Protein AF-A0A497I655-F1 (afdb_monomer_lite)

Sequence (643 aa):
MRAIWIFLLLFCLTPSFGRIERVIIISVDSMNSDYLFNPQLNPNFTYTPNMGQLVRNGASFPNARGVLPSLTQVNHLSMISGYLPNKFGFPGNHIFFKENGTYLRPWRHPELIKSDTLFKAMEKEDPNYTTAVVAGKDFVGCTIWADIQVGPSCVNEGARRLGISEFPEFGIHDAPDSWVADNALKILKEVDPDAMLIHFGFLDQIQHYHGFSSTEALSQLSWADQQIGRLLEYLVESSKLNTTLIVLIADHGQTNRWKDAPLRRVLEERGIKATFYTDGSMAHIYLRDRGQLEEAVEALEESGMFDGIWVGDELKEIGLNTPYSGDIFVSLRPPYRAPVYVGPLVFSYGKPGTHGGLAETFIPLVFFGPHVKEGVFHLNASLLDVVPTISNLTGYPAPLDLDGKVLSIYDESEEVPSVKPYLAEWRKRKTSLPLGLSSLSVLILGLAFRPRKRKVSLSSLGLGLLICSLLLSQVAKLYLDSPTMPQNRFLFWNFTFPFLLFFLFPFLLSFSLLGLKGRGGLVRRLIRLGAKHLGMRGDLSPSQVLFPISVSTMIYIWLLLLLPIPYQLVSPTFSIFWYGGFFLSFLTVSNAARRKGLSLLESVVFSSIVVFPPAFFMNELVSALLFNHSLLFLPLLEMKFNL

Secondary structure (DSSP, 8-state):
-HHHHHHHHHHTT---TT---EEEEEEETT--THHHH-TTTSGGGSS-TTHHHHHHTSEEEEEEE-PSS--HHHHHHHHHH---HHHHT-SSSSEEETTTTEEE-GGG-GGG--S--HHHHHHHH-TT--EEEEESBHHHHTTS--SEEEETTEE-HHHHHTTPPPP--SS-SB--HHHHHHHHHHHHHHT--SEEEEEE-HHHHHHHHH-TTSHHHHHHHHHHHHHHHHHHHHHHHTT-GGGEEEEEE-S---EE--EE--HHHHHHTTT--EEEEEETTEEEEEES-GGGHHHHHHHHHHTT-EEEEEEGGGGGTTT--STT--SEEEEEPTTEEPPEEETTEEE----SEE-SSGGGGEEEEEEESTTBPPEE--S--BGGGHHHHHHHHH-----SS-SS---S-B---TTS--SHHHHHHHHHHHHHS---HHHHHHHHHHHH----S-PPPHHHHHHHHHHHHHHHHHHHHHHHS-SS-HHHHHHIIIIIHHHHHHHHHHHHHHHHHTT-TT-HHHHHHHHHHHHHHTT--S---HHHHHHHHHHHHHHHHHHHHHS---SSSS-HHHHHHHHHHHHHHHHHHHHHHHHTT--HHHHHHHHHHHHHHHHHHHHHHHHHHTTS-S---SGGGG-----

pLDDT: mean 74.4, std 25.06, range [27.7, 98.88]

Foldseek 3Di:
DVVVVVVVVVVVPPDPQAFQQAEEEEAEAQAFLCLQPVCVLQPCNVLQVQVVLLQQFFEKASQAFAFFQLADLQLLQCLQALDFNVQQFAHYCWQADPVVRDIDGCLVPLVSGRFDGLQNLQCVVPVPAFEEEQAQASSNQSNDDGLAGHAQPDGDPSLVVLVDDHNPPPPDRGHALLSLLVSVVSCCVPPNGRYYYGYHYVLQVQCQAANCSGPSSSNSSSVNSVSVVVVVVSCLVVVNQQSYKYKYKYSWHKGFADAEDPLQCLQVVVVWDWDWDFFWFKIFTATPDPVCVVVSVVSVVVVVFFPDKAADCSCVVSSNPHPRGHRMMTGGDPNYIHWDDDPPDTHRPPTGMTGRHDVTGRMMIIIHHRQFARDYDNDHHYSSQNQQQVCVSNVRGHIPPRPHDHDPGGDPDPPGDRCVVVSVVVVVVVVPPDCDVVNVLVVVVVVLPPPDPDDDDPVSVVVNVVVVLVVVVVVVVVQVPDPDDPVSVVCCVLPVVVVSCVVVVVVVVCVVVVDPPDPPPPVVVVLVVVCVVVVHDDDDDPVRSPVCCVVVVVVVNVVVVPPDDPPDDDDPVVVCCVVVVLVVQLVVQLVVVVVVPDDSSRSNVVSCVVRVVCVVVCVVVVVVVVPDDDDPPDPVVPPDDDD

Radius of gyration: 31.7 Å; chains: 1; bounding box: 88×75×88 Å

Structure (mmCIF, N/CA/C/O backbone):
data_AF-A0A497I655-F1
#
_entry.id   AF-A0A497I655-F1
#
loop_
_atom_site.group_PDB
_atom_site.id
_atom_site.type_symbol
_atom_site.label_atom_id
_atom_site.label_alt_id
_atom_site.label_comp_id
_atom_site.label_asym_id
_atom_site.label_entity_id
_atom_site.label_seq_id
_atom_site.pdbx_PDB_ins_code
_atom_site.Cartn_x
_atom_site.Cartn_y
_atom_site.Cartn_z
_atom_site.occupancy
_atom_site.B_iso_or_equiv
_atom_site.auth_seq_id
_atom_site.auth_comp_id
_atom_site.auth_asym_id
_atom_site.auth_atom_id
_atom_site.pdbx_PDB_model_num
ATOM 1 N N . MET A 1 1 ? 8.191 -16.267 -58.225 1.00 46.41 1 MET A N 1
ATOM 2 C CA . MET A 1 1 ? 8.480 -16.965 -56.948 1.00 46.41 1 MET A CA 1
ATOM 3 C C . MET A 1 1 ? 9.413 -16.187 -56.018 1.00 46.41 1 MET A C 1
ATOM 5 O O . MET A 1 1 ? 9.019 -15.987 -54.883 1.00 46.41 1 MET A O 1
ATOM 9 N N . ARG A 1 2 ? 10.582 -15.672 -56.444 1.00 42.88 2 ARG A N 1
ATOM 10 C CA . ARG A 1 2 ? 11.483 -14.896 -55.550 1.00 42.88 2 ARG A CA 1
ATOM 11 C C . ARG A 1 2 ? 10.880 -13.598 -54.971 1.00 42.88 2 ARG A C 1
ATOM 13 O O . ARG A 1 2 ? 11.172 -13.268 -53.833 1.00 42.88 2 ARG A O 1
ATOM 20 N N . ALA A 1 3 ? 9.987 -12.921 -55.698 1.00 42.97 3 ALA A N 1
ATOM 21 C CA . ALA A 1 3 ? 9.289 -11.728 -55.199 1.00 42.97 3 ALA A CA 1
ATOM 22 C C . ALA A 1 3 ? 8.236 -12.031 -54.110 1.00 42.97 3 ALA A C 1
ATOM 24 O O . ALA A 1 3 ? 7.995 -11.195 -53.250 1.00 42.97 3 ALA A O 1
ATOM 25 N N . ILE A 1 4 ? 7.661 -13.241 -54.105 1.00 50.03 4 ILE A N 1
ATOM 26 C CA . ILE A 1 4 ? 6.657 -13.670 -53.112 1.00 50.03 4 ILE A CA 1
ATOM 27 C C . ILE A 1 4 ? 7.337 -13.990 -51.771 1.00 50.03 4 ILE A C 1
ATOM 29 O O . ILE A 1 4 ? 6.806 -13.663 -50.717 1.00 50.03 4 ILE A O 1
ATOM 33 N N . TRP A 1 5 ? 8.558 -14.534 -51.805 1.00 43.66 5 TRP A N 1
ATOM 34 C CA . TRP A 1 5 ? 9.356 -14.777 -50.598 1.00 43.66 5 TRP A CA 1
ATOM 35 C C . TRP A 1 5 ? 9.865 -13.488 -49.939 1.00 43.66 5 TRP A C 1
ATOM 37 O O . TRP A 1 5 ? 9.908 -13.418 -48.718 1.00 43.66 5 TRP A O 1
ATOM 47 N N . ILE A 1 6 ? 10.186 -12.448 -50.719 1.00 49.75 6 ILE A N 1
ATOM 48 C CA . ILE A 1 6 ? 10.564 -11.129 -50.176 1.00 49.75 6 ILE A CA 1
ATOM 49 C C . ILE A 1 6 ? 9.348 -10.428 -49.546 1.00 49.75 6 ILE A C 1
ATOM 51 O O . ILE A 1 6 ? 9.484 -9.801 -48.501 1.00 49.75 6 ILE A O 1
ATOM 55 N N . PHE A 1 7 ? 8.152 -10.593 -50.123 1.00 44.84 7 PHE A N 1
ATOM 56 C CA . PHE A 1 7 ? 6.909 -10.053 -49.558 1.00 44.84 7 PHE A CA 1
ATOM 57 C C . PHE A 1 7 ? 6.491 -10.761 -48.253 1.00 44.84 7 PHE A C 1
ATOM 59 O O . PHE A 1 7 ? 6.013 -10.107 -47.333 1.00 44.84 7 PHE A O 1
ATOM 66 N N . LEU A 1 8 ? 6.733 -12.075 -48.134 1.00 45.84 8 LEU A N 1
ATOM 67 C CA . LEU A 1 8 ? 6.485 -12.843 -46.902 1.00 45.84 8 LEU A CA 1
ATOM 68 C C . LEU A 1 8 ? 7.533 -12.579 -45.805 1.00 45.84 8 LEU A C 1
ATOM 70 O O . LEU A 1 8 ? 7.179 -12.517 -44.634 1.00 45.84 8 LEU A O 1
ATOM 74 N N . LEU A 1 9 ? 8.801 -12.343 -46.162 1.00 43.03 9 LEU A N 1
ATOM 75 C CA . LEU A 1 9 ? 9.845 -11.955 -45.199 1.00 43.03 9 LEU A CA 1
ATOM 76 C C . LEU A 1 9 ? 9.658 -10.531 -44.648 1.00 43.03 9 LEU A C 1
ATOM 78 O O . LEU A 1 9 ? 10.036 -10.274 -43.509 1.00 43.03 9 LEU A O 1
ATOM 82 N N . LEU A 1 10 ? 9.038 -9.624 -45.412 1.00 39.94 10 LEU A N 1
ATOM 83 C CA . LEU A 1 10 ? 8.678 -8.281 -44.938 1.00 39.94 10 LEU A CA 1
ATOM 84 C C . LEU A 1 10 ? 7.453 -8.282 -44.004 1.00 39.94 10 LEU A C 1
ATOM 86 O O . LEU A 1 10 ? 7.352 -7.397 -43.161 1.00 39.94 10 LEU A O 1
ATOM 90 N N . PHE A 1 11 ? 6.576 -9.292 -44.082 1.00 39.66 11 PHE A N 1
ATOM 91 C CA . PHE A 1 11 ? 5.461 -9.470 -43.136 1.00 39.66 11 PHE A CA 1
ATOM 92 C C . PHE A 1 11 ? 5.881 -10.139 -41.815 1.00 39.66 11 PHE A C 1
ATOM 94 O O . PHE A 1 11 ? 5.196 -9.988 -40.811 1.00 39.66 11 PHE A O 1
ATOM 101 N N . CYS A 1 12 ? 7.029 -10.824 -41.777 1.00 35.97 12 CYS A N 1
ATOM 102 C CA . CYS A 1 12 ? 7.631 -11.334 -40.535 1.00 35.97 12 CYS A CA 1
ATOM 103 C C . CYS A 1 12 ? 8.522 -10.305 -39.815 1.00 35.97 12 CYS A C 1
ATOM 105 O O . CYS A 1 12 ? 9.119 -10.622 -38.789 1.00 35.97 12 CYS A O 1
ATOM 107 N N . LEU A 1 13 ? 8.623 -9.083 -40.346 1.00 36.16 13 LEU A N 1
ATOM 108 C CA . LEU A 1 13 ? 9.354 -7.962 -39.755 1.00 36.16 13 LEU A CA 1
ATOM 109 C C . LEU A 1 13 ? 8.423 -6.779 -39.471 1.00 36.16 13 LEU A C 1
ATOM 111 O O . LEU A 1 13 ? 8.852 -5.628 -39.523 1.00 36.16 13 LEU A O 1
ATOM 115 N N . THR A 1 14 ? 7.156 -7.040 -39.139 1.00 33.94 14 THR A N 1
ATOM 116 C CA . THR A 1 14 ? 6.430 -6.092 -38.296 1.00 33.94 14 THR A CA 1
ATOM 117 C C . THR A 1 14 ? 7.121 -6.129 -36.931 1.00 33.94 14 THR A C 1
ATOM 119 O O . THR A 1 14 ? 7.041 -7.167 -36.267 1.00 33.94 14 THR A O 1
ATOM 122 N N . PRO A 1 15 ? 7.839 -5.079 -36.484 1.00 38.78 15 PRO A N 1
ATOM 123 C CA . PRO A 1 15 ? 8.072 -4.906 -35.053 1.00 38.78 15 PRO A CA 1
ATOM 124 C C . PRO A 1 15 ? 6.765 -5.222 -34.326 1.00 38.78 15 PRO A C 1
ATOM 126 O O . PRO A 1 15 ? 5.708 -4.761 -34.762 1.00 38.78 15 PRO A O 1
ATOM 129 N N . SER A 1 16 ? 6.822 -6.039 -33.276 1.00 40.44 16 SER A N 1
ATOM 130 C CA . SER A 1 16 ? 5.693 -6.271 -32.377 1.00 40.44 16 SER A CA 1
ATOM 131 C C . SER A 1 16 ? 5.382 -4.971 -31.628 1.00 40.44 16 SER A C 1
ATOM 133 O O . SER A 1 16 ? 5.639 -4.829 -30.436 1.00 40.44 16 SER A O 1
ATOM 135 N N . PHE A 1 17 ? 4.897 -3.964 -32.348 1.00 42.81 17 PHE A N 1
ATOM 136 C CA . PHE A 1 17 ? 4.236 -2.814 -31.771 1.00 42.81 17 PHE A CA 1
ATOM 137 C C . PHE A 1 17 ? 2.947 -3.355 -31.155 1.00 42.81 17 PHE A C 1
ATOM 139 O O . PHE A 1 17 ? 2.104 -3.875 -31.879 1.00 42.81 17 PHE A O 1
ATOM 146 N N . GLY A 1 18 ? 2.834 -3.331 -29.825 1.00 54.19 18 GLY A N 1
ATOM 147 C CA . GLY A 1 18 ? 1.571 -3.667 -29.164 1.00 54.19 18 GLY A CA 1
ATOM 148 C C . GLY A 1 18 ? 1.667 -4.396 -27.830 1.00 54.19 18 GLY A C 1
ATOM 149 O O . GLY A 1 18 ? 0.836 -4.150 -26.960 1.00 54.19 18 GLY A O 1
ATOM 150 N N . ARG A 1 19 ? 2.636 -5.304 -27.641 1.00 73.62 19 ARG A N 1
ATOM 151 C CA . ARG A 1 19 ? 2.590 -6.233 -26.499 1.00 73.62 19 ARG A CA 1
ATOM 152 C C . ARG A 1 19 ? 3.392 -5.717 -25.307 1.00 73.62 19 ARG A C 1
ATOM 154 O O . ARG A 1 19 ? 4.593 -5.482 -25.406 1.00 73.62 19 ARG A O 1
ATOM 161 N N . ILE A 1 20 ? 2.715 -5.569 -24.173 1.00 89.75 20 ILE A N 1
ATOM 162 C CA . ILE A 1 20 ? 3.361 -5.421 -22.869 1.00 89.75 20 ILE A CA 1
ATOM 163 C C . ILE A 1 20 ? 3.964 -6.782 -22.508 1.00 89.75 20 ILE A C 1
ATOM 165 O O . ILE A 1 20 ? 3.243 -7.770 -22.403 1.00 89.75 20 ILE A O 1
ATOM 169 N N . GLU A 1 21 ? 5.283 -6.827 -22.351 1.00 91.62 21 GLU A N 1
ATOM 170 C CA . GLU A 1 21 ? 6.038 -8.035 -21.983 1.00 91.62 21 GLU A CA 1
ATOM 171 C C . GLU A 1 21 ? 6.294 -8.110 -20.479 1.00 91.62 21 GLU A C 1
ATOM 173 O O . GLU A 1 21 ? 6.687 -9.150 -19.969 1.00 91.62 21 GLU A O 1
ATOM 178 N N . ARG A 1 22 ? 6.139 -6.986 -19.769 1.00 94.50 22 ARG A N 1
ATOM 179 C CA . ARG A 1 22 ? 6.469 -6.893 -18.350 1.00 94.50 22 ARG A CA 1
ATOM 180 C C . ARG A 1 22 ? 5.558 -5.952 -17.602 1.00 94.50 22 ARG A C 1
ATOM 182 O O . ARG A 1 22 ? 5.223 -4.879 -18.101 1.00 94.50 22 ARG A O 1
ATOM 189 N N . VAL A 1 23 ? 5.269 -6.307 -16.358 1.00 98.31 23 VAL A N 1
ATOM 190 C CA . VAL A 1 23 ? 4.572 -5.453 -15.399 1.00 98.31 23 VAL A CA 1
ATOM 191 C C . VAL A 1 23 ? 5.479 -5.171 -14.207 1.00 98.31 23 VAL A C 1
ATOM 193 O O . VAL A 1 23 ? 5.998 -6.090 -13.581 1.00 98.31 23 VAL A O 1
ATOM 196 N N . ILE A 1 24 ? 5.657 -3.899 -13.861 1.00 98.81 24 ILE A N 1
ATOM 197 C CA . ILE A 1 24 ? 6.321 -3.477 -12.625 1.00 98.81 24 ILE A CA 1
ATOM 198 C C . ILE A 1 24 ? 5.340 -2.636 -11.815 1.00 98.81 24 ILE A C 1
ATOM 200 O O . ILE A 1 24 ? 4.992 -1.521 -12.197 1.00 98.81 24 ILE A O 1
ATOM 204 N N . ILE A 1 25 ? 4.911 -3.165 -10.677 1.00 98.88 25 ILE A N 1
ATOM 205 C CA . ILE A 1 25 ? 4.091 -2.461 -9.697 1.00 98.88 25 ILE A CA 1
ATOM 206 C C . ILE A 1 25 ? 5.045 -1.849 -8.674 1.00 98.88 25 ILE A C 1
ATOM 208 O O . ILE A 1 25 ? 5.809 -2.559 -8.025 1.00 98.88 25 ILE A O 1
ATOM 212 N N . ILE A 1 26 ? 5.030 -0.530 -8.545 1.00 98.88 26 ILE A N 1
ATOM 213 C CA . ILE A 1 26 ? 5.821 0.224 -7.579 1.00 98.88 26 ILE A CA 1
ATOM 214 C C . ILE A 1 26 ? 4.858 0.769 -6.529 1.00 98.88 26 ILE A C 1
ATOM 216 O O . ILE A 1 26 ? 4.109 1.705 -6.804 1.00 98.88 26 ILE A O 1
ATOM 220 N N . SER A 1 27 ? 4.892 0.183 -5.335 1.00 98.75 27 SER A N 1
ATOM 221 C CA . SER A 1 27 ? 4.144 0.653 -4.171 1.00 98.75 27 SER A CA 1
ATOM 222 C C . SER A 1 27 ? 5.041 1.521 -3.290 1.00 98.75 27 SER A C 1
ATOM 224 O O . SER A 1 27 ? 6.128 1.088 -2.895 1.00 98.75 27 SER A O 1
ATOM 226 N N . VAL A 1 28 ? 4.607 2.744 -2.988 1.00 98.56 28 VAL A N 1
ATOM 227 C CA . VAL A 1 28 ? 5.242 3.609 -1.982 1.00 98.56 28 VAL A CA 1
ATOM 228 C C . VAL A 1 28 ? 4.317 3.664 -0.774 1.00 98.56 28 VAL A C 1
ATOM 230 O O . VAL A 1 28 ? 3.247 4.267 -0.842 1.00 98.56 28 VAL A O 1
ATOM 233 N N . ASP A 1 29 ? 4.727 3.009 0.309 1.00 97.75 29 ASP A N 1
ATOM 234 C CA . ASP A 1 29 ? 3.902 2.805 1.501 1.00 97.75 29 ASP A CA 1
ATOM 235 C C . ASP A 1 29 ? 3.479 4.141 2.112 1.00 97.75 29 ASP A C 1
ATOM 237 O O . ASP A 1 29 ? 4.309 5.043 2.307 1.00 97.75 29 ASP A O 1
ATOM 241 N N . SER A 1 30 ? 2.184 4.261 2.414 1.00 95.75 30 SER A N 1
ATOM 242 C CA . SER A 1 30 ? 1.612 5.429 3.087 1.00 95.75 30 SER A CA 1
ATOM 243 C C . SER A 1 30 ? 1.695 6.731 2.268 1.00 95.75 30 SER A C 1
ATOM 245 O O . SER A 1 30 ? 1.532 7.832 2.799 1.00 95.75 30 SER A O 1
ATOM 247 N N . MET A 1 31 ? 1.967 6.662 0.960 1.00 96.94 31 MET A N 1
ATOM 248 C CA . MET A 1 31 ? 2.036 7.847 0.103 1.00 96.94 31 MET A CA 1
ATOM 249 C C . MET A 1 31 ? 0.628 8.382 -0.194 1.00 96.94 31 MET A C 1
ATOM 251 O O . MET A 1 31 ? -0.067 7.869 -1.067 1.00 96.94 31 MET A O 1
ATOM 255 N N . ASN A 1 32 ? 0.212 9.465 0.473 1.00 95.50 32 ASN A N 1
ATOM 256 C CA . ASN A 1 32 ? -1.057 10.124 0.145 1.00 95.50 32 ASN A CA 1
ATOM 257 C C . ASN A 1 32 ? -1.063 10.643 -1.297 1.00 95.50 32 ASN A C 1
ATOM 259 O O . ASN A 1 32 ? -0.051 11.133 -1.809 1.00 95.50 32 ASN A O 1
ATOM 263 N N . SER A 1 33 ? -2.255 10.666 -1.900 1.00 95.81 33 SER A N 1
ATOM 264 C CA . SER A 1 33 ? -2.475 11.239 -3.237 1.00 95.81 33 SER A CA 1
ATOM 265 C C . SER A 1 33 ? -1.958 12.683 -3.367 1.00 95.81 33 SER A C 1
ATOM 267 O O . SER A 1 33 ? -1.337 13.061 -4.365 1.00 95.81 33 SER A O 1
ATOM 269 N N . ASP A 1 34 ? -2.111 13.479 -2.306 1.00 95.88 34 ASP A N 1
ATOM 270 C CA . ASP A 1 34 ? -1.657 14.870 -2.239 1.00 95.88 34 ASP A CA 1
ATOM 271 C C . ASP A 1 34 ? -0.166 15.054 -2.559 1.00 95.88 34 ASP A C 1
ATOM 273 O O . ASP A 1 34 ? 0.208 16.083 -3.120 1.00 95.88 34 ASP A O 1
ATOM 277 N N . TYR A 1 35 ? 0.701 14.075 -2.281 1.00 96.56 35 TYR A N 1
ATOM 278 C CA . TYR A 1 35 ? 2.121 14.204 -2.617 1.00 96.56 35 TYR A CA 1
ATOM 279 C C . TYR A 1 35 ? 2.381 14.349 -4.118 1.00 96.56 35 TYR A C 1
ATOM 281 O O . TYR A 1 35 ? 3.369 14.978 -4.497 1.00 96.56 35 TYR A O 1
ATOM 289 N N . LEU A 1 36 ? 1.516 13.805 -4.977 1.00 96.56 36 LEU A N 1
ATOM 290 C CA . LEU A 1 36 ? 1.645 13.928 -6.431 1.00 96.56 36 LEU A CA 1
ATOM 291 C C . LEU A 1 36 ? 0.678 14.955 -7.022 1.00 96.56 36 LEU A C 1
ATOM 293 O O . LEU A 1 36 ? 0.986 15.560 -8.048 1.00 96.56 36 LEU A O 1
ATOM 297 N N . PHE A 1 37 ? -0.474 15.178 -6.389 1.00 95.81 37 PHE A N 1
ATOM 298 C CA . PHE A 1 37 ? -1.559 15.952 -6.996 1.00 95.81 37 PHE A CA 1
ATOM 299 C C . PHE A 1 37 ? -1.904 17.257 -6.267 1.00 95.81 37 PHE A C 1
ATOM 301 O O . PHE A 1 37 ? -2.694 18.042 -6.790 1.00 95.81 37 PHE A O 1
ATOM 308 N N . ASN A 1 38 ? -1.278 17.551 -5.120 1.00 95.31 38 ASN A N 1
ATOM 309 C CA . ASN A 1 38 ? -1.399 18.841 -4.442 1.00 95.31 38 ASN A CA 1
ATOM 310 C C . ASN A 1 38 ? -0.186 19.745 -4.768 1.00 95.31 38 ASN A C 1
ATOM 312 O O . ASN A 1 38 ? 0.892 19.587 -4.183 1.00 95.31 38 ASN A O 1
ATOM 316 N N . PRO A 1 39 ? -0.335 20.745 -5.660 1.00 92.75 39 PRO A N 1
ATOM 317 C CA . PRO A 1 39 ? 0.773 21.602 -6.081 1.00 92.75 39 PRO A CA 1
ATOM 318 C C . PRO A 1 39 ? 1.291 22.529 -4.974 1.00 92.75 39 PRO A C 1
ATOM 320 O O . PRO A 1 39 ? 2.366 23.102 -5.131 1.00 92.75 39 PRO A O 1
ATOM 323 N N . GLN A 1 40 ? 0.558 22.704 -3.869 1.00 94.19 40 GLN A N 1
ATOM 324 C CA . GLN A 1 40 ? 1.056 23.461 -2.718 1.00 94.19 40 GLN A CA 1
ATOM 325 C C . GLN A 1 40 ? 2.046 22.633 -1.895 1.00 94.19 40 GLN A C 1
ATOM 327 O O . GLN A 1 40 ? 3.019 23.181 -1.382 1.00 94.19 40 GLN A O 1
ATOM 332 N N . LEU A 1 41 ? 1.813 21.321 -1.796 1.00 92.88 41 LEU A N 1
ATOM 333 C CA . LEU A 1 41 ? 2.672 20.399 -1.058 1.00 92.88 41 LEU A CA 1
ATOM 334 C C . LEU A 1 41 ? 3.924 20.027 -1.859 1.00 92.88 41 LEU A C 1
ATOM 336 O O . LEU A 1 41 ? 5.027 20.017 -1.318 1.00 92.88 41 LEU A O 1
ATOM 340 N N . ASN A 1 42 ? 3.763 19.749 -3.155 1.00 93.50 42 ASN A N 1
ATOM 341 C CA . ASN A 1 42 ? 4.852 19.332 -4.035 1.00 93.50 42 ASN A CA 1
ATOM 342 C C . ASN A 1 42 ? 4.813 20.092 -5.375 1.00 93.50 42 ASN A C 1
ATOM 344 O O . ASN A 1 42 ? 4.459 19.533 -6.421 1.00 93.50 42 ASN A O 1
ATOM 348 N N . PRO A 1 43 ? 5.162 21.391 -5.373 1.00 93.12 43 PRO A N 1
ATOM 349 C CA . PRO A 1 43 ? 5.058 22.234 -6.557 1.00 93.12 43 PRO A CA 1
ATOM 350 C C . PRO A 1 43 ? 5.906 21.681 -7.701 1.00 93.12 43 PRO A C 1
ATOM 352 O O . PRO A 1 43 ? 7.108 21.461 -7.550 1.00 93.12 43 PRO A O 1
ATOM 355 N N . ASN A 1 44 ? 5.276 21.473 -8.860 1.00 90.81 44 ASN A N 1
ATOM 356 C CA . ASN A 1 44 ? 5.911 20.977 -10.087 1.00 90.81 44 ASN A CA 1
ATOM 357 C C . ASN A 1 44 ? 6.734 19.686 -9.913 1.00 90.81 44 ASN A C 1
ATOM 359 O O . ASN A 1 44 ? 7.664 19.455 -10.692 1.00 90.81 44 ASN A O 1
ATOM 363 N N . PHE A 1 45 ? 6.375 18.849 -8.935 1.00 94.75 45 PHE A N 1
ATOM 364 C CA . PHE A 1 45 ? 7.119 17.647 -8.558 1.00 94.75 45 PHE A CA 1
ATOM 365 C C . PHE A 1 45 ? 8.564 17.936 -8.119 1.00 94.75 45 PHE A C 1
ATOM 367 O O . PHE A 1 45 ? 9.491 17.226 -8.506 1.00 94.75 45 PHE A O 1
ATOM 374 N N . THR A 1 46 ? 8.772 18.991 -7.326 1.00 91.69 46 THR A N 1
ATOM 375 C CA . THR A 1 46 ? 10.095 19.352 -6.787 1.00 91.69 46 THR A CA 1
ATOM 376 C C . THR A 1 46 ? 10.701 18.226 -5.945 1.00 91.69 46 THR A C 1
ATOM 378 O O . THR A 1 46 ? 11.894 17.958 -6.061 1.00 91.69 46 THR A O 1
ATOM 381 N N . TYR A 1 47 ? 9.889 17.546 -5.131 1.00 91.38 47 TYR A N 1
ATOM 382 C CA . TYR A 1 47 ? 10.343 16.418 -4.313 1.00 91.38 47 TYR A CA 1
ATOM 383 C C . TYR A 1 47 ? 10.350 15.100 -5.085 1.00 91.38 47 TYR A C 1
ATOM 385 O O . TYR A 1 47 ? 11.166 14.236 -4.780 1.00 91.38 47 TYR A O 1
ATOM 393 N N . THR A 1 48 ? 9.487 14.960 -6.097 1.00 96.44 48 THR A N 1
ATOM 394 C CA . THR A 1 48 ? 9.270 13.699 -6.827 1.00 96.44 48 THR A CA 1
ATOM 395 C C . THR A 1 48 ? 9.461 13.820 -8.349 1.00 96.44 48 THR A C 1
ATOM 397 O O . THR A 1 48 ? 8.545 13.514 -9.126 1.00 96.44 48 THR A O 1
ATOM 400 N N . PRO A 1 49 ? 10.610 14.319 -8.836 1.00 93.56 49 PRO A N 1
ATOM 401 C CA . PRO A 1 49 ? 10.805 14.602 -10.255 1.00 93.56 49 PRO A CA 1
ATOM 402 C C . PRO A 1 49 ? 10.774 13.368 -11.168 1.00 93.56 49 PRO A C 1
ATOM 404 O O . PRO A 1 49 ? 10.633 13.564 -12.382 1.00 93.56 49 PRO A O 1
ATOM 407 N N . ASN A 1 50 ? 10.935 12.144 -10.646 1.00 94.81 50 ASN A N 1
ATOM 408 C CA . ASN A 1 50 ? 10.826 10.897 -11.409 1.00 94.81 50 ASN A CA 1
ATOM 409 C C . ASN A 1 50 ? 9.383 10.376 -11.436 1.00 94.81 50 ASN A C 1
ATOM 411 O O . ASN A 1 50 ? 8.855 10.121 -12.517 1.00 94.81 50 ASN A O 1
ATOM 415 N N . MET A 1 51 ? 8.697 10.305 -10.293 1.00 97.62 51 MET A N 1
ATOM 416 C CA . MET A 1 51 ? 7.270 9.958 -10.233 1.00 97.62 51 MET A CA 1
ATOM 417 C C . MET A 1 51 ? 6.428 10.970 -11.017 1.00 97.62 51 MET A C 1
ATOM 419 O O . MET A 1 51 ? 5.521 10.595 -11.753 1.00 97.62 51 MET A O 1
ATOM 423 N N . GLY A 1 52 ? 6.777 12.258 -10.941 1.00 95.50 52 GLY A N 1
ATOM 424 C CA . GLY A 1 52 ? 6.115 13.323 -11.692 1.00 95.50 52 GLY A CA 1
ATOM 425 C C . GLY A 1 52 ? 6.182 13.142 -13.208 1.00 95.50 52 GLY A C 1
ATOM 426 O O . GLY A 1 52 ? 5.323 13.644 -13.929 1.00 95.50 52 GLY A O 1
ATOM 427 N N . GLN A 1 53 ? 7.171 12.399 -13.711 1.00 91.50 53 GLN A N 1
ATOM 428 C CA . GLN A 1 53 ? 7.216 12.015 -15.120 1.00 91.50 53 GLN A CA 1
ATOM 429 C C . GLN A 1 53 ? 6.220 10.917 -15.459 1.00 91.50 53 GLN A C 1
ATOM 431 O O . GLN A 1 53 ? 5.574 11.002 -16.500 1.00 91.50 53 GLN A O 1
ATOM 436 N N . LEU A 1 54 ? 6.056 9.930 -14.581 1.00 95.62 54 LEU A N 1
ATOM 437 C CA . LEU A 1 54 ? 5.018 8.915 -14.744 1.00 95.62 54 LEU A CA 1
ATOM 438 C C . LEU A 1 54 ? 3.634 9.574 -14.731 1.00 95.62 54 LEU A C 1
ATOM 440 O O . LEU A 1 54 ? 2.810 9.263 -15.580 1.00 95.62 54 LEU A O 1
ATOM 444 N N . VAL A 1 55 ? 3.421 10.558 -13.849 1.00 95.50 55 VAL A N 1
ATOM 445 C CA . VAL A 1 55 ? 2.166 11.326 -13.789 1.00 95.50 55 VAL A CA 1
ATOM 446 C C . VAL A 1 55 ? 1.902 12.097 -15.087 1.00 95.50 55 VAL A C 1
ATOM 448 O O . VAL A 1 55 ? 0.796 12.060 -15.618 1.00 95.50 55 VAL A O 1
ATOM 451 N N . ARG A 1 56 ? 2.909 12.808 -15.614 1.00 92.06 56 ARG A N 1
ATOM 452 C CA . ARG A 1 56 ? 2.758 13.644 -16.820 1.00 92.06 56 ARG A CA 1
ATOM 453 C C . ARG A 1 56 ? 2.521 12.848 -18.100 1.00 92.06 56 ARG A C 1
ATOM 455 O O . ARG A 1 56 ? 1.867 13.366 -18.994 1.00 92.06 56 ARG A O 1
ATOM 462 N N . ASN A 1 57 ? 3.084 11.646 -18.191 1.00 91.44 57 ASN A N 1
ATOM 463 C CA . ASN A 1 57 ? 3.096 10.837 -19.413 1.00 91.44 57 ASN A CA 1
ATOM 464 C C . ASN A 1 57 ? 2.289 9.532 -19.249 1.00 91.44 57 ASN A C 1
ATOM 466 O O . ASN A 1 57 ? 2.528 8.568 -19.969 1.00 91.44 57 ASN A O 1
ATOM 470 N N . GLY A 1 58 ? 1.399 9.457 -18.258 1.00 93.44 58 GLY A N 1
ATOM 471 C CA . GLY A 1 58 ? 0.633 8.254 -17.930 1.00 93.44 58 GLY A CA 1
ATOM 472 C C . GLY A 1 58 ? -0.816 8.563 -17.568 1.00 93.44 58 GLY A C 1
ATOM 473 O O . GLY A 1 58 ? -1.211 9.729 -17.473 1.00 93.44 58 GLY A O 1
ATOM 474 N N . ALA A 1 59 ? -1.607 7.514 -17.351 1.00 95.50 59 ALA A N 1
ATOM 475 C CA . ALA A 1 59 ? -2.977 7.612 -16.869 1.00 95.50 59 ALA A CA 1
ATOM 476 C C . ALA A 1 59 ? -2.974 7.727 -15.344 1.00 95.50 59 ALA A C 1
ATOM 478 O O . ALA A 1 59 ? -2.678 6.764 -14.636 1.00 95.50 59 ALA A O 1
ATOM 479 N N . SER A 1 60 ? -3.303 8.913 -14.844 1.00 96.81 60 SER A N 1
ATOM 480 C CA . SER A 1 60 ? -3.200 9.269 -13.430 1.00 96.81 60 SER A CA 1
ATOM 481 C C . SER A 1 60 ? -4.570 9.454 -12.787 1.00 96.81 60 SER A C 1
ATOM 483 O O . SER A 1 60 ? -5.404 10.187 -13.310 1.00 96.81 60 SER A O 1
ATOM 485 N N . PHE A 1 61 ? -4.778 8.863 -11.614 1.00 97.31 61 PHE A N 1
ATOM 486 C CA . PHE A 1 61 ? -6.027 8.904 -10.856 1.00 97.31 61 PHE A CA 1
ATOM 487 C C . PHE A 1 61 ? -5.787 9.539 -9.476 1.00 97.31 61 PHE A C 1
ATOM 489 O O . PHE A 1 61 ? -5.375 8.846 -8.545 1.00 97.31 61 PHE A O 1
ATOM 496 N N . PRO A 1 62 ? -6.049 10.849 -9.305 1.00 94.38 62 PRO A N 1
ATOM 497 C CA . PRO A 1 62 ? -5.821 11.549 -8.038 1.00 94.38 62 PRO A CA 1
ATOM 498 C C . PRO A 1 62 ? -6.837 11.182 -6.947 1.00 94.38 62 PRO A C 1
ATOM 500 O O . PRO A 1 62 ? -6.597 11.425 -5.770 1.00 94.38 62 PRO A O 1
ATOM 503 N N . ASN A 1 63 ? -7.977 10.601 -7.322 1.00 92.25 63 ASN A N 1
ATOM 504 C CA . ASN A 1 63 ? -9.047 10.225 -6.396 1.00 92.25 63 ASN A CA 1
ATOM 505 C C . ASN A 1 63 ? -9.111 8.707 -6.172 1.00 92.25 63 ASN A C 1
ATOM 507 O O . ASN A 1 63 ? -10.167 8.196 -5.790 1.00 92.25 63 ASN A O 1
ATOM 511 N N . ALA A 1 64 ? -8.026 7.980 -6.462 1.00 97.31 64 ALA A N 1
ATOM 512 C CA . ALA A 1 64 ? -7.995 6.544 -6.247 1.00 97.31 64 ALA A CA 1
ATOM 513 C C . ALA A 1 64 ? -8.078 6.209 -4.751 1.00 97.31 64 ALA A C 1
ATOM 515 O O . ALA A 1 64 ? -7.619 6.976 -3.897 1.00 97.31 64 ALA A O 1
ATOM 516 N N . ARG A 1 65 ? -8.705 5.071 -4.435 1.00 97.31 65 ARG A N 1
ATOM 517 C CA . ARG A 1 65 ? -8.946 4.652 -3.052 1.00 97.31 65 ARG A CA 1
ATOM 518 C C . ARG A 1 65 ? -8.434 3.254 -2.723 1.00 97.31 65 ARG A C 1
ATOM 520 O O . ARG A 1 65 ? -8.643 2.307 -3.485 1.00 97.31 65 ARG A O 1
ATOM 527 N N . GLY A 1 66 ? -7.839 3.138 -1.543 1.00 97.38 66 GLY A N 1
ATOM 528 C CA . GLY A 1 66 ? -7.635 1.882 -0.841 1.00 97.38 66 GLY A CA 1
ATOM 529 C C . GLY A 1 66 ? -8.925 1.305 -0.262 1.00 97.38 66 GLY A C 1
ATOM 530 O O . GLY A 1 66 ? -10.011 1.869 -0.421 1.00 97.38 66 GLY A O 1
ATOM 531 N N . VAL A 1 67 ? -8.794 0.168 0.411 1.00 97.44 67 VAL A N 1
ATOM 532 C CA . VAL A 1 67 ? -9.889 -0.528 1.097 1.00 97.44 67 VAL A CA 1
ATOM 533 C C . VAL A 1 67 ? -9.808 -0.311 2.606 1.00 97.44 67 VAL A C 1
ATOM 535 O O . VAL A 1 67 ? -8.775 0.102 3.137 1.00 97.44 67 VAL A O 1
ATOM 538 N N . LEU A 1 68 ? -10.902 -0.603 3.309 1.00 97.50 68 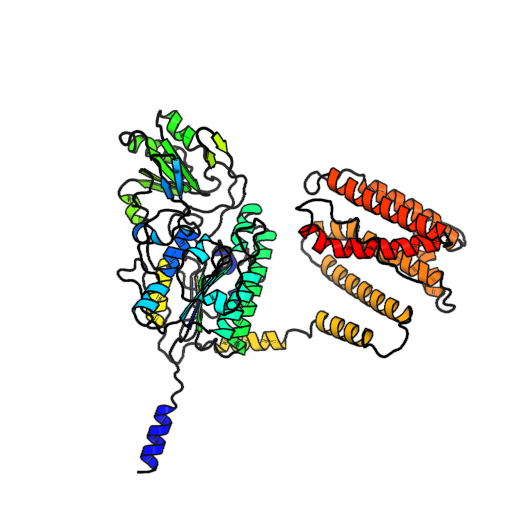LEU A N 1
ATOM 539 C CA . LEU A 1 68 ? -10.913 -0.606 4.768 1.00 97.50 68 LEU A CA 1
ATOM 540 C C . LEU A 1 68 ? -10.563 -1.997 5.336 1.00 97.50 68 LEU A C 1
ATOM 542 O O . LEU A 1 68 ? -10.976 -3.000 4.760 1.00 97.50 68 LEU A O 1
ATOM 546 N N . PRO A 1 69 ? -9.854 -2.055 6.479 1.00 97.56 69 PRO A N 1
ATOM 547 C CA . PRO A 1 69 ? -9.121 -0.930 7.051 1.00 97.56 69 PRO A CA 1
ATOM 548 C C . PRO A 1 69 ? -7.938 -0.553 6.148 1.00 97.56 69 PRO A C 1
ATOM 550 O O . PRO A 1 69 ? -7.353 -1.413 5.485 1.00 97.56 69 PRO A O 1
ATOM 553 N N . SER A 1 70 ? -7.561 0.725 6.138 1.00 97.31 70 SER A N 1
ATOM 554 C CA . SER A 1 70 ? -6.473 1.248 5.299 1.00 97.31 70 SER A CA 1
ATOM 555 C C . SER A 1 70 ? -5.092 0.907 5.898 1.00 97.31 70 SER A C 1
ATOM 557 O O . SER A 1 70 ? -4.315 1.783 6.278 1.00 97.31 70 SER A O 1
ATOM 559 N N . LEU A 1 71 ? -4.831 -0.388 6.090 1.00 96.56 71 LEU A N 1
ATOM 560 C CA . LEU A 1 71 ? -3.625 -0.956 6.691 1.00 96.56 71 LEU A CA 1
ATOM 561 C C . LEU A 1 71 ? -2.762 -1.667 5.644 1.00 96.56 71 LEU A C 1
ATOM 563 O O . LEU A 1 71 ? -3.292 -2.272 4.706 1.00 96.56 71 LEU A O 1
ATOM 567 N N . THR A 1 72 ? -1.447 -1.650 5.866 1.00 96.25 72 THR A N 1
ATOM 568 C CA . THR A 1 72 ? -0.426 -2.107 4.916 1.00 96.25 72 THR A CA 1
ATOM 569 C C . THR A 1 72 ? -0.673 -3.496 4.335 1.00 96.25 72 THR A C 1
ATOM 571 O O . THR A 1 72 ? -0.740 -3.650 3.117 1.00 96.25 72 THR A O 1
ATOM 574 N N . GLN A 1 73 ? -0.833 -4.524 5.175 1.00 94.62 73 GLN A N 1
ATOM 575 C CA . GLN A 1 73 ? -0.956 -5.903 4.696 1.00 94.62 73 GLN A CA 1
ATOM 576 C C . GLN A 1 73 ? -2.255 -6.121 3.914 1.00 94.62 73 GLN A C 1
ATOM 578 O O . GLN A 1 73 ? -2.248 -6.743 2.853 1.00 94.62 73 GLN A O 1
ATOM 583 N N . VAL A 1 74 ? -3.363 -5.587 4.434 1.00 95.50 74 VAL A N 1
ATOM 584 C CA . VAL A 1 74 ? -4.701 -5.716 3.841 1.00 95.50 74 VAL A CA 1
ATOM 585 C C . VAL A 1 74 ? -4.743 -5.056 2.465 1.00 95.50 74 VAL A C 1
ATOM 587 O O . VAL A 1 74 ? -5.224 -5.657 1.505 1.00 95.50 74 VAL A O 1
ATOM 590 N N . ASN A 1 75 ? -4.206 -3.843 2.343 1.00 98.00 75 ASN A N 1
ATOM 591 C CA . ASN A 1 75 ? -4.271 -3.082 1.097 1.00 98.00 75 ASN A CA 1
ATOM 592 C C . ASN A 1 75 ? -3.299 -3.624 0.047 1.00 98.00 75 ASN A C 1
ATOM 594 O O . ASN A 1 75 ? -3.679 -3.720 -1.116 1.00 98.00 75 ASN A O 1
ATOM 598 N N . HIS A 1 76 ? -2.104 -4.081 0.434 1.00 97.81 76 HIS A N 1
ATOM 599 C CA . HIS A 1 76 ? -1.194 -4.750 -0.501 1.00 97.81 76 HIS A CA 1
ATOM 600 C C . HIS A 1 76 ? -1.758 -6.078 -1.027 1.00 97.81 76 HIS A C 1
ATOM 602 O O . HIS A 1 76 ? -1.648 -6.351 -2.222 1.00 97.81 76 HIS A O 1
ATOM 608 N N . LEU A 1 77 ? -2.410 -6.882 -0.177 1.00 96.12 77 LEU A N 1
ATOM 609 C CA . LEU A 1 77 ? -3.099 -8.095 -0.630 1.00 96.12 77 LEU A CA 1
ATOM 610 C C . LEU A 1 77 ? -4.269 -7.774 -1.555 1.00 96.12 77 LEU A C 1
ATOM 612 O O . LEU A 1 77 ? -4.393 -8.386 -2.613 1.00 96.12 77 LEU A O 1
ATOM 616 N N . SER A 1 78 ? -5.087 -6.786 -1.198 1.00 97.44 78 SER A N 1
ATOM 617 C CA . SER A 1 78 ? -6.204 -6.330 -2.031 1.00 97.44 78 SER A CA 1
ATOM 618 C C . SER A 1 78 ? -5.717 -5.821 -3.392 1.00 97.44 78 SER A C 1
ATOM 620 O O . SER A 1 78 ? -6.313 -6.119 -4.421 1.00 97.44 78 SER A O 1
ATOM 622 N N . MET A 1 79 ? -4.581 -5.118 -3.413 1.00 97.69 79 MET A N 1
ATOM 623 C CA . MET A 1 79 ? -3.981 -4.537 -4.615 1.00 97.69 79 MET A CA 1
ATOM 624 C C . MET A 1 79 ? -3.493 -5.608 -5.581 1.00 97.69 79 MET A C 1
ATOM 626 O O . MET A 1 79 ? -3.692 -5.474 -6.783 1.00 97.69 79 MET A O 1
ATOM 630 N N . ILE A 1 80 ? -2.844 -6.660 -5.070 1.00 97.00 80 ILE A N 1
ATOM 631 C CA . ILE A 1 80 ? -2.267 -7.719 -5.906 1.00 97.00 80 ILE A CA 1
ATOM 632 C C . ILE A 1 80 ? -3.248 -8.860 -6.193 1.00 97.00 80 ILE A C 1
ATOM 634 O O . ILE A 1 80 ? -2.941 -9.724 -7.007 1.00 97.00 80 ILE A O 1
ATOM 638 N N . SER A 1 81 ? -4.413 -8.896 -5.546 1.00 96.12 81 SER A N 1
ATOM 639 C CA . SER A 1 81 ? -5.461 -9.897 -5.806 1.00 96.12 81 SER A CA 1
ATOM 640 C C . SER A 1 81 ? -6.695 -9.330 -6.507 1.00 96.12 81 SER A C 1
ATOM 642 O O . SER A 1 81 ? -7.402 -10.077 -7.171 1.00 96.12 81 SER A O 1
ATOM 644 N N . GLY A 1 82 ? -6.953 -8.023 -6.394 1.00 96.75 82 GLY A N 1
ATOM 645 C CA . GLY A 1 82 ? -8.206 -7.408 -6.833 1.00 96.75 82 GLY A CA 1
ATOM 646 C C . GLY A 1 82 ? -9.401 -7.760 -5.940 1.00 96.75 82 GLY A C 1
ATOM 647 O O . GLY A 1 82 ? -10.545 -7.645 -6.386 1.00 96.75 82 GLY A O 1
ATOM 648 N N . TYR A 1 83 ? -9.146 -8.200 -4.702 1.00 96.19 83 TYR A N 1
ATOM 649 C CA . TYR A 1 83 ? -10.169 -8.647 -3.761 1.00 96.19 83 TYR A CA 1
ATOM 650 C C . TYR A 1 83 ? -10.313 -7.776 -2.520 1.00 96.19 83 TYR A C 1
ATOM 652 O O . TYR A 1 83 ? -9.349 -7.214 -2.009 1.00 96.19 83 TYR A O 1
ATOM 660 N N . LEU A 1 84 ? -11.529 -7.762 -1.983 1.00 96.38 84 LEU A N 1
ATOM 661 C CA . LEU A 1 84 ? -11.819 -7.271 -0.643 1.00 96.38 84 LEU A CA 1
ATOM 662 C C . LEU A 1 84 ? -11.311 -8.226 0.467 1.00 96.38 84 LEU A C 1
ATOM 664 O O . LEU A 1 84 ? -11.114 -9.423 0.220 1.00 96.38 84 LEU A O 1
ATOM 668 N N . PRO A 1 85 ? -11.143 -7.741 1.718 1.00 95.00 85 PRO A N 1
ATOM 669 C CA . PRO A 1 85 ? -10.480 -8.512 2.779 1.00 95.00 85 PRO A CA 1
ATOM 670 C C . PRO A 1 85 ? -11.130 -9.834 3.175 1.00 95.00 85 PRO A C 1
ATOM 672 O O . PRO A 1 85 ? -10.453 -10.797 3.547 1.00 95.00 85 PRO A O 1
ATOM 675 N N . ASN A 1 86 ? -12.446 -9.926 3.046 1.00 93.88 86 ASN A N 1
ATOM 676 C CA . ASN A 1 86 ? -13.211 -11.135 3.313 1.00 93.88 86 ASN A CA 1
ATOM 677 C C . ASN A 1 86 ? -12.818 -12.316 2.415 1.00 93.88 86 ASN A C 1
ATOM 679 O O . ASN A 1 86 ? -12.933 -13.458 2.863 1.00 93.88 86 ASN A O 1
ATOM 683 N N . LYS A 1 87 ? -12.323 -12.068 1.196 1.00 94.12 87 LYS A N 1
ATOM 684 C CA . LYS A 1 87 ? -11.915 -13.128 0.266 1.00 94.12 87 LYS A CA 1
ATOM 685 C C . LYS A 1 87 ? -10.543 -13.712 0.596 1.00 94.12 87 LYS A C 1
ATOM 687 O O . LYS A 1 87 ? -10.400 -14.931 0.540 1.00 94.12 87 LYS A O 1
ATOM 692 N N . PHE A 1 88 ? -9.561 -12.900 1.003 1.00 88.94 88 PHE A N 1
ATOM 693 C CA . PHE A 1 88 ? -8.272 -13.436 1.475 1.00 88.94 88 PHE A CA 1
ATOM 694 C C . PHE A 1 88 ? -8.294 -13.876 2.944 1.00 88.94 88 PHE A C 1
ATOM 696 O O . PHE A 1 88 ? -7.488 -14.722 3.324 1.00 88.94 88 PHE A O 1
ATOM 703 N N . GLY A 1 89 ? -9.256 -13.403 3.744 1.00 87.88 89 GLY A N 1
ATOM 704 C CA . GLY A 1 89 ? -9.717 -14.103 4.945 1.00 87.88 89 GLY A CA 1
ATOM 705 C C . GLY A 1 89 ? -9.439 -13.441 6.295 1.00 87.88 89 GLY A C 1
ATOM 706 O O . GLY A 1 89 ? -9.749 -14.064 7.314 1.00 87.88 89 GLY A O 1
ATOM 707 N N . PHE A 1 90 ? -8.901 -12.219 6.348 1.00 91.25 90 PHE A N 1
ATOM 708 C CA . PHE A 1 90 ? -8.649 -11.520 7.614 1.00 91.25 90 PHE A CA 1
ATOM 709 C C . PHE A 1 90 ? -8.794 -9.992 7.520 1.00 91.25 90 PHE A C 1
ATOM 711 O O . PHE A 1 90 ? -8.538 -9.421 6.462 1.00 91.25 90 PHE A O 1
ATOM 718 N N . PRO A 1 91 ? -9.184 -9.314 8.620 1.00 92.44 91 PRO A N 1
ATOM 719 C CA . PRO A 1 91 ? -9.626 -7.923 8.573 1.00 92.44 91 PRO A CA 1
ATOM 720 C C . PRO A 1 91 ? -8.539 -6.895 8.931 1.00 92.44 91 PRO A C 1
ATOM 722 O O . PRO A 1 91 ? -8.875 -5.744 9.159 1.00 92.44 91 PRO A O 1
ATOM 725 N N . GLY A 1 92 ? -7.256 -7.260 9.040 1.00 92.75 92 GLY A N 1
ATOM 726 C CA . GLY A 1 92 ? -6.224 -6.320 9.499 1.00 92.75 92 GLY A CA 1
ATOM 727 C C . GLY A 1 92 ? -4.791 -6.844 9.415 1.00 92.75 92 GLY A C 1
ATOM 728 O O . GLY A 1 92 ? -4.557 -7.998 9.066 1.00 92.75 92 GLY A O 1
ATOM 729 N N . ASN A 1 93 ? -3.827 -6.000 9.805 1.00 91.56 93 ASN A N 1
ATOM 730 C CA . ASN A 1 93 ? -2.416 -6.391 9.982 1.00 91.56 93 ASN A CA 1
ATOM 731 C C . ASN A 1 93 ? -2.228 -7.427 11.107 1.00 91.56 93 ASN A C 1
ATOM 733 O O . ASN A 1 93 ? -1.192 -8.091 11.196 1.00 91.56 93 ASN A O 1
ATOM 737 N N . HIS A 1 94 ? -3.226 -7.547 11.984 1.00 91.44 94 HIS A N 1
ATOM 738 C CA . HIS A 1 94 ? -3.301 -8.544 13.035 1.00 91.44 94 HIS A CA 1
ATOM 739 C C . HIS A 1 94 ? -4.681 -9.200 13.025 1.00 91.44 94 HIS A C 1
ATOM 741 O O . HIS A 1 94 ? -5.702 -8.539 12.840 1.00 91.44 94 HIS A O 1
ATOM 747 N N . ILE A 1 95 ? -4.707 -10.503 13.286 1.00 91.31 95 ILE A N 1
ATOM 748 C CA . ILE A 1 95 ? -5.926 -11.236 13.615 1.00 91.3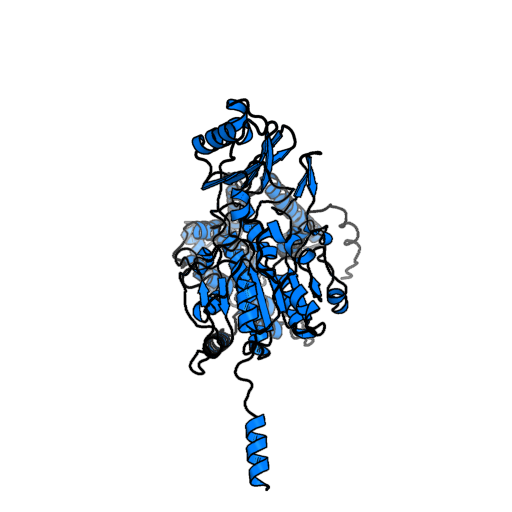1 95 ILE A CA 1
ATOM 749 C C . ILE A 1 95 ? -6.040 -11.264 15.132 1.00 91.31 95 ILE A C 1
ATOM 751 O O . ILE A 1 95 ? -5.145 -11.776 15.807 1.00 91.31 95 ILE A O 1
ATOM 755 N N . PHE A 1 96 ? -7.129 -10.717 15.662 1.00 91.12 96 PHE A N 1
ATOM 756 C CA . PHE A 1 96 ? -7.416 -10.746 17.089 1.00 91.12 96 PHE A CA 1
ATOM 757 C C . PHE A 1 96 ? -8.353 -11.905 17.435 1.00 91.12 96 PHE A C 1
ATOM 759 O O . PHE A 1 96 ? -9.451 -12.014 16.893 1.00 91.12 96 PHE A O 1
ATOM 766 N N . PHE A 1 97 ? -7.933 -12.750 18.375 1.00 89.38 97 PHE A N 1
ATOM 767 C CA . PHE A 1 97 ? -8.736 -13.847 18.907 1.00 89.38 97 PHE A CA 1
ATOM 768 C C . PHE A 1 97 ? -9.358 -13.422 20.233 1.00 89.38 97 PHE A C 1
ATOM 770 O O . PHE A 1 97 ? -8.703 -13.409 21.279 1.00 89.38 97 PHE A O 1
ATOM 777 N N . LYS A 1 98 ? -10.643 -13.058 20.204 1.00 82.06 98 LYS A N 1
ATOM 778 C CA . LYS A 1 98 ? -11.348 -12.526 21.379 1.00 82.06 98 LYS A CA 1
ATOM 779 C C . LYS A 1 98 ? -11.451 -13.527 22.534 1.00 82.06 98 LYS A C 1
ATOM 781 O O . LYS A 1 98 ? -11.563 -13.108 23.684 1.00 82.06 98 LYS A O 1
ATOM 786 N N . GLU A 1 99 ? -11.418 -14.828 22.242 1.00 83.00 99 GLU A N 1
ATOM 787 C CA . GLU A 1 99 ? -11.589 -15.918 23.209 1.00 83.00 99 GLU A CA 1
ATOM 788 C C . GLU A 1 99 ? -10.456 -15.945 24.239 1.00 83.00 99 GLU A C 1
ATOM 790 O O . GLU A 1 99 ? -10.693 -16.198 25.418 1.00 83.00 99 GLU A O 1
ATOM 795 N N . ASN A 1 100 ? -9.230 -15.662 23.798 1.00 83.62 100 ASN A N 1
ATOM 796 C CA . ASN A 1 100 ? -8.027 -15.698 24.630 1.00 83.62 100 ASN A CA 1
ATOM 797 C C . ASN A 1 100 ? -7.264 -14.359 24.661 1.00 83.62 100 ASN A C 1
ATOM 799 O O . ASN A 1 100 ? -6.263 -14.250 25.364 1.00 83.62 100 ASN A O 1
ATOM 803 N N . GLY A 1 101 ? -7.728 -13.342 23.927 1.00 81.94 101 GLY A N 1
ATOM 804 C CA . GLY A 1 101 ? -7.115 -12.014 23.863 1.00 81.94 101 GLY A CA 1
ATOM 805 C C . GLY A 1 101 ? -5.770 -11.979 23.135 1.00 81.94 101 GLY A C 1
ATOM 806 O O . GLY A 1 101 ? -4.983 -11.062 23.369 1.00 81.94 101 GLY A O 1
ATOM 807 N N . THR A 1 102 ? -5.478 -12.980 22.300 1.00 86.25 102 THR A N 1
ATOM 808 C CA . THR A 1 102 ? -4.199 -13.089 21.584 1.00 86.25 102 THR A CA 1
ATOM 809 C C . THR A 1 102 ? -4.273 -12.507 20.177 1.00 86.25 102 THR A C 1
ATOM 811 O O . THR A 1 102 ? -5.350 -12.333 19.606 1.00 86.25 102 THR A O 1
ATOM 814 N N . TYR A 1 103 ? -3.097 -12.212 19.622 1.00 88.50 103 TYR A N 1
ATOM 815 C CA . TYR A 1 103 ? -2.941 -11.700 18.268 1.00 88.50 103 TYR A CA 1
ATOM 816 C C . TYR A 1 103 ? -2.087 -12.646 17.442 1.00 88.50 103 TYR A C 1
ATOM 818 O O . TYR A 1 103 ? -1.068 -13.152 17.917 1.00 88.50 103 TYR A O 1
ATOM 826 N N . LEU A 1 104 ? -2.464 -12.809 16.182 1.00 91.19 104 LEU A N 1
ATOM 827 C CA . LEU A 1 104 ? -1.653 -13.462 15.168 1.00 91.19 104 LEU A CA 1
ATOM 828 C C . LEU A 1 104 ? -1.297 -12.450 14.083 1.00 91.19 104 LEU A C 1
ATOM 830 O O . LEU A 1 104 ? -2.122 -11.627 13.695 1.00 91.19 104 LEU A O 1
ATOM 834 N N . ARG A 1 105 ? -0.056 -12.510 13.600 1.00 90.12 105 ARG A N 1
ATOM 835 C CA . ARG A 1 105 ? 0.425 -11.704 12.474 1.00 90.12 105 ARG A CA 1
ATOM 836 C C . ARG A 1 105 ? 0.305 -12.535 11.195 1.00 90.12 105 ARG A C 1
ATOM 838 O O . ARG A 1 105 ? 1.095 -13.471 11.057 1.00 90.12 105 ARG A O 1
ATOM 845 N N . PRO A 1 106 ? -0.622 -12.229 10.269 1.00 88.50 106 PRO A N 1
ATOM 846 C CA . PRO A 1 106 ? -0.869 -13.079 9.104 1.00 88.50 106 PRO A CA 1
ATOM 847 C C . PRO A 1 106 ? 0.360 -13.289 8.218 1.00 88.50 106 PRO A C 1
ATOM 849 O O . PRO A 1 106 ? 0.503 -14.341 7.617 1.00 88.50 106 PRO A O 1
ATOM 852 N N . TRP A 1 107 ? 1.304 -12.342 8.178 1.00 87.75 107 TRP A N 1
ATOM 853 C CA . TRP A 1 107 ? 2.519 -12.479 7.359 1.00 87.75 107 TRP A CA 1
ATOM 854 C C . TRP A 1 107 ? 3.449 -13.614 7.815 1.00 87.75 107 TRP A C 1
ATOM 856 O O . TRP A 1 107 ? 4.280 -14.074 7.039 1.00 87.75 107 TRP A O 1
ATOM 866 N N . ARG A 1 108 ? 3.319 -14.083 9.066 1.00 88.44 108 ARG A N 1
ATOM 867 C CA . ARG A 1 108 ? 4.024 -15.277 9.572 1.00 88.44 108 ARG A CA 1
ATOM 868 C C . ARG A 1 108 ? 3.306 -16.582 9.236 1.00 88.44 108 ARG A C 1
ATOM 870 O O . ARG A 1 108 ? 3.829 -17.649 9.533 1.00 88.44 108 ARG A O 1
ATOM 877 N N . HIS A 1 109 ? 2.113 -16.467 8.668 1.00 87.56 109 HIS A N 1
ATOM 878 C CA . HIS A 1 109 ? 1.173 -17.543 8.419 1.00 87.56 109 HIS A CA 1
ATOM 879 C C . HIS A 1 109 ? 0.563 -17.392 7.016 1.00 87.56 109 HIS A C 1
ATOM 881 O O . HIS A 1 109 ? -0.653 -17.205 6.892 1.00 87.56 109 HIS A O 1
ATOM 887 N N . PRO A 1 110 ? 1.384 -17.402 5.946 1.00 78.50 110 PRO A N 1
ATOM 888 C CA . PRO A 1 110 ? 0.898 -17.219 4.579 1.00 78.50 110 PRO A CA 1
ATOM 889 C C . PRO A 1 110 ? -0.157 -18.265 4.178 1.00 78.50 110 PRO A C 1
ATOM 891 O O . PRO A 1 110 ? -0.988 -17.990 3.318 1.00 78.50 110 PRO A O 1
ATOM 894 N N . GLU A 1 111 ? -0.203 -19.422 4.847 1.00 83.62 111 GLU A N 1
ATOM 895 C CA . GLU A 1 111 ? -1.254 -20.436 4.703 1.00 83.62 111 GLU A CA 1
ATOM 896 C C . GLU A 1 111 ? -2.670 -19.941 5.046 1.00 83.62 111 GLU A C 1
ATOM 898 O O . GLU A 1 111 ? -3.652 -20.587 4.684 1.00 83.62 111 GLU A O 1
ATOM 903 N N . LEU A 1 112 ? -2.796 -18.812 5.752 1.00 84.50 112 LEU A N 1
ATOM 904 C CA . LEU A 1 112 ? -4.086 -18.204 6.082 1.00 84.50 112 LEU A CA 1
ATOM 905 C C . LEU A 1 112 ? -4.685 -17.397 4.928 1.00 84.50 112 LEU A C 1
ATOM 907 O O . LEU A 1 112 ? -5.866 -17.057 4.996 1.00 84.50 112 LEU A O 1
ATOM 911 N N . ILE A 1 113 ? -3.899 -17.078 3.897 1.00 86.81 113 ILE A N 1
ATOM 912 C CA . ILE A 1 113 ? -4.351 -16.317 2.732 1.00 86.81 113 ILE A CA 1
ATOM 913 C C . ILE A 1 113 ? -5.157 -17.259 1.835 1.00 86.81 113 ILE A C 1
ATOM 915 O O . ILE A 1 113 ? -4.621 -18.197 1.250 1.00 86.81 113 ILE A O 1
ATOM 919 N N . LYS A 1 114 ? -6.468 -17.026 1.744 1.00 85.50 114 LYS A N 1
ATOM 920 C CA . LYS A 1 114 ? -7.413 -17.950 1.087 1.00 85.50 114 LYS A CA 1
ATOM 921 C C . LYS A 1 114 ? -7.623 -17.706 -0.403 1.00 85.50 114 LYS A C 1
ATOM 923 O O . LYS A 1 114 ? -8.406 -18.422 -1.024 1.00 85.50 114 LYS A O 1
ATOM 928 N N . SER A 1 115 ? -6.976 -16.696 -0.965 1.00 84.56 115 SER A N 1
ATOM 929 C CA . SER A 1 115 ? -7.245 -16.234 -2.320 1.00 84.56 115 SER A CA 1
ATOM 930 C C . SER A 1 115 ? -5.976 -16.159 -3.155 1.00 84.56 115 SER A C 1
ATOM 932 O O . SER A 1 115 ? -4.899 -15.861 -2.638 1.00 84.56 115 SER A O 1
ATOM 934 N N . ASP A 1 116 ? -6.121 -16.362 -4.460 1.00 91.69 116 ASP A N 1
ATOM 935 C CA . ASP A 1 116 ? -5.017 -16.178 -5.392 1.00 91.69 116 ASP A CA 1
ATOM 936 C C . ASP A 1 116 ? -4.687 -14.691 -5.571 1.00 91.69 116 ASP A C 1
ATOM 938 O O . ASP A 1 116 ? -5.560 -13.822 -5.546 1.00 91.69 116 ASP A O 1
ATOM 942 N N . THR A 1 117 ? -3.405 -14.409 -5.770 1.00 95.50 117 THR A N 1
ATOM 943 C CA . THR A 1 117 ? -2.904 -13.121 -6.257 1.00 95.50 117 THR A CA 1
ATOM 944 C C . THR A 1 117 ? -2.716 -13.187 -7.774 1.00 95.50 117 THR A C 1
ATOM 946 O O . THR A 1 117 ? -2.733 -14.274 -8.352 1.00 95.50 117 THR A O 1
ATOM 949 N N . LEU A 1 118 ? -2.457 -12.049 -8.422 1.00 97.38 118 LEU A N 1
ATOM 950 C CA . LEU A 1 118 ? -2.012 -11.984 -9.816 1.00 97.38 118 LEU A CA 1
ATOM 951 C C . LEU A 1 118 ? -0.854 -12.958 -10.071 1.00 97.38 118 LEU A C 1
ATOM 953 O O . LEU A 1 118 ? -0.891 -13.722 -11.025 1.00 97.38 118 LEU A O 1
ATOM 957 N N . PHE A 1 119 ? 0.138 -12.994 -9.179 1.00 97.44 119 PHE A N 1
ATOM 958 C CA . PHE A 1 119 ? 1.301 -13.869 -9.343 1.00 97.44 119 PHE A CA 1
ATOM 959 C C . PHE A 1 119 ? 0.922 -15.344 -9.257 1.00 97.44 119 PHE A C 1
ATOM 961 O O . PHE A 1 119 ? 1.384 -16.147 -10.062 1.00 97.44 119 PHE A O 1
ATOM 968 N N . LYS A 1 120 ? 0.024 -15.701 -8.331 1.00 95.44 120 LYS A N 1
ATOM 969 C CA . LYS A 1 120 ? -0.459 -17.078 -8.218 1.00 95.44 120 LYS A CA 1
ATOM 970 C C . LYS A 1 120 ? -1.316 -17.490 -9.417 1.00 95.44 120 LYS A C 1
ATOM 972 O O . LYS A 1 120 ? -1.239 -18.636 -9.848 1.00 95.44 120 LYS A O 1
ATOM 977 N N . ALA A 1 121 ? -2.112 -16.572 -9.964 1.00 96.69 121 ALA A N 1
ATOM 978 C CA . ALA A 1 121 ? -2.863 -16.805 -11.194 1.00 96.69 121 ALA A CA 1
ATOM 979 C C . ALA A 1 121 ? -1.920 -17.018 -12.392 1.00 96.69 121 ALA A C 1
ATOM 981 O O . ALA A 1 121 ? -2.137 -17.945 -13.167 1.00 96.69 121 ALA A O 1
ATOM 982 N N . MET A 1 122 ? -0.846 -16.225 -12.498 1.00 97.31 122 MET A N 1
ATOM 983 C CA . MET A 1 122 ? 0.197 -16.385 -13.521 1.00 97.31 122 MET A CA 1
ATOM 984 C C . MET A 1 122 ? 0.872 -17.755 -13.435 1.00 97.31 122 MET A C 1
ATOM 986 O O . MET A 1 122 ? 0.866 -18.481 -14.423 1.00 97.31 122 MET A O 1
ATOM 990 N N . GLU A 1 123 ? 1.353 -18.154 -12.255 1.00 96.00 123 GLU A N 1
ATOM 991 C CA . GLU A 1 123 ? 1.981 -19.470 -12.050 1.00 96.00 123 GLU A CA 1
ATOM 992 C C . GLU A 1 123 ? 1.045 -20.634 -12.427 1.00 96.00 123 GLU A C 1
ATOM 994 O O . GLU A 1 123 ? 1.485 -21.624 -13.012 1.00 96.00 123 GLU A O 1
ATOM 999 N N . LYS A 1 124 ? -0.251 -20.532 -12.097 1.00 95.56 124 LYS A N 1
ATOM 1000 C CA . LYS A 1 124 ? -1.241 -21.577 -12.405 1.00 95.56 124 LYS A CA 1
ATOM 1001 C C . LYS A 1 124 ? -1.521 -21.723 -13.901 1.00 95.56 124 LYS A C 1
ATOM 1003 O O . LYS A 1 124 ? -1.785 -22.842 -14.337 1.00 95.56 124 LYS A O 1
ATOM 1008 N N . GLU A 1 125 ? -1.514 -20.622 -14.648 1.00 96.00 125 GLU A N 1
ATOM 1009 C CA . GLU A 1 125 ? -1.768 -20.616 -16.094 1.00 96.00 125 GLU A CA 1
ATOM 1010 C C . GLU A 1 125 ? -0.545 -21.103 -16.878 1.00 96.00 125 GLU A C 1
ATOM 1012 O O . GLU A 1 125 ? -0.661 -21.988 -17.725 1.00 96.00 125 GLU A O 1
ATOM 1017 N N . ASP A 1 126 ? 0.633 -20.545 -16.580 1.00 95.06 126 ASP A N 1
ATOM 1018 C CA . ASP A 1 126 ? 1.891 -20.931 -17.213 1.00 95.06 126 ASP A CA 1
ATOM 1019 C C . ASP A 1 126 ? 3.043 -20.872 -16.192 1.00 95.06 126 ASP A C 1
ATOM 1021 O O . ASP A 1 126 ? 3.463 -19.781 -15.796 1.00 95.06 126 ASP A O 1
ATOM 1025 N N . PRO A 1 127 ? 3.618 -22.024 -15.794 1.00 93.75 127 PRO A N 1
ATOM 1026 C CA . PRO A 1 127 ? 4.729 -22.069 -14.845 1.00 93.75 127 PRO A CA 1
ATOM 1027 C C . PRO A 1 127 ? 6.036 -21.475 -15.399 1.00 93.75 127 PRO A C 1
ATOM 1029 O O . PRO A 1 127 ? 7.027 -21.424 -14.674 1.00 93.75 127 PRO A O 1
ATOM 1032 N N . ASN A 1 128 ? 6.081 -21.071 -16.675 1.00 95.31 128 ASN A N 1
ATOM 1033 C CA . ASN A 1 128 ? 7.216 -20.334 -17.232 1.00 95.31 128 ASN A CA 1
ATOM 1034 C C . ASN A 1 128 ? 7.160 -18.834 -16.928 1.00 95.31 128 ASN A C 1
ATOM 1036 O O . ASN A 1 128 ? 8.189 -18.168 -17.068 1.00 95.31 128 ASN A O 1
ATOM 1040 N N . TYR A 1 129 ? 6.003 -18.301 -16.515 1.00 97.25 129 TYR A N 1
ATOM 1041 C CA . TYR A 1 129 ? 5.957 -16.941 -15.999 1.00 97.25 129 TYR A CA 1
ATOM 1042 C C . TYR A 1 129 ? 6.850 -16.832 -14.772 1.00 97.25 129 TYR A C 1
ATOM 1044 O O . TYR A 1 129 ? 6.767 -17.639 -13.852 1.00 97.25 129 TYR A O 1
ATOM 1052 N N . THR A 1 130 ? 7.690 -15.804 -14.753 1.00 98.12 130 THR A N 1
ATOM 1053 C CA . THR A 1 130 ? 8.564 -15.516 -13.622 1.00 98.12 130 THR A CA 1
ATOM 1054 C C . THR A 1 130 ? 8.077 -14.275 -12.894 1.00 98.12 130 THR A C 1
ATOM 1056 O O . THR A 1 130 ? 7.976 -13.189 -13.469 1.00 98.12 130 THR A O 1
ATOM 1059 N N . THR A 1 131 ? 7.810 -14.419 -11.601 1.00 98.62 131 THR A N 1
ATOM 1060 C CA . THR A 1 131 ? 7.289 -13.355 -10.742 1.00 98.62 131 THR A CA 1
ATOM 1061 C C . THR A 1 131 ? 8.273 -12.980 -9.639 1.00 98.62 131 THR A C 1
ATOM 1063 O O . THR A 1 131 ? 9.036 -13.809 -9.136 1.00 98.62 131 THR A O 1
ATOM 1066 N N . ALA A 1 132 ? 8.271 -11.711 -9.233 1.00 98.69 132 ALA A N 1
ATOM 1067 C CA . ALA A 1 132 ? 9.124 -11.249 -8.145 1.00 98.69 132 ALA A CA 1
ATOM 1068 C C . ALA A 1 132 ? 8.427 -10.268 -7.196 1.00 98.69 132 ALA A C 1
ATOM 1070 O O . ALA A 1 132 ? 7.695 -9.373 -7.613 1.00 98.69 132 ALA A O 1
ATOM 1071 N N . VAL A 1 133 ? 8.731 -10.382 -5.906 1.00 98.50 133 VAL A N 1
ATOM 1072 C CA . VAL A 1 133 ? 8.400 -9.395 -4.876 1.00 98.50 133 VAL A CA 1
ATOM 1073 C C . VAL A 1 133 ? 9.687 -8.938 -4.199 1.00 98.50 133 VAL A C 1
ATOM 1075 O O . VAL A 1 133 ? 10.494 -9.758 -3.761 1.00 98.50 133 VAL A O 1
ATOM 1078 N N . VAL A 1 134 ? 9.870 -7.623 -4.084 1.00 98.38 134 VAL A N 1
ATOM 1079 C CA . VAL A 1 134 ? 10.907 -7.020 -3.240 1.00 98.38 134 VAL A CA 1
ATOM 1080 C C . VAL A 1 134 ? 10.266 -5.943 -2.395 1.00 98.38 134 VAL A C 1
ATOM 1082 O O . VAL A 1 134 ? 9.786 -4.940 -2.919 1.00 98.38 134 VAL A O 1
ATOM 1085 N N . ALA A 1 135 ? 10.263 -6.136 -1.085 1.00 97.19 135 ALA A N 1
ATOM 1086 C CA . ALA A 1 135 ? 9.556 -5.260 -0.175 1.00 97.19 135 ALA A CA 1
ATOM 1087 C C . ALA A 1 135 ? 10.419 -4.817 0.996 1.00 97.19 135 ALA A C 1
ATOM 1089 O O . ALA A 1 135 ? 11.134 -5.609 1.601 1.00 97.19 135 ALA A O 1
ATOM 1090 N N . GLY A 1 136 ? 10.254 -3.552 1.376 1.00 95.19 136 GLY A N 1
ATOM 1091 C CA . GLY A 1 136 ? 10.830 -3.009 2.599 1.00 95.19 136 GLY A CA 1
ATOM 1092 C C . GLY A 1 136 ? 10.184 -3.516 3.891 1.00 95.19 136 GLY A C 1
ATOM 1093 O O . GLY A 1 136 ? 10.723 -3.234 4.943 1.00 95.19 136 GLY A O 1
ATOM 1094 N N . LYS A 1 137 ? 9.063 -4.251 3.854 1.00 93.12 137 LYS A N 1
ATOM 1095 C CA . LYS A 1 137 ? 8.331 -4.702 5.052 1.00 93.12 137 LYS A CA 1
ATOM 1096 C C . LYS A 1 137 ? 7.924 -6.162 4.954 1.00 93.12 137 LYS A C 1
ATOM 1098 O O . LYS A 1 137 ? 7.482 -6.613 3.895 1.00 93.12 137 LYS A O 1
ATOM 1103 N N . ASP A 1 138 ? 7.945 -6.855 6.089 1.00 91.62 138 ASP A N 1
ATOM 1104 C CA . ASP A 1 138 ? 7.482 -8.245 6.193 1.00 91.62 138 ASP A CA 1
ATOM 1105 C C . ASP A 1 138 ? 5.990 -8.398 5.867 1.00 91.62 138 ASP A C 1
ATOM 1107 O O . ASP A 1 138 ? 5.589 -9.378 5.242 1.00 91.62 138 ASP A O 1
ATOM 1111 N N . PHE A 1 139 ? 5.169 -7.394 6.205 1.00 91.44 139 PHE A N 1
ATOM 1112 C CA . PHE A 1 139 ? 3.738 -7.363 5.875 1.00 91.44 139 PHE A CA 1
ATOM 1113 C C . PHE A 1 139 ? 3.453 -7.553 4.380 1.00 91.44 139 PHE A C 1
ATOM 1115 O O . PHE A 1 139 ? 2.380 -8.037 4.028 1.00 91.44 139 PHE A O 1
ATOM 1122 N N . VAL A 1 140 ? 4.413 -7.225 3.515 1.00 94.69 140 VAL A N 1
ATOM 1123 C CA . VAL A 1 140 ? 4.304 -7.351 2.059 1.00 94.69 140 VAL A CA 1
ATOM 1124 C C . VAL A 1 140 ? 5.195 -8.490 1.567 1.00 94.69 140 VAL A C 1
ATOM 1126 O O . VAL A 1 140 ? 4.703 -9.450 0.978 1.00 94.69 140 VAL A O 1
ATOM 1129 N N . GLY A 1 141 ? 6.494 -8.420 1.875 1.00 93.62 141 GLY A N 1
ATOM 1130 C CA . GLY A 1 141 ? 7.515 -9.323 1.348 1.00 93.62 141 GLY A CA 1
ATOM 1131 C C . GLY A 1 141 ? 7.399 -10.765 1.823 1.00 93.62 141 GLY A C 1
ATOM 1132 O O . GLY A 1 141 ? 7.825 -11.652 1.101 1.00 93.62 141 GLY A O 1
ATOM 1133 N N . CYS A 1 142 ? 6.808 -11.027 2.992 1.00 91.38 142 CYS A N 1
ATOM 1134 C CA . CYS A 1 142 ? 6.559 -12.392 3.480 1.00 91.38 142 CYS A CA 1
ATOM 1135 C C . CYS A 1 142 ? 5.193 -12.930 3.029 1.00 91.38 142 CYS A C 1
ATOM 1137 O O . CYS A 1 142 ? 4.998 -14.139 2.932 1.00 91.38 142 CYS A O 1
ATOM 1139 N N . THR A 1 143 ? 4.246 -12.026 2.781 1.00 90.94 143 THR A N 1
ATOM 1140 C CA . THR A 1 143 ? 2.830 -12.343 2.558 1.00 90.94 143 THR A CA 1
ATOM 1141 C C . THR A 1 143 ? 2.534 -12.671 1.099 1.00 90.94 143 THR A C 1
ATOM 1143 O O . THR A 1 143 ? 1.761 -13.582 0.813 1.00 90.94 143 THR A O 1
ATOM 1146 N N . ILE A 1 144 ? 3.114 -11.914 0.166 1.00 93.69 144 ILE A N 1
ATOM 1147 C CA . ILE A 1 144 ? 2.833 -12.063 -1.262 1.00 93.69 144 ILE A CA 1
ATOM 1148 C C . ILE A 1 144 ? 3.792 -13.098 -1.839 1.00 93.69 144 ILE A C 1
ATOM 1150 O O . ILE A 1 144 ? 4.992 -12.853 -1.954 1.00 93.69 144 ILE A O 1
ATOM 1154 N N . TRP A 1 145 ? 3.236 -14.250 -2.205 1.00 93.88 145 TRP A N 1
ATOM 1155 C CA . TRP A 1 145 ? 3.976 -15.309 -2.879 1.00 93.88 145 TRP A CA 1
ATOM 1156 C C . TRP A 1 145 ? 4.469 -14.853 -4.262 1.00 93.88 145 TRP A C 1
ATOM 1158 O O . TRP A 1 145 ? 3.705 -14.247 -5.016 1.00 93.88 145 TRP A O 1
ATOM 1168 N N . ALA A 1 146 ? 5.728 -15.173 -4.573 1.00 96.81 146 ALA A N 1
ATOM 1169 C CA . ALA A 1 146 ? 6.374 -14.994 -5.874 1.00 96.81 146 ALA A CA 1
ATOM 1170 C C . ALA A 1 146 ? 7.520 -16.011 -6.049 1.00 96.81 146 ALA A C 1
ATOM 1172 O O . ALA A 1 146 ? 8.055 -16.518 -5.055 1.00 96.81 146 ALA A O 1
ATOM 1173 N N . ASP A 1 147 ? 7.968 -16.246 -7.286 1.00 97.62 147 ASP A N 1
ATOM 1174 C CA . ASP A 1 147 ? 9.127 -17.113 -7.571 1.00 97.62 147 ASP A CA 1
ATOM 1175 C C . ASP A 1 147 ? 10.403 -16.581 -6.915 1.00 97.62 147 ASP A C 1
ATOM 1177 O O . ASP A 1 147 ? 11.209 -17.332 -6.357 1.00 97.62 147 ASP A O 1
ATOM 1181 N N . ILE A 1 148 ? 10.559 -15.257 -6.914 1.00 98.31 148 ILE A N 1
ATOM 1182 C CA . ILE A 1 148 ? 11.628 -14.552 -6.212 1.00 98.31 148 ILE A CA 1
ATOM 1183 C C . ILE A 1 148 ? 11.001 -13.629 -5.181 1.00 98.31 148 ILE A C 1
ATOM 1185 O O . ILE A 1 148 ? 10.441 -12.589 -5.516 1.00 98.31 148 ILE A O 1
ATOM 1189 N N . GLN A 1 149 ? 11.120 -13.999 -3.913 1.00 96.62 149 GLN A N 1
ATOM 1190 C CA . GLN A 1 149 ? 10.461 -13.306 -2.816 1.00 96.62 149 GLN A CA 1
ATOM 1191 C C . GLN A 1 149 ? 11.505 -12.767 -1.841 1.00 96.62 149 GLN A C 1
ATOM 1193 O O . GLN A 1 149 ? 12.318 -13.523 -1.298 1.00 96.62 149 GLN A O 1
ATOM 1198 N N . VAL A 1 150 ? 11.485 -11.445 -1.661 1.00 95.75 150 VAL A N 1
ATOM 1199 C CA . VAL A 1 150 ? 12.421 -10.693 -0.829 1.00 95.75 150 VAL A CA 1
ATOM 1200 C C . VAL A 1 150 ? 11.649 -9.743 0.088 1.00 95.75 150 VAL A C 1
ATOM 1202 O O . VAL A 1 150 ? 11.011 -8.788 -0.351 1.00 95.75 150 VAL A O 1
ATOM 1205 N N . GLY A 1 151 ? 11.763 -9.986 1.383 1.00 93.12 151 GLY A N 1
ATOM 1206 C CA . GLY A 1 151 ? 11.370 -9.125 2.487 1.00 93.12 151 GLY A CA 1
ATOM 1207 C C . GLY A 1 151 ? 12.428 -9.191 3.595 1.00 93.12 151 GLY A C 1
ATOM 1208 O O . GLY A 1 151 ? 13.298 -10.068 3.551 1.00 93.12 151 GLY A O 1
ATOM 1209 N N . PRO A 1 152 ? 12.380 -8.287 4.586 1.00 89.75 152 PRO A N 1
ATOM 1210 C CA . PRO A 1 152 ? 13.391 -8.202 5.641 1.00 89.75 152 PRO A CA 1
ATOM 1211 C C . PRO A 1 152 ? 13.670 -9.546 6.328 1.00 89.75 152 PRO A C 1
ATOM 1213 O O . PRO A 1 152 ? 14.828 -9.957 6.416 1.00 89.75 152 PRO A O 1
ATOM 1216 N N . SER A 1 153 ? 12.613 -10.264 6.720 1.00 87.38 153 SER A N 1
ATOM 1217 C CA . SER A 1 153 ? 12.675 -11.589 7.348 1.00 87.38 153 SER A CA 1
ATOM 1218 C C . SER A 1 153 ? 12.213 -12.732 6.431 1.00 87.38 153 SER A C 1
ATOM 1220 O O . SER A 1 153 ? 11.984 -13.846 6.904 1.00 87.38 153 SER A O 1
ATOM 1222 N N . CYS A 1 154 ? 12.067 -12.498 5.123 1.00 88.69 154 CYS A N 1
ATOM 1223 C CA . CYS A 1 154 ? 11.686 -13.537 4.165 1.00 88.69 154 CYS A CA 1
ATOM 1224 C C . CYS A 1 154 ? 12.498 -13.427 2.882 1.00 88.69 154 CYS A C 1
ATOM 1226 O O . CYS A 1 154 ? 12.257 -12.573 2.039 1.00 88.69 154 CYS A O 1
ATOM 1228 N N . VAL A 1 155 ? 13.450 -14.338 2.714 1.00 94.00 155 VAL A N 1
ATOM 1229 C CA . VAL A 1 155 ? 14.177 -14.511 1.456 1.00 94.00 155 VAL A CA 1
ATOM 1230 C C . VAL A 1 155 ? 14.011 -15.962 1.027 1.00 94.00 155 VAL A C 1
ATOM 1232 O O . VAL A 1 155 ? 14.526 -16.876 1.689 1.00 94.00 155 VAL A O 1
ATOM 1235 N N . ASN A 1 156 ? 13.250 -16.184 -0.046 1.00 95.31 156 ASN A N 1
ATOM 1236 C CA . ASN A 1 156 ? 12.964 -17.529 -0.544 1.00 95.31 156 ASN A CA 1
ATOM 1237 C C . ASN A 1 156 ? 14.160 -18.127 -1.313 1.00 95.31 156 ASN A C 1
ATOM 1239 O O . ASN A 1 156 ? 15.193 -17.483 -1.514 1.00 95.31 156 ASN A O 1
ATOM 1243 N N . GLU A 1 157 ? 14.045 -19.387 -1.739 1.00 96.31 157 GLU A N 1
ATOM 1244 C CA . GLU A 1 157 ? 15.134 -20.073 -2.444 1.00 96.31 157 GLU A CA 1
ATOM 1245 C C . GLU A 1 157 ? 15.500 -19.394 -3.776 1.00 96.31 157 GLU A C 1
ATOM 1247 O O . GLU A 1 157 ? 16.686 -19.271 -4.087 1.00 96.31 157 GLU A O 1
ATOM 1252 N N . GLY A 1 158 ? 14.508 -18.895 -4.526 1.00 96.25 158 GLY A N 1
ATOM 1253 C CA . GLY A 1 158 ? 14.723 -18.163 -5.777 1.00 96.25 158 GLY A CA 1
ATOM 1254 C C . GLY A 1 158 ? 15.628 -16.945 -5.586 1.00 96.25 158 GLY A C 1
ATOM 1255 O O . GLY A 1 158 ? 16.632 -16.800 -6.282 1.00 96.25 158 GLY A O 1
ATOM 1256 N N . ALA A 1 159 ? 15.355 -16.129 -4.565 1.00 97.25 159 ALA A N 1
ATOM 1257 C CA . ALA A 1 159 ? 16.197 -14.990 -4.209 1.00 97.25 159 ALA A CA 1
ATOM 1258 C C . ALA A 1 159 ? 17.598 -15.410 -3.721 1.00 97.25 159 ALA A C 1
ATOM 1260 O O . ALA A 1 159 ? 18.603 -14.809 -4.115 1.00 97.25 159 ALA A O 1
ATOM 1261 N N . ARG A 1 160 ? 17.707 -16.479 -2.917 1.00 97.06 160 ARG A N 1
ATOM 1262 C CA . ARG A 1 160 ? 19.010 -16.973 -2.426 1.00 97.06 160 ARG A CA 1
ATOM 1263 C C . ARG A 1 160 ? 19.921 -17.460 -3.547 1.00 97.06 160 ARG A C 1
ATOM 1265 O O . ARG A 1 160 ? 21.132 -17.271 -3.452 1.00 97.06 160 ARG A O 1
ATOM 1272 N N . ARG A 1 161 ? 19.371 -18.034 -4.623 1.00 96.75 161 ARG A N 1
ATOM 1273 C CA . ARG A 1 161 ? 20.152 -18.445 -5.807 1.00 96.75 161 ARG A CA 1
ATOM 1274 C C . ARG A 1 161 ? 20.811 -17.262 -6.520 1.00 96.75 161 ARG A C 1
ATOM 1276 O O . ARG A 1 161 ? 21.879 -17.433 -7.096 1.00 96.75 161 ARG A O 1
ATOM 1283 N N . LEU A 1 162 ? 20.240 -16.063 -6.402 1.00 96.44 162 LEU A N 1
ATOM 1284 C CA . LEU A 1 162 ? 20.852 -14.816 -6.873 1.00 96.44 162 LEU A CA 1
ATOM 1285 C C . LEU A 1 162 ? 21.908 -14.276 -5.895 1.00 96.44 162 LEU A C 1
ATOM 1287 O O . LEU A 1 162 ? 22.498 -13.225 -6.123 1.00 96.44 162 LEU A O 1
ATOM 1291 N N . GLY A 1 163 ? 22.153 -14.941 -4.764 1.00 95.25 163 GLY A N 1
ATOM 1292 C CA . GLY A 1 163 ? 23.023 -14.436 -3.704 1.00 95.25 163 GLY A CA 1
ATOM 1293 C C . GLY A 1 163 ? 22.423 -13.247 -2.951 1.00 95.25 163 GLY A C 1
ATOM 1294 O O . GLY A 1 163 ? 23.173 -12.414 -2.443 1.00 95.25 163 GLY A O 1
ATOM 1295 N N . ILE A 1 164 ? 21.091 -13.124 -2.920 1.00 94.62 164 ILE A N 1
ATOM 1296 C CA . ILE A 1 164 ? 20.397 -12.189 -2.029 1.00 94.62 164 ILE A CA 1
ATOM 1297 C C . ILE A 1 164 ? 20.360 -12.819 -0.637 1.00 94.62 164 ILE A C 1
ATOM 1299 O O . ILE A 1 164 ? 19.926 -13.960 -0.466 1.00 94.62 164 ILE A O 1
ATOM 1303 N N . SER A 1 165 ? 20.850 -12.078 0.352 1.00 86.75 165 SER A N 1
ATOM 1304 C CA . SER A 1 165 ? 20.791 -12.460 1.758 1.00 86.75 165 SER A CA 1
ATOM 1305 C C . SER A 1 165 ? 19.643 -11.748 2.463 1.00 86.75 165 SER A C 1
ATOM 1307 O O . SER A 1 165 ? 19.183 -10.696 2.019 1.00 86.75 165 SER A O 1
ATOM 1309 N N . GLU A 1 166 ? 19.229 -12.305 3.597 1.00 82.19 166 GLU A N 1
ATOM 1310 C CA . GLU A 1 166 ? 18.323 -11.627 4.524 1.00 82.19 166 GLU A CA 1
ATOM 1311 C C . GLU A 1 166 ? 18.871 -10.258 4.930 1.00 82.19 166 GLU A C 1
ATOM 1313 O O . GLU A 1 166 ? 20.087 -10.016 4.931 1.00 82.19 166 GLU A O 1
ATOM 1318 N N . PHE A 1 167 ? 17.949 -9.352 5.246 1.00 83.38 167 PHE A N 1
ATOM 1319 C CA . PHE A 1 167 ? 18.308 -8.037 5.739 1.00 83.38 167 PHE A CA 1
ATOM 1320 C C . PHE A 1 167 ? 18.943 -8.192 7.133 1.00 83.38 167 PHE A C 1
ATOM 1322 O O . PHE A 1 167 ? 18.371 -8.881 7.978 1.00 83.38 167 PHE A O 1
ATOM 1329 N N . PRO A 1 168 ? 20.129 -7.607 7.399 1.00 69.56 168 PRO A N 1
ATOM 1330 C CA . PRO A 1 168 ? 20.787 -7.754 8.691 1.00 69.56 168 PRO A CA 1
ATOM 1331 C C . PRO A 1 168 ? 19.905 -7.147 9.786 1.00 69.56 168 PRO A C 1
ATOM 1333 O O . PRO A 1 168 ? 19.678 -5.939 9.827 1.00 69.56 168 PRO A O 1
ATOM 1336 N N . GLU A 1 169 ? 19.385 -8.009 10.654 1.00 55.53 169 GLU A N 1
ATOM 1337 C CA . GLU A 1 169 ? 18.382 -7.680 11.662 1.00 55.53 169 GLU A CA 1
ATOM 1338 C C . GLU A 1 169 ? 18.971 -6.739 12.735 1.00 55.53 169 GLU A C 1
ATOM 1340 O O . GLU A 1 169 ? 19.555 -7.169 13.727 1.00 55.53 169 GLU A O 1
ATOM 1345 N N . PHE A 1 170 ? 18.830 -5.424 12.541 1.00 48.53 170 PHE A N 1
ATOM 1346 C CA . PHE A 1 170 ? 19.165 -4.394 13.537 1.00 48.53 170 PHE A CA 1
ATOM 1347 C C . PHE A 1 170 ? 17.903 -3.789 14.170 1.00 48.53 170 PHE A C 1
ATOM 1349 O O . PHE A 1 170 ? 17.784 -2.577 14.319 1.00 48.53 170 PHE A O 1
ATOM 1356 N N . GLY A 1 171 ? 16.929 -4.631 14.530 1.00 46.84 171 GLY A N 1
ATOM 1357 C CA . GLY A 1 171 ? 15.735 -4.211 15.280 1.00 46.84 171 GLY A CA 1
ATOM 1358 C C . GLY A 1 171 ? 14.767 -3.283 14.530 1.00 46.84 171 GLY A C 1
ATOM 1359 O O . GLY A 1 171 ? 13.824 -2.781 15.140 1.00 46.84 171 GLY A O 1
ATOM 1360 N N . ILE A 1 172 ? 14.974 -3.069 13.228 1.00 53.12 172 ILE A N 1
ATOM 1361 C CA . ILE A 1 172 ? 14.077 -2.323 12.341 1.00 53.12 172 ILE A CA 1
ATOM 1362 C C . ILE A 1 172 ? 13.496 -3.331 11.343 1.00 53.12 172 ILE A C 1
ATOM 1364 O O . ILE A 1 172 ? 14.231 -3.892 10.535 1.00 53.12 172 ILE A O 1
ATOM 1368 N N . HIS A 1 173 ? 12.185 -3.576 11.427 1.00 66.00 173 HIS A N 1
ATOM 1369 C CA . HIS A 1 173 ? 11.451 -4.468 10.512 1.00 66.00 173 HIS A CA 1
ATOM 1370 C C . HIS A 1 173 ? 11.175 -3.834 9.137 1.00 66.00 173 HIS A C 1
ATOM 1372 O O . HIS A 1 173 ? 10.614 -4.492 8.265 1.00 66.00 173 HIS A O 1
ATOM 1378 N N . ASP A 1 174 ? 11.581 -2.575 8.956 1.00 84.38 174 ASP A N 1
ATOM 1379 C CA . ASP A 1 174 ? 11.432 -1.811 7.725 1.00 84.38 174 ASP A CA 1
ATOM 1380 C C . ASP A 1 174 ? 12.820 -1.613 7.089 1.00 84.38 174 ASP A C 1
ATOM 1382 O O . ASP A 1 174 ? 13.662 -0.878 7.611 1.00 84.38 174 ASP A O 1
ATOM 1386 N N . ALA A 1 175 ? 13.093 -2.283 5.972 1.00 88.56 175 ALA A N 1
ATOM 1387 C CA . ALA A 1 175 ? 14.344 -2.114 5.246 1.00 88.56 175 ALA A CA 1
ATOM 1388 C C . ALA A 1 175 ? 14.376 -0.758 4.505 1.00 88.56 175 ALA A C 1
ATOM 1390 O O . ALA A 1 175 ? 13.350 -0.321 3.975 1.00 88.56 175 ALA A O 1
ATOM 1391 N N . PRO A 1 176 ? 15.548 -0.099 4.405 1.00 90.38 176 PRO A N 1
ATOM 1392 C CA . PRO A 1 176 ? 15.694 1.142 3.653 1.00 90.38 176 PRO A CA 1
ATOM 1393 C C . PRO A 1 176 ? 15.330 0.982 2.174 1.00 90.38 176 PRO A C 1
ATOM 1395 O O . PRO A 1 176 ? 15.672 -0.019 1.542 1.00 90.38 176 PRO A O 1
ATOM 1398 N N . ASP A 1 177 ? 14.757 2.029 1.579 1.00 93.69 177 ASP A N 1
ATOM 1399 C CA . ASP A 1 177 ? 14.354 2.020 0.166 1.00 93.69 177 ASP A CA 1
ATOM 1400 C C . ASP A 1 177 ? 15.522 1.730 -0.797 1.00 93.69 177 ASP A C 1
ATOM 1402 O O . ASP A 1 177 ? 15.325 1.146 -1.861 1.00 93.69 177 ASP A O 1
ATOM 1406 N N . SER A 1 178 ? 16.761 2.084 -0.435 1.00 94.12 178 SER A N 1
ATOM 1407 C CA . SER A 1 178 ? 17.943 1.743 -1.239 1.00 94.12 178 SER A CA 1
ATOM 1408 C C . SER A 1 178 ? 18.206 0.241 -1.285 1.00 94.12 178 SER A C 1
ATOM 1410 O O . SER A 1 178 ? 18.544 -0.272 -2.346 1.00 94.12 178 SER A O 1
ATOM 1412 N N . TRP A 1 179 ? 17.999 -0.475 -0.175 1.00 94.12 179 TRP A N 1
ATOM 1413 C CA . TRP A 1 179 ? 18.124 -1.932 -0.133 1.00 94.12 179 TRP A CA 1
ATOM 1414 C C . TRP A 1 179 ? 17.055 -2.598 -1.006 1.00 94.12 179 TRP A C 1
ATOM 1416 O O . TRP A 1 179 ? 17.359 -3.526 -1.756 1.00 94.12 179 TRP A O 1
ATOM 1426 N N . VAL A 1 180 ? 15.823 -2.081 -0.978 1.00 97.38 180 VAL A N 1
ATOM 1427 C CA . VAL A 1 180 ? 14.742 -2.525 -1.874 1.00 97.38 180 VAL A CA 1
ATOM 1428 C C . VAL A 1 180 ? 15.142 -2.308 -3.337 1.00 97.38 180 VAL A C 1
ATOM 1430 O O . VAL A 1 180 ? 15.084 -3.237 -4.139 1.00 97.38 180 VAL A O 1
ATOM 1433 N N . ALA A 1 181 ? 15.614 -1.109 -3.687 1.00 98.12 181 ALA A N 1
ATOM 1434 C CA . ALA A 1 181 ? 16.015 -0.780 -5.053 1.00 98.12 181 ALA A CA 1
ATOM 1435 C C . ALA A 1 181 ? 17.212 -1.602 -5.547 1.00 98.12 181 ALA A C 1
ATOM 1437 O O . ALA A 1 181 ? 17.225 -2.023 -6.702 1.00 98.12 181 ALA A O 1
ATOM 1438 N N . ASP A 1 182 ? 18.204 -1.853 -4.692 1.00 97.75 182 ASP A N 1
ATOM 1439 C CA . ASP A 1 182 ? 19.389 -2.645 -5.030 1.00 97.75 182 ASP A CA 1
ATOM 1440 C C . ASP A 1 182 ? 19.008 -4.087 -5.381 1.00 97.75 182 ASP A C 1
ATOM 1442 O O . ASP A 1 182 ? 19.430 -4.604 -6.420 1.00 97.75 182 ASP A O 1
ATOM 1446 N N . ASN A 1 183 ? 18.157 -4.714 -4.563 1.00 98.25 183 ASN A N 1
ATOM 1447 C CA . ASN A 1 183 ? 17.656 -6.062 -4.827 1.00 98.25 183 ASN A CA 1
ATOM 1448 C C . ASN A 1 183 ? 16.730 -6.096 -6.046 1.00 98.25 183 ASN A C 1
ATOM 1450 O O . ASN A 1 183 ? 16.848 -6.996 -6.877 1.00 98.25 183 ASN A O 1
ATOM 1454 N N . ALA A 1 184 ? 15.867 -5.090 -6.210 1.00 98.75 184 ALA A N 1
ATOM 1455 C CA . ALA A 1 184 ? 14.992 -5.010 -7.370 1.00 98.75 184 ALA A CA 1
ATOM 1456 C C . ALA A 1 184 ? 15.781 -4.877 -8.682 1.00 98.75 184 ALA A C 1
ATOM 1458 O O . ALA A 1 184 ? 15.553 -5.628 -9.629 1.00 98.75 184 ALA A O 1
ATOM 1459 N N . LEU A 1 185 ? 16.779 -3.989 -8.722 1.00 98.75 185 LEU A N 1
ATOM 1460 C CA . LEU A 1 185 ? 17.685 -3.838 -9.862 1.00 98.75 185 LEU A CA 1
ATOM 1461 C C . LEU A 1 185 ? 18.471 -5.114 -10.148 1.00 98.75 185 LEU A C 1
ATOM 1463 O O . LEU A 1 185 ? 18.733 -5.413 -11.311 1.00 98.75 185 LEU A O 1
ATOM 1467 N N . LYS A 1 186 ? 18.882 -5.847 -9.110 1.00 98.56 186 LYS A N 1
ATOM 1468 C CA . LYS A 1 186 ? 19.580 -7.122 -9.273 1.00 98.56 186 LYS A CA 1
ATOM 1469 C C . LYS A 1 186 ? 18.689 -8.155 -9.960 1.00 98.56 186 LYS A C 1
ATOM 1471 O O . LYS A 1 186 ? 19.094 -8.722 -10.970 1.00 98.56 186 LYS A O 1
ATOM 1476 N N . ILE A 1 187 ? 17.461 -8.324 -9.479 1.00 98.69 187 ILE A N 1
ATOM 1477 C CA . ILE A 1 187 ? 16.480 -9.251 -10.059 1.00 98.69 187 ILE A CA 1
ATOM 1478 C C . ILE A 1 187 ? 16.139 -8.859 -11.502 1.00 98.69 187 ILE A C 1
ATOM 1480 O O . ILE A 1 187 ? 16.168 -9.707 -12.388 1.00 98.69 187 ILE A O 1
ATOM 1484 N N . LEU A 1 188 ? 15.914 -7.571 -11.781 1.00 98.31 188 LEU A N 1
ATOM 1485 C CA . LEU A 1 188 ? 15.661 -7.082 -13.143 1.00 98.31 188 LEU A CA 1
ATOM 1486 C C . LEU A 1 188 ? 16.831 -7.342 -14.112 1.00 98.31 188 LEU A C 1
ATOM 1488 O O . LEU A 1 188 ? 16.614 -7.523 -15.310 1.00 98.31 188 LEU A O 1
ATOM 1492 N N . LYS A 1 189 ? 18.074 -7.339 -13.614 1.00 97.94 189 LYS A N 1
ATOM 1493 C CA . LYS A 1 189 ? 19.283 -7.573 -14.420 1.00 97.94 189 LYS A CA 1
ATOM 1494 C C . LYS A 1 189 ? 19.568 -9.046 -14.668 1.00 97.94 189 LYS A C 1
ATOM 1496 O O . LYS A 1 189 ? 20.031 -9.379 -15.753 1.00 97.94 189 LYS A O 1
ATOM 1501 N N . GLU A 1 190 ? 19.368 -9.882 -13.657 1.00 97.94 190 GLU A N 1
ATOM 1502 C CA . GLU A 1 190 ? 19.783 -11.287 -13.688 1.00 97.94 190 GLU A CA 1
ATOM 1503 C C . GLU A 1 190 ? 18.653 -12.236 -14.093 1.00 97.94 190 GLU A C 1
ATOM 1505 O O . GLU A 1 190 ? 18.934 -13.292 -14.652 1.00 97.94 190 GLU A O 1
ATOM 1510 N N . VAL A 1 191 ? 17.397 -11.861 -13.833 1.00 97.50 191 VAL A N 1
ATOM 1511 C CA . VAL A 1 191 ? 16.220 -12.714 -14.067 1.00 97.50 191 VAL A CA 1
ATOM 1512 C C . VAL A 1 191 ? 15.240 -12.089 -15.044 1.00 97.50 191 VAL A C 1
ATOM 1514 O O . VAL A 1 191 ? 14.737 -12.788 -15.912 1.00 97.50 191 VAL A O 1
ATOM 1517 N N . ASP A 1 192 ? 15.009 -10.781 -14.926 1.00 97.00 192 ASP A N 1
ATOM 1518 C CA . ASP A 1 192 ? 14.092 -10.036 -15.791 1.00 97.00 192 ASP A CA 1
ATOM 1519 C C . ASP A 1 192 ? 12.631 -10.548 -15.773 1.00 97.00 192 ASP A C 1
ATOM 1521 O O . ASP A 1 192 ? 12.095 -10.885 -16.827 1.00 97.00 192 ASP A O 1
ATOM 1525 N N . PRO A 1 193 ? 11.977 -10.597 -14.594 1.00 98.06 193 PRO A N 1
ATOM 1526 C CA . PRO A 1 193 ? 10.663 -11.225 -14.419 1.00 98.06 193 PRO A CA 1
ATOM 1527 C C . PRO A 1 193 ? 9.554 -10.582 -15.269 1.00 98.06 193 PRO A C 1
ATOM 1529 O O . PRO A 1 193 ? 9.585 -9.375 -15.531 1.00 98.06 193 PRO A O 1
ATOM 1532 N N . ASP A 1 194 ? 8.537 -11.378 -15.613 1.00 98.44 194 ASP A N 1
ATOM 1533 C CA . ASP A 1 194 ? 7.321 -10.968 -16.330 1.00 98.44 194 ASP A CA 1
ATOM 1534 C C . ASP A 1 194 ? 6.440 -10.033 -15.492 1.00 98.44 194 ASP A C 1
ATOM 1536 O O . ASP A 1 194 ? 5.795 -9.123 -16.024 1.00 98.44 194 ASP A O 1
ATOM 1540 N N . ALA A 1 195 ? 6.412 -10.239 -14.172 1.00 98.69 195 ALA A N 1
ATOM 1541 C CA . ALA A 1 195 ? 5.714 -9.370 -13.233 1.00 98.69 195 ALA A CA 1
ATOM 1542 C C . ALA A 1 195 ? 6.514 -9.174 -11.941 1.00 98.69 195 ALA A C 1
ATOM 1544 O O . ALA A 1 195 ? 7.019 -10.125 -11.344 1.00 98.69 195 ALA A O 1
ATOM 1545 N N . MET A 1 196 ? 6.618 -7.928 -11.484 1.00 98.81 196 MET A N 1
ATOM 1546 C CA . MET A 1 196 ? 7.363 -7.581 -10.280 1.00 98.81 196 MET A CA 1
ATOM 1547 C C . MET A 1 196 ? 6.625 -6.556 -9.427 1.00 98.81 196 MET A C 1
ATOM 1549 O O . MET A 1 196 ? 6.201 -5.525 -9.941 1.00 98.81 196 MET A O 1
ATOM 1553 N N . LEU A 1 197 ? 6.528 -6.796 -8.119 1.00 98.88 197 LEU A N 1
ATOM 1554 C CA . LEU A 1 197 ? 6.092 -5.806 -7.134 1.00 98.88 197 LEU A CA 1
ATOM 1555 C C . LEU A 1 197 ? 7.304 -5.314 -6.337 1.00 98.88 197 LEU A C 1
ATOM 1557 O O . LEU A 1 197 ? 8.022 -6.098 -5.715 1.00 98.88 197 LEU A O 1
ATOM 1561 N N . ILE A 1 198 ? 7.513 -4.003 -6.350 1.00 98.88 198 ILE A N 1
ATOM 1562 C CA . ILE A 1 198 ? 8.566 -3.298 -5.624 1.00 98.88 198 ILE A CA 1
ATOM 1563 C C . ILE A 1 198 ? 7.885 -2.410 -4.588 1.00 98.88 198 ILE A C 1
ATOM 1565 O O . ILE A 1 198 ? 7.109 -1.529 -4.947 1.00 98.88 198 ILE A O 1
ATOM 1569 N N . HIS A 1 199 ? 8.169 -2.638 -3.311 1.00 98.75 199 HIS A N 1
ATOM 1570 C CA . HIS A 1 199 ? 7.543 -1.928 -2.202 1.00 98.75 199 HIS A CA 1
ATOM 1571 C C . HIS A 1 199 ? 8.575 -1.128 -1.395 1.00 98.75 199 HIS A C 1
ATOM 1573 O O . HIS A 1 199 ? 9.413 -1.701 -0.689 1.00 98.75 199 HIS A O 1
ATOM 1579 N N . PHE A 1 200 ? 8.479 0.198 -1.489 1.00 98.31 200 PHE A N 1
ATOM 1580 C CA . PHE A 1 200 ? 9.260 1.169 -0.723 1.00 98.31 200 PHE A CA 1
ATOM 1581 C C . PHE A 1 200 ? 8.520 1.518 0.571 1.00 98.31 200 PHE A C 1
ATOM 1583 O O . PHE A 1 200 ? 7.573 2.302 0.564 1.00 98.31 200 PHE A O 1
ATOM 1590 N N . GLY A 1 201 ? 8.931 0.887 1.673 1.00 94.81 201 GLY A N 1
ATOM 1591 C CA . GLY A 1 201 ? 8.199 0.904 2.944 1.00 94.81 201 GLY A CA 1
ATOM 1592 C C . GLY A 1 201 ? 8.558 2.044 3.896 1.00 94.81 201 GLY A C 1
ATOM 1593 O O . GLY A 1 201 ? 7.868 2.257 4.890 1.00 94.81 201 GLY A O 1
ATOM 1594 N N . PHE A 1 202 ? 9.665 2.750 3.652 1.00 92.44 202 PHE A N 1
ATOM 1595 C CA . PHE A 1 202 ? 10.282 3.567 4.699 1.00 92.44 202 PHE A CA 1
ATOM 1596 C C . PHE A 1 202 ? 9.571 4.916 4.922 1.00 92.44 202 PHE A C 1
ATOM 1598 O O . PHE A 1 202 ? 9.653 5.486 6.011 1.00 92.44 202 PHE A O 1
ATOM 1605 N N . LEU A 1 203 ? 8.830 5.418 3.923 1.00 95.06 203 LEU A N 1
ATOM 1606 C CA . LEU A 1 203 ? 8.036 6.649 4.036 1.00 95.06 203 LEU A CA 1
ATOM 1607 C C . LEU A 1 203 ? 6.986 6.562 5.151 1.00 95.06 203 LEU A C 1
ATOM 1609 O O . LEU A 1 203 ? 6.842 7.507 5.928 1.00 95.06 203 LEU A O 1
ATOM 1613 N N . ASP A 1 204 ? 6.294 5.433 5.265 1.00 95.50 204 ASP A N 1
ATOM 1614 C CA . ASP A 1 204 ? 5.291 5.205 6.303 1.00 95.50 204 ASP A CA 1
ATOM 1615 C C . ASP A 1 204 ? 5.855 5.357 7.717 1.00 95.50 204 ASP A C 1
ATOM 1617 O O . ASP A 1 204 ? 5.308 6.089 8.544 1.00 95.50 204 ASP A O 1
ATOM 1621 N N . GLN A 1 205 ? 7.014 4.747 7.972 1.00 91.31 205 GLN A N 1
ATOM 1622 C CA . GLN A 1 205 ? 7.677 4.842 9.264 1.00 91.31 205 GLN A CA 1
ATOM 1623 C C . GLN A 1 205 ? 7.989 6.301 9.620 1.00 91.31 205 GLN A C 1
ATOM 1625 O O . GLN A 1 205 ? 7.701 6.750 10.734 1.00 91.31 205 GLN A O 1
ATOM 1630 N N . ILE A 1 206 ? 8.540 7.064 8.673 1.00 92.19 206 ILE A N 1
ATOM 1631 C CA . ILE A 1 206 ? 8.865 8.478 8.885 1.00 92.19 206 ILE A CA 1
ATOM 1632 C C . ILE A 1 206 ? 7.603 9.298 9.156 1.00 92.19 206 ILE A C 1
ATOM 1634 O O . ILE A 1 206 ? 7.573 10.091 10.099 1.00 92.19 206 ILE A O 1
ATOM 1638 N N . GLN A 1 207 ? 6.538 9.074 8.391 1.00 94.62 207 GLN A N 1
ATOM 1639 C CA . GLN A 1 207 ? 5.271 9.764 8.600 1.00 94.62 207 GLN A CA 1
ATOM 1640 C C . GLN A 1 207 ? 4.634 9.424 9.946 1.00 94.62 207 GLN A C 1
ATOM 1642 O O . GLN A 1 207 ? 4.100 10.313 10.606 1.00 94.62 207 GLN A O 1
ATOM 1647 N N . HIS A 1 208 ? 4.743 8.183 10.411 1.00 93.31 208 HIS A N 1
ATOM 1648 C CA . HIS A 1 208 ? 4.331 7.820 11.757 1.00 93.31 208 HIS A CA 1
ATOM 1649 C C . HIS A 1 208 ? 5.035 8.686 12.812 1.00 93.31 208 HIS A C 1
ATOM 1651 O O . HIS A 1 208 ? 4.366 9.263 13.666 1.00 93.31 208 HIS A O 1
ATOM 1657 N N . TYR A 1 209 ? 6.362 8.832 12.756 1.00 90.94 209 TYR A N 1
ATOM 1658 C CA . TYR A 1 209 ? 7.118 9.577 13.773 1.00 90.94 209 TYR A CA 1
ATOM 1659 C C . TYR A 1 209 ? 7.015 11.103 13.656 1.00 90.94 209 TYR A C 1
ATOM 1661 O O . TYR A 1 209 ? 7.012 11.781 14.684 1.00 90.94 209 TYR A O 1
ATOM 1669 N N . HIS A 1 210 ? 6.909 11.642 12.440 1.00 89.50 210 HIS A N 1
ATOM 1670 C CA . HIS A 1 210 ? 7.034 13.084 12.190 1.00 89.50 210 HIS A CA 1
ATOM 1671 C C . HIS A 1 210 ? 5.764 13.739 11.624 1.00 89.50 210 HIS A C 1
ATOM 1673 O O . HIS A 1 210 ? 5.600 14.956 11.719 1.00 89.50 210 HIS A O 1
ATOM 1679 N N . GLY A 1 211 ? 4.833 12.943 11.102 1.00 91.25 211 GLY A N 1
ATOM 1680 C CA . GLY A 1 211 ? 3.599 13.391 10.468 1.00 91.25 211 GLY A CA 1
ATOM 1681 C C . GLY A 1 211 ? 3.709 13.565 8.949 1.00 91.25 211 GLY A C 1
ATOM 1682 O O . GLY A 1 211 ? 4.789 13.741 8.394 1.00 91.25 211 GLY A O 1
ATOM 1683 N N . PHE A 1 212 ? 2.555 13.556 8.281 1.00 88.94 212 PHE A N 1
ATOM 1684 C CA . PHE A 1 212 ? 2.402 13.574 6.821 1.00 88.94 212 PHE A CA 1
ATOM 1685 C C . PHE A 1 212 ? 3.116 14.751 6.131 1.00 88.94 212 PHE A C 1
ATOM 1687 O O . PHE A 1 212 ? 3.872 14.581 5.180 1.00 88.94 212 PHE A O 1
ATOM 1694 N N . SER A 1 213 ? 2.925 15.975 6.616 1.00 86.56 213 SER A N 1
ATOM 1695 C CA . SER A 1 213 ? 3.475 17.174 5.969 1.00 86.56 213 SER A CA 1
ATOM 1696 C C . SER A 1 213 ? 4.830 17.613 6.540 1.00 86.56 213 SER A C 1
ATOM 1698 O O . SER A 1 213 ? 5.167 18.796 6.464 1.00 86.56 213 SER A O 1
ATOM 1700 N N . SER A 1 214 ? 5.569 16.717 7.200 1.00 89.19 214 SER A N 1
ATOM 1701 C CA . SER A 1 214 ? 6.837 17.067 7.842 1.00 89.19 214 SER A CA 1
ATOM 1702 C C . SER A 1 214 ? 7.986 17.174 6.830 1.00 89.19 214 SER A C 1
ATOM 1704 O O . SER A 1 214 ? 7.946 16.602 5.737 1.00 89.19 214 SER A O 1
ATOM 1706 N N . THR A 1 215 ? 9.048 17.893 7.203 1.00 90.69 215 THR A N 1
ATOM 1707 C CA . THR A 1 215 ? 10.271 17.981 6.388 1.00 90.69 215 THR A CA 1
ATOM 1708 C C . THR A 1 215 ? 10.915 16.605 6.208 1.00 90.69 215 THR A C 1
ATOM 1710 O O . THR A 1 215 ? 11.436 16.304 5.136 1.00 90.69 215 THR A O 1
ATOM 1713 N N . GLU A 1 216 ? 10.871 15.760 7.237 1.00 91.44 216 GLU A N 1
ATOM 1714 C CA . GLU A 1 216 ? 11.371 14.386 7.216 1.00 91.44 216 GLU A CA 1
ATOM 1715 C C . GLU A 1 216 ? 10.572 13.528 6.233 1.00 91.44 216 GLU A C 1
ATOM 1717 O O . GLU A 1 216 ? 11.176 12.853 5.402 1.00 91.44 216 GLU A O 1
ATOM 1722 N N . ALA A 1 217 ? 9.238 13.612 6.257 1.00 91.06 217 ALA A N 1
ATOM 1723 C CA . ALA A 1 217 ? 8.380 12.881 5.328 1.00 91.06 217 ALA A CA 1
ATOM 1724 C C . ALA A 1 217 ? 8.633 13.299 3.870 1.00 91.06 217 ALA A C 1
ATOM 1726 O O . ALA A 1 217 ? 8.839 12.446 3.010 1.00 91.06 217 ALA A O 1
ATOM 1727 N N . LEU A 1 218 ? 8.735 14.605 3.591 1.00 92.06 218 LEU A N 1
ATOM 1728 C CA . LEU A 1 218 ? 9.079 15.108 2.252 1.00 92.06 218 LEU A CA 1
ATOM 1729 C C . LEU A 1 218 ? 10.497 14.708 1.811 1.00 92.06 218 LEU A C 1
ATOM 1731 O O . LEU A 1 218 ? 10.731 14.440 0.630 1.00 92.06 218 LEU A O 1
ATOM 1735 N N . SER A 1 219 ? 11.448 14.638 2.747 1.00 90.38 219 SER A N 1
ATOM 1736 C CA . SER A 1 219 ? 12.812 14.176 2.464 1.00 90.38 219 SER A CA 1
ATOM 1737 C C . SER A 1 219 ? 12.833 12.686 2.126 1.00 90.38 219 SER A C 1
ATOM 1739 O O . SER A 1 219 ? 13.484 12.292 1.159 1.00 90.38 219 SER A O 1
ATOM 1741 N N . GLN A 1 220 ? 12.079 11.870 2.867 1.00 93.12 220 GLN A N 1
ATOM 1742 C CA . GLN A 1 220 ? 11.948 10.441 2.593 1.00 93.12 220 GLN A CA 1
ATOM 1743 C C . GLN A 1 220 ? 11.209 10.179 1.277 1.00 93.12 220 GLN A C 1
ATOM 1745 O O . GLN A 1 220 ? 11.637 9.331 0.500 1.00 93.12 220 GLN A O 1
ATOM 1750 N N . LEU A 1 221 ? 10.162 10.948 0.972 1.00 95.62 221 LEU A N 1
ATOM 1751 C CA . LEU A 1 221 ? 9.478 10.903 -0.321 1.00 95.62 221 LEU A CA 1
ATOM 1752 C C . LEU A 1 221 ? 10.456 11.190 -1.471 1.00 95.62 221 LEU A C 1
ATOM 1754 O O . LEU A 1 221 ? 10.472 10.476 -2.473 1.00 95.62 221 LEU A O 1
ATOM 1758 N N . SER A 1 222 ? 11.312 12.206 -1.314 1.00 93.75 222 SER A N 1
ATOM 1759 C CA . SER A 1 222 ? 12.343 12.522 -2.305 1.00 93.75 222 SER A CA 1
ATOM 1760 C C . SER A 1 222 ? 13.404 11.427 -2.426 1.00 93.75 222 SER A C 1
ATOM 1762 O O . SER A 1 222 ? 13.909 11.167 -3.520 1.00 93.75 222 SER A O 1
ATOM 1764 N N . TRP A 1 223 ? 13.724 10.742 -1.328 1.00 92.81 223 TRP A N 1
ATOM 1765 C CA . TRP A 1 223 ? 14.613 9.585 -1.352 1.00 92.81 223 TRP A CA 1
ATOM 1766 C C . TRP A 1 223 ? 14.004 8.396 -2.107 1.00 92.81 223 TRP A C 1
ATOM 1768 O O . TRP A 1 223 ? 14.681 7.815 -2.960 1.00 92.81 223 TRP A O 1
ATOM 1778 N N . ALA A 1 224 ? 12.730 8.076 -1.862 1.00 96.31 224 ALA A N 1
ATOM 1779 C CA . ALA A 1 224 ? 11.999 7.047 -2.598 1.00 96.31 224 ALA A CA 1
ATOM 1780 C C . ALA A 1 224 ? 11.929 7.376 -4.101 1.00 96.31 224 ALA A C 1
ATOM 1782 O O . ALA A 1 224 ? 12.205 6.517 -4.939 1.00 96.31 224 ALA A O 1
ATOM 1783 N N . ASP A 1 225 ? 11.670 8.639 -4.463 1.00 98.19 225 ASP A N 1
ATOM 1784 C CA . ASP A 1 225 ? 11.690 9.092 -5.861 1.00 98.19 225 ASP A CA 1
ATOM 1785 C C . ASP A 1 225 ? 13.052 8.882 -6.535 1.00 98.19 225 ASP A C 1
ATOM 1787 O O . ASP A 1 225 ? 13.104 8.450 -7.686 1.00 98.19 225 ASP A O 1
ATOM 1791 N N . GLN A 1 226 ? 14.162 9.120 -5.827 1.00 94.38 226 GLN A N 1
ATOM 1792 C CA . GLN A 1 226 ? 15.502 8.831 -6.351 1.00 94.38 226 GLN A CA 1
ATOM 1793 C C . GLN A 1 226 ? 15.706 7.334 -6.600 1.00 94.38 226 GLN A C 1
ATOM 1795 O O . GLN A 1 226 ? 16.291 6.960 -7.618 1.00 94.38 226 GLN A O 1
ATOM 1800 N N . GLN A 1 227 ? 15.202 6.471 -5.713 1.00 97.81 227 GLN A N 1
ATOM 1801 C CA . GLN A 1 227 ? 15.272 5.021 -5.905 1.00 97.81 227 GLN A CA 1
ATOM 1802 C C . GLN A 1 227 ? 14.444 4.560 -7.111 1.00 97.81 227 GLN A C 1
ATOM 1804 O O . GLN A 1 227 ? 14.932 3.770 -7.922 1.00 97.81 227 GLN A O 1
ATOM 1809 N N . ILE A 1 228 ? 13.245 5.119 -7.297 1.00 98.44 228 ILE A N 1
ATOM 1810 C CA . ILE A 1 228 ? 12.439 4.916 -8.510 1.00 98.44 228 ILE A CA 1
ATOM 1811 C C . ILE A 1 228 ? 13.193 5.416 -9.744 1.00 98.44 228 ILE A C 1
ATOM 1813 O O . ILE A 1 228 ? 13.239 4.721 -10.756 1.00 98.44 228 ILE A O 1
ATOM 1817 N N . GLY A 1 229 ? 13.856 6.571 -9.657 1.00 95.62 229 GLY A N 1
ATOM 1818 C CA . GLY A 1 229 ? 14.698 7.106 -10.725 1.00 95.62 229 GLY A CA 1
ATOM 1819 C C . GLY A 1 229 ? 15.764 6.116 -11.202 1.00 95.62 229 GLY A C 1
ATOM 1820 O O . GLY A 1 229 ? 15.934 5.952 -12.407 1.00 95.62 229 GLY A O 1
ATOM 1821 N N . ARG A 1 230 ? 16.417 5.388 -10.285 1.00 96.56 230 ARG A N 1
ATOM 1822 C CA . ARG A 1 230 ? 17.400 4.339 -10.625 1.00 96.56 230 ARG A CA 1
ATOM 1823 C C . ARG A 1 230 ? 16.769 3.174 -11.396 1.00 96.56 230 ARG A C 1
ATOM 1825 O O . ARG A 1 230 ? 17.380 2.660 -12.332 1.00 96.56 230 ARG A O 1
ATOM 1832 N N . LEU A 1 231 ? 15.560 2.755 -11.010 1.00 98.06 231 LEU A N 1
ATOM 1833 C CA . LEU A 1 231 ? 14.806 1.700 -11.700 1.00 98.06 231 LEU A CA 1
ATOM 1834 C C . LEU A 1 231 ? 14.414 2.143 -13.113 1.00 98.06 231 LEU A C 1
ATOM 1836 O O . LEU A 1 231 ? 14.661 1.422 -14.079 1.00 98.06 231 LEU A O 1
ATOM 1840 N N . LEU A 1 232 ? 13.863 3.352 -13.242 1.00 96.19 232 LEU A N 1
ATOM 1841 C CA . LEU A 1 232 ? 13.483 3.919 -14.534 1.00 96.19 232 LEU A CA 1
ATOM 1842 C C . LEU A 1 232 ? 14.699 4.106 -15.446 1.00 96.19 232 LEU A C 1
ATOM 1844 O O . LEU A 1 232 ? 14.641 3.744 -16.618 1.00 96.19 232 LEU A O 1
ATOM 1848 N N . GLU A 1 233 ? 15.813 4.616 -14.916 1.00 93.88 233 GLU A N 1
ATOM 1849 C CA . GLU A 1 233 ? 17.063 4.760 -15.664 1.00 93.88 233 GLU A CA 1
ATOM 1850 C C . GLU A 1 233 ? 17.541 3.412 -16.208 1.00 93.88 233 GLU A C 1
ATOM 1852 O O . GLU A 1 233 ? 17.835 3.314 -17.399 1.00 93.88 233 GLU A O 1
ATOM 1857 N N . TYR A 1 234 ? 17.524 2.354 -15.392 1.00 96.44 234 TYR A N 1
ATOM 1858 C CA . TYR A 1 234 ? 17.851 1.011 -15.865 1.00 96.44 234 TYR A CA 1
ATOM 1859 C C . TYR A 1 234 ? 16.935 0.557 -17.011 1.00 96.44 234 TYR A C 1
ATOM 1861 O O . TYR A 1 234 ? 17.433 0.066 -18.025 1.00 96.44 234 TYR A O 1
ATOM 1869 N N . LEU A 1 235 ? 15.614 0.735 -16.896 1.00 95.50 235 LEU A N 1
ATOM 1870 C CA . LEU A 1 235 ? 14.661 0.347 -17.947 1.00 95.50 235 LEU A CA 1
ATOM 1871 C C . LEU A 1 235 ? 14.877 1.135 -19.245 1.00 95.50 235 LEU A C 1
ATOM 1873 O O . LEU A 1 235 ? 14.726 0.586 -20.337 1.00 95.50 235 LEU A O 1
ATOM 1877 N N . VAL A 1 236 ? 15.253 2.411 -19.142 1.00 92.62 236 VAL A N 1
ATOM 1878 C CA . VAL A 1 236 ? 15.605 3.239 -20.300 1.00 92.62 236 VAL A CA 1
ATOM 1879 C C . VAL A 1 236 ? 16.894 2.750 -20.952 1.00 92.62 236 VAL A C 1
ATOM 1881 O O . VAL A 1 236 ? 16.926 2.536 -22.163 1.00 92.62 236 VAL A O 1
ATOM 1884 N N . GLU A 1 237 ? 17.959 2.576 -20.171 1.00 90.88 237 GLU A N 1
ATOM 1885 C CA . GLU A 1 237 ? 19.281 2.201 -20.681 1.00 90.88 237 GLU A CA 1
ATOM 1886 C C . GLU A 1 237 ? 19.304 0.789 -21.267 1.00 90.88 237 GLU A C 1
ATOM 1888 O O . GLU A 1 237 ? 19.975 0.546 -22.269 1.00 90.88 237 GLU A O 1
ATOM 1893 N N . SER A 1 238 ? 18.526 -0.125 -20.688 1.00 93.69 238 SER A N 1
ATOM 1894 C CA . SER A 1 238 ? 18.345 -1.487 -21.195 1.00 93.69 238 SER A CA 1
ATOM 1895 C C . SER A 1 238 ? 17.332 -1.588 -22.338 1.00 93.69 238 SER A C 1
ATOM 1897 O O . SER A 1 238 ? 17.114 -2.680 -22.850 1.00 93.69 238 SER A O 1
ATOM 1899 N N . SER A 1 239 ? 16.734 -0.468 -22.772 1.00 91.06 239 SER A N 1
ATOM 1900 C CA . SER A 1 239 ? 15.681 -0.434 -23.798 1.00 91.06 239 SER A CA 1
ATOM 1901 C C . SER A 1 239 ? 14.478 -1.331 -23.477 1.00 91.06 239 SER A C 1
ATOM 1903 O O . SER A 1 239 ? 13.841 -1.824 -24.395 1.00 91.06 239 SER A O 1
ATOM 1905 N N . LYS A 1 240 ? 14.175 -1.533 -22.188 1.00 92.88 240 LYS A N 1
ATOM 1906 C CA . LYS A 1 240 ? 13.038 -2.330 -21.692 1.00 92.88 240 LYS A CA 1
ATOM 1907 C C . LYS A 1 240 ? 11.802 -1.489 -21.380 1.00 92.88 240 LYS A C 1
ATOM 1909 O O . LYS A 1 240 ? 10.701 -2.019 -21.248 1.00 92.88 240 LYS A O 1
ATOM 1914 N N . LEU A 1 241 ? 11.953 -0.168 -21.248 1.00 92.31 241 LEU A N 1
ATOM 1915 C CA . LEU A 1 241 ? 10.838 0.726 -20.913 1.00 92.31 241 LEU A CA 1
ATOM 1916 C C . LEU A 1 241 ? 9.706 0.686 -21.957 1.00 92.31 241 LEU A C 1
ATOM 1918 O O . LEU A 1 241 ? 8.545 0.870 -21.616 1.00 92.31 241 LEU A O 1
ATOM 1922 N N . ASN A 1 242 ? 10.033 0.448 -23.228 1.00 89.69 242 ASN A N 1
ATOM 1923 C CA . ASN A 1 242 ? 9.069 0.376 -24.331 1.00 89.69 242 ASN A CA 1
ATOM 1924 C C . ASN A 1 242 ? 8.149 -0.855 -24.291 1.00 89.69 242 ASN A C 1
ATOM 1926 O O . ASN A 1 242 ? 7.121 -0.819 -24.958 1.00 89.69 242 ASN A O 1
ATOM 1930 N N . THR A 1 243 ? 8.494 -1.902 -23.537 1.00 92.19 243 THR A N 1
ATOM 1931 C CA . THR A 1 243 ? 7.675 -3.116 -23.371 1.00 92.19 243 THR A CA 1
ATOM 1932 C C . THR A 1 243 ? 7.229 -3.340 -21.924 1.00 92.19 243 THR A C 1
ATOM 1934 O O . THR A 1 243 ? 6.646 -4.375 -21.607 1.00 92.19 243 THR A O 1
ATOM 1937 N N . THR A 1 244 ? 7.459 -2.364 -21.038 1.00 95.62 244 THR A N 1
ATOM 1938 C CA . THR A 1 244 ? 7.120 -2.458 -19.612 1.00 95.62 244 THR A CA 1
ATOM 1939 C C . THR A 1 244 ? 5.931 -1.562 -19.267 1.00 95.62 244 THR A C 1
ATOM 1941 O O . THR A 1 244 ? 5.972 -0.353 -19.493 1.00 95.62 244 THR A O 1
ATOM 1944 N N . LEU A 1 245 ? 4.898 -2.149 -18.664 1.00 97.06 245 LEU A N 1
ATOM 1945 C CA . LEU A 1 245 ? 3.846 -1.436 -17.948 1.00 97.06 245 LEU A CA 1
ATOM 1946 C C . LEU A 1 245 ? 4.305 -1.181 -16.510 1.00 97.06 245 LEU A C 1
ATOM 1948 O O . LEU A 1 245 ? 4.631 -2.111 -15.776 1.00 97.06 245 LEU A O 1
ATOM 1952 N N . ILE A 1 246 ? 4.312 0.079 -16.103 1.00 98.56 246 ILE A N 1
ATOM 1953 C CA . ILE A 1 246 ? 4.608 0.529 -14.747 1.00 98.56 246 ILE A CA 1
ATOM 1954 C C . ILE A 1 246 ? 3.305 0.976 -14.090 1.00 98.56 246 ILE A C 1
ATOM 1956 O O . ILE A 1 246 ? 2.579 1.806 -14.637 1.00 98.56 246 ILE A O 1
ATOM 1960 N N . VAL A 1 247 ? 3.039 0.459 -12.895 1.00 98.75 247 VAL A N 1
ATOM 1961 C CA . VAL A 1 247 ? 1.941 0.904 -12.032 1.00 98.75 247 VAL A CA 1
ATOM 1962 C C . VAL A 1 247 ? 2.553 1.533 -10.788 1.00 98.75 247 VAL A C 1
ATOM 1964 O O . VAL A 1 247 ? 3.080 0.818 -9.946 1.00 98.75 247 VAL A O 1
ATOM 1967 N N . LEU A 1 248 ? 2.522 2.860 -10.675 1.00 98.88 248 LEU A N 1
ATOM 1968 C CA . LEU A 1 248 ? 2.906 3.568 -9.452 1.00 98.88 248 LEU A CA 1
ATOM 1969 C C . LEU A 1 248 ? 1.662 3.755 -8.581 1.00 98.88 248 LEU A C 1
ATOM 1971 O O . LEU A 1 248 ? 0.670 4.332 -9.029 1.00 98.88 248 LEU A O 1
ATOM 1975 N N . ILE A 1 249 ? 1.721 3.279 -7.344 1.00 98.75 249 ILE A N 1
ATOM 1976 C CA . ILE A 1 249 ? 0.579 3.238 -6.433 1.00 98.75 249 ILE A CA 1
ATOM 1977 C C . ILE A 1 249 ? 1.032 3.384 -4.970 1.00 98.75 249 ILE A C 1
ATOM 1979 O O . ILE A 1 249 ? 2.222 3.301 -4.669 1.00 98.75 249 ILE A O 1
ATOM 1983 N N . ALA A 1 250 ? 0.085 3.624 -4.067 1.00 98.31 250 ALA A N 1
ATOM 1984 C CA . ALA A 1 250 ? 0.247 3.431 -2.629 1.00 98.31 250 ALA A CA 1
ATOM 1985 C C . ALA A 1 250 ? -0.832 2.481 -2.095 1.00 98.31 250 ALA A C 1
ATOM 1987 O O . ALA A 1 250 ? -1.903 2.337 -2.679 1.00 98.31 250 ALA A O 1
ATOM 1988 N N . ASP A 1 251 ? -0.571 1.841 -0.972 1.00 98.00 251 ASP A N 1
ATOM 1989 C CA . ASP A 1 251 ? -1.528 0.993 -0.268 1.00 98.00 251 ASP A CA 1
ATOM 1990 C C . ASP A 1 251 ? -2.543 1.801 0.550 1.00 98.00 251 ASP A C 1
ATOM 1992 O O . ASP A 1 251 ? -3.741 1.530 0.503 1.00 98.00 251 ASP A O 1
ATOM 1996 N N . HIS A 1 252 ? -2.071 2.822 1.259 1.00 97.88 252 HIS A N 1
ATOM 1997 C CA . HIS A 1 252 ? -2.874 3.789 1.999 1.00 97.88 252 HIS A CA 1
ATOM 1998 C C . HIS A 1 252 ? -2.171 5.154 2.043 1.00 97.88 252 HIS A C 1
ATOM 2000 O O . HIS A 1 252 ? -1.062 5.323 1.544 1.00 97.88 252 HIS A O 1
ATOM 2006 N N . GLY A 1 253 ? -2.837 6.150 2.622 1.00 96.06 253 GLY A N 1
ATOM 2007 C CA . GLY A 1 253 ? -2.228 7.404 3.055 1.00 96.06 253 GLY A CA 1
ATOM 2008 C C . GLY A 1 253 ? -1.971 7.426 4.565 1.00 96.06 253 GLY A C 1
ATOM 2009 O O . GLY A 1 253 ? -2.072 6.412 5.253 1.00 96.06 253 GLY A O 1
ATOM 2010 N N . GLN A 1 254 ? -1.700 8.618 5.085 1.00 95.00 254 GLN A N 1
ATOM 2011 C CA . GLN A 1 254 ? -1.480 8.920 6.494 1.00 95.00 254 GLN A CA 1
ATOM 2012 C C . GLN A 1 254 ? -2.161 10.249 6.852 1.00 95.00 254 GLN A C 1
ATOM 2014 O O . GLN A 1 254 ? -2.131 11.202 6.067 1.00 95.00 254 GLN A O 1
ATOM 2019 N N . THR A 1 255 ? -2.696 10.368 8.069 1.00 94.81 255 THR A N 1
ATOM 2020 C CA . THR A 1 255 ? -3.177 11.653 8.604 1.00 94.81 255 THR A CA 1
ATOM 2021 C C . THR A 1 255 ? -2.531 11.969 9.947 1.00 94.81 255 THR A C 1
ATOM 2023 O O . THR A 1 255 ? -2.266 11.083 10.760 1.00 94.81 255 THR A O 1
ATOM 2026 N N . ASN A 1 256 ? -2.315 13.259 10.217 1.00 94.44 256 ASN A N 1
ATOM 2027 C CA . ASN A 1 256 ? -1.847 13.724 11.520 1.00 94.44 256 ASN A CA 1
ATOM 2028 C C . ASN A 1 256 ? -2.984 13.727 12.547 1.00 94.44 256 ASN A C 1
ATOM 2030 O O . ASN A 1 256 ? -4.032 14.338 12.326 1.00 94.44 256 ASN A O 1
ATOM 2034 N N . ARG A 1 257 ? -2.763 13.088 13.698 1.00 93.19 257 ARG A N 1
ATOM 2035 C CA . ARG A 1 257 ? -3.751 12.919 14.768 1.00 93.19 257 ARG A CA 1
ATOM 2036 C C . ARG A 1 257 ? -3.115 13.120 16.140 1.00 93.19 257 ARG A C 1
ATOM 2038 O O . ARG A 1 257 ? -1.991 12.696 16.394 1.00 93.19 257 ARG A O 1
ATOM 2045 N N . TRP A 1 258 ? -3.843 13.770 17.046 1.00 91.69 258 TRP A N 1
ATOM 2046 C CA . TRP A 1 258 ? -3.303 14.212 18.342 1.00 91.69 258 TRP A CA 1
ATOM 2047 C C . TRP A 1 258 ? -4.251 14.014 19.528 1.00 91.69 258 TRP A C 1
ATOM 2049 O O . TRP A 1 258 ? -3.931 14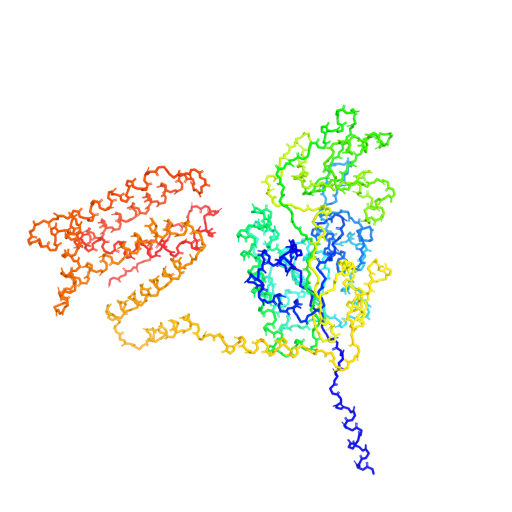.441 20.636 1.00 91.69 258 TRP A O 1
ATOM 2059 N N . LYS A 1 259 ? -5.405 13.366 19.330 1.00 94.44 259 LYS A N 1
ATOM 2060 C CA . LYS A 1 259 ? -6.366 13.087 20.402 1.00 94.44 259 LYS A CA 1
ATOM 2061 C C . LYS A 1 259 ? -6.681 11.597 20.453 1.00 94.44 259 LYS A C 1
ATOM 2063 O O . LYS A 1 259 ? -7.171 11.049 19.476 1.00 94.44 259 LYS A O 1
ATOM 2068 N N . ASP A 1 260 ? -6.421 10.937 21.576 1.00 94.00 260 ASP A N 1
ATOM 2069 C CA . ASP A 1 260 ? -6.838 9.542 21.754 1.00 94.00 260 ASP A CA 1
ATOM 2070 C C . ASP A 1 260 ? -8.356 9.476 21.992 1.00 94.00 260 ASP A C 1
ATOM 2072 O O . ASP A 1 260 ? -8.902 10.232 22.802 1.00 94.00 260 ASP A O 1
ATOM 2076 N N . ALA A 1 261 ? -9.047 8.595 21.268 1.00 95.25 261 ALA A N 1
ATOM 2077 C CA . ALA A 1 261 ? -10.482 8.378 21.412 1.00 95.25 261 ALA A CA 1
ATOM 2078 C C . ALA A 1 261 ? -10.767 7.536 22.670 1.00 95.25 261 ALA A C 1
ATOM 2080 O O . ALA A 1 261 ? -10.288 6.405 22.766 1.00 95.25 261 ALA A O 1
ATOM 2081 N N . PRO A 1 262 ? -11.557 8.018 23.646 1.00 95.19 262 PRO A N 1
ATOM 2082 C CA . PRO A 1 262 ? -11.839 7.274 24.870 1.00 95.19 262 PRO A CA 1
ATOM 2083 C C . PRO A 1 262 ? -12.933 6.206 24.655 1.00 95.19 262 PRO A C 1
ATOM 2085 O O . PRO A 1 262 ? -13.919 6.181 25.384 1.00 95.19 262 PRO A O 1
ATOM 2088 N N . LEU A 1 263 ? -12.764 5.312 23.668 1.00 95.62 263 LEU A N 1
ATOM 2089 C CA . LEU A 1 263 ? -13.783 4.347 23.203 1.00 95.62 263 LEU A CA 1
ATOM 2090 C C . LEU A 1 263 ? -14.397 3.528 24.348 1.00 95.62 263 LEU A C 1
ATOM 2092 O O . LEU A 1 263 ? -15.614 3.446 24.485 1.00 95.62 263 LEU A O 1
ATOM 2096 N N . ARG A 1 264 ? -13.541 2.977 25.218 1.00 95.25 264 ARG A N 1
ATOM 2097 C CA . ARG A 1 264 ? -13.958 2.245 26.424 1.00 95.25 264 ARG A CA 1
ATOM 2098 C C . ARG A 1 264 ? -14.888 3.072 27.310 1.00 95.25 264 ARG A C 1
ATOM 2100 O O . ARG A 1 264 ? -15.919 2.568 27.728 1.00 95.25 264 ARG A O 1
ATOM 2107 N N . ARG A 1 265 ? -14.522 4.326 27.582 1.00 95.06 265 ARG A N 1
ATOM 2108 C CA . ARG A 1 265 ? -15.291 5.210 28.461 1.00 95.06 265 ARG A CA 1
ATOM 2109 C C . ARG A 1 265 ? -16.660 5.532 27.863 1.00 95.06 265 ARG A C 1
ATOM 2111 O O . ARG A 1 265 ? -17.634 5.496 28.597 1.00 95.06 265 ARG A O 1
ATOM 2118 N N . VAL A 1 266 ? -16.720 5.796 26.554 1.00 97.06 266 VAL A N 1
ATOM 2119 C CA . VAL A 1 266 ? -17.978 6.075 25.834 1.00 97.06 266 VAL A CA 1
ATOM 2120 C C . VAL A 1 266 ? -18.985 4.938 26.021 1.00 97.06 266 VAL A C 1
ATOM 2122 O O . VAL A 1 266 ? -20.143 5.192 26.329 1.00 97.06 266 VAL A O 1
ATOM 2125 N N . LEU A 1 267 ? -18.537 3.684 25.901 1.00 97.75 267 LEU A N 1
ATOM 2126 C CA . LEU A 1 267 ? -19.409 2.522 26.095 1.00 97.75 267 LEU A CA 1
ATOM 2127 C C . LEU A 1 267 ? -19.704 2.244 27.582 1.00 97.75 267 LEU A C 1
ATOM 2129 O O . LEU A 1 267 ? -20.843 1.958 27.946 1.00 97.75 267 LEU A O 1
ATOM 2133 N N . GLU A 1 268 ? -18.710 2.366 28.467 1.00 96.75 268 GLU A N 1
ATOM 2134 C CA . GLU A 1 268 ? -18.882 2.091 29.902 1.00 96.75 268 GLU A CA 1
ATOM 2135 C C . GLU A 1 268 ? -19.808 3.101 30.603 1.00 96.75 268 GLU A C 1
ATOM 2137 O O . GLU A 1 268 ? -20.515 2.714 31.533 1.00 96.75 268 GLU A O 1
ATOM 2142 N N . GLU A 1 269 ? -19.876 4.359 30.147 1.00 97.06 269 GLU A N 1
ATOM 2143 C CA . GLU A 1 269 ? -20.829 5.366 30.654 1.00 97.06 269 GLU A CA 1
ATOM 2144 C C . GLU A 1 269 ? -22.300 4.977 30.397 1.00 97.06 269 GLU A C 1
ATOM 2146 O O . GLU A 1 269 ? -23.181 5.394 31.147 1.00 97.06 269 GLU A O 1
ATOM 2151 N N . ARG A 1 270 ? -22.558 4.112 29.405 1.00 97.06 270 ARG A N 1
ATOM 2152 C CA . ARG A 1 270 ? -23.866 3.497 29.106 1.00 97.06 270 ARG A CA 1
ATOM 2153 C C . ARG A 1 270 ? -24.010 2.087 29.707 1.00 97.06 270 ARG A C 1
ATOM 2155 O O . ARG A 1 270 ? -24.962 1.372 29.434 1.00 97.06 270 ARG A O 1
ATOM 2162 N N . GLY A 1 271 ? -23.054 1.643 30.527 1.00 97.56 271 GLY A N 1
ATOM 2163 C CA . GLY A 1 271 ? -23.055 0.295 31.108 1.00 97.56 271 GLY A CA 1
ATOM 2164 C C . GLY A 1 271 ? -22.705 -0.828 30.121 1.00 97.56 271 GLY A C 1
ATOM 2165 O O . GLY A 1 271 ? -22.874 -2.002 30.453 1.00 97.56 271 GLY A O 1
ATOM 2166 N N . ILE A 1 272 ? -22.185 -0.498 28.935 1.00 98.19 272 ILE A N 1
ATOM 2167 C CA . ILE A 1 272 ? -21.863 -1.455 27.871 1.00 98.19 272 ILE A CA 1
ATOM 2168 C C . ILE A 1 272 ? -20.424 -1.942 28.036 1.00 98.19 272 ILE A C 1
ATOM 2170 O O . ILE A 1 272 ? -19.473 -1.162 28.112 1.00 98.19 272 ILE A O 1
ATOM 2174 N N . LYS A 1 273 ? -20.241 -3.265 28.063 1.00 96.00 273 LYS A N 1
ATOM 2175 C CA . LYS A 1 273 ? -18.913 -3.889 28.162 1.00 96.00 273 LYS A CA 1
ATOM 2176 C C . LYS A 1 273 ? -18.456 -4.406 26.807 1.00 96.00 273 LYS A C 1
ATOM 2178 O O . LYS A 1 273 ? -19.128 -5.233 26.195 1.00 96.00 273 LYS A O 1
ATOM 2183 N N . ALA A 1 274 ? -17.254 -4.006 26.402 1.00 94.44 274 ALA A N 1
ATOM 2184 C CA . ALA A 1 274 ? -16.645 -4.443 25.154 1.00 94.44 274 ALA A CA 1
ATOM 2185 C C . ALA A 1 274 ? -15.143 -4.735 25.291 1.00 94.44 274 ALA A C 1
ATOM 2187 O O . ALA A 1 274 ? -14.450 -4.232 26.186 1.00 94.44 274 ALA A O 1
ATOM 2188 N N . THR A 1 275 ? -14.650 -5.557 24.370 1.00 93.31 275 THR A N 1
ATOM 2189 C CA . THR A 1 275 ? -13.228 -5.732 24.073 1.00 93.31 275 THR A CA 1
ATOM 2190 C C . THR A 1 275 ? -12.909 -4.994 22.774 1.00 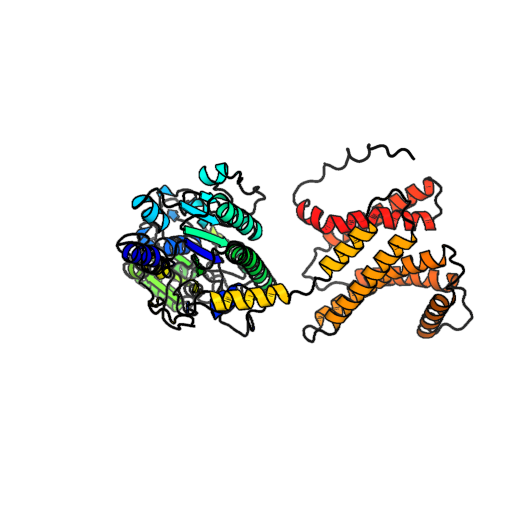93.31 275 THR A C 1
ATOM 2192 O O . THR A 1 275 ? -13.732 -4.959 21.866 1.00 93.31 275 THR A O 1
ATOM 2195 N N . PHE A 1 276 ? -11.716 -4.411 22.682 1.00 92.62 276 PHE A N 1
ATOM 2196 C CA . PHE A 1 276 ? -11.305 -3.578 21.555 1.00 92.62 276 PHE A CA 1
ATOM 2197 C C . PHE A 1 276 ? -10.040 -4.151 20.922 1.00 92.62 276 PHE A C 1
ATOM 2199 O O . PHE A 1 276 ? -9.086 -4.458 21.638 1.00 92.62 276 PHE A O 1
ATOM 2206 N N . TYR A 1 277 ? -10.027 -4.240 19.595 1.00 92.88 277 TYR A N 1
ATOM 2207 C CA . TYR A 1 277 ? -8.801 -4.281 18.807 1.00 92.88 277 TYR A CA 1
ATOM 2208 C C . TYR A 1 277 ? -8.691 -2.964 18.046 1.00 92.88 277 TYR A C 1
ATOM 2210 O O . TYR A 1 277 ? -9.638 -2.534 17.397 1.00 92.88 277 TYR A O 1
ATOM 2218 N N . THR A 1 278 ? -7.542 -2.318 18.156 1.00 93.88 278 THR A N 1
ATOM 2219 C CA . THR A 1 278 ? -7.275 -0.981 17.630 1.00 93.88 278 THR A CA 1
ATOM 2220 C C . THR A 1 278 ? -5.966 -0.992 16.866 1.00 93.88 278 THR A C 1
ATOM 2222 O O . THR A 1 278 ? -4.989 -1.578 17.335 1.00 93.88 278 THR A O 1
ATOM 2225 N N . ASP A 1 279 ? -5.926 -0.294 15.743 1.00 92.00 279 ASP A N 1
ATOM 2226 C CA . ASP A 1 279 ? -4.728 -0.116 14.921 1.00 92.00 279 ASP A CA 1
ATOM 2227 C C . ASP A 1 279 ? -4.853 1.245 14.236 1.00 92.00 279 ASP A C 1
ATOM 2229 O O . ASP A 1 279 ? -5.770 1.488 13.450 1.00 92.00 279 ASP A O 1
ATOM 2233 N N . GLY A 1 280 ? -3.998 2.171 14.656 1.00 93.19 280 GLY A N 1
ATOM 2234 C CA . GLY A 1 280 ? -3.985 3.547 14.185 1.00 93.19 280 GLY A CA 1
ATOM 2235 C C . GLY A 1 280 ? -5.305 4.316 14.339 1.00 93.19 280 GLY A C 1
ATOM 2236 O O . GLY A 1 280 ? -5.630 4.783 15.433 1.00 93.19 280 GLY A O 1
ATOM 2237 N N . SER A 1 281 ? -6.047 4.515 13.248 1.00 95.50 281 SER A N 1
ATOM 2238 C CA . SER A 1 281 ? -7.294 5.300 13.203 1.00 95.50 281 SER A CA 1
ATOM 2239 C C . SER A 1 281 ? -8.580 4.467 13.117 1.00 95.50 281 SER A C 1
ATOM 2241 O O . SER A 1 281 ? -9.654 5.037 12.928 1.00 95.50 281 SER A O 1
ATOM 2243 N N . MET A 1 282 ? -8.510 3.148 13.309 1.00 96.31 282 MET A N 1
ATOM 2244 C CA . MET A 1 282 ? -9.689 2.272 13.315 1.00 96.31 282 MET A CA 1
ATOM 2245 C C . MET A 1 282 ? -9.803 1.437 14.596 1.00 96.31 282 MET A C 1
ATOM 2247 O O . MET A 1 282 ? -8.830 1.272 15.345 1.00 96.31 282 MET A O 1
ATOM 2251 N N . ALA A 1 283 ? -10.998 0.895 14.846 1.00 96.56 283 ALA A N 1
ATOM 2252 C CA . ALA A 1 283 ? -11.191 -0.131 15.863 1.00 96.56 283 ALA A CA 1
ATOM 2253 C C . ALA A 1 283 ? -12.218 -1.195 15.451 1.00 96.56 283 ALA A C 1
ATOM 2255 O O . ALA A 1 283 ? -13.280 -0.887 14.914 1.00 96.56 283 ALA A O 1
ATOM 2256 N N . HIS A 1 284 ? -11.931 -2.446 15.804 1.00 96.31 284 HIS A N 1
ATOM 2257 C CA . HIS A 1 284 ? -12.925 -3.504 15.936 1.00 96.31 284 HIS A CA 1
ATOM 2258 C C . HIS A 1 284 ? -13.385 -3.587 17.395 1.00 96.31 284 HIS A C 1
ATOM 2260 O O . HIS A 1 284 ? -12.567 -3.707 18.313 1.00 96.31 284 HIS A O 1
ATOM 2266 N N . ILE A 1 285 ? -14.697 -3.556 17.607 1.00 95.94 285 ILE A N 1
ATOM 2267 C CA . ILE A 1 285 ? -15.332 -3.592 18.925 1.00 95.94 285 ILE A CA 1
ATOM 2268 C C . ILE A 1 285 ? -16.115 -4.899 19.048 1.00 95.94 285 ILE A C 1
ATOM 2270 O O . ILE A 1 285 ? -16.974 -5.205 18.225 1.00 95.94 285 ILE A O 1
ATOM 2274 N N . TYR A 1 286 ? -15.806 -5.672 20.084 1.00 95.00 286 TYR A N 1
ATOM 2275 C CA . TYR A 1 286 ? -16.424 -6.961 20.387 1.00 95.00 286 TYR A CA 1
ATOM 2276 C C . TYR A 1 286 ? -17.271 -6.803 21.644 1.00 95.00 286 TYR A C 1
ATOM 2278 O O . TYR A 1 286 ? -16.732 -6.656 22.748 1.00 95.00 286 TYR A O 1
ATOM 2286 N N . LEU A 1 287 ? -18.589 -6.808 21.484 1.00 95.62 287 LEU A N 1
ATOM 2287 C CA . LEU A 1 287 ? -19.529 -6.633 22.582 1.00 95.62 287 LEU A CA 1
ATOM 2288 C C . LEU A 1 287 ? -19.566 -7.894 23.447 1.00 95.62 287 LEU A C 1
ATOM 2290 O O . LEU A 1 287 ? -19.513 -9.023 22.956 1.00 95.62 287 LEU A O 1
ATOM 2294 N N . ARG A 1 288 ? -19.658 -7.710 24.768 1.00 94.69 288 ARG A N 1
ATOM 2295 C CA . ARG A 1 288 ? -19.896 -8.829 25.693 1.00 94.69 288 ARG A CA 1
ATOM 2296 C C . ARG A 1 288 ? -21.336 -9.324 25.620 1.00 94.69 288 ARG A C 1
ATOM 2298 O O . ARG A 1 288 ? -21.545 -10.527 25.733 1.00 94.69 288 ARG A O 1
ATOM 2305 N N . ASP A 1 289 ? -22.280 -8.413 25.409 1.00 95.94 289 ASP A N 1
ATOM 2306 C CA . ASP A 1 289 ? -23.684 -8.706 25.145 1.00 95.94 289 ASP A CA 1
ATOM 2307 C C . ASP A 1 289 ? -24.089 -8.086 23.802 1.00 95.94 289 ASP A C 1
ATOM 2309 O O . ASP A 1 289 ? -24.088 -6.866 23.638 1.00 95.94 289 ASP A O 1
ATOM 2313 N N . ARG A 1 290 ? -24.430 -8.937 22.828 1.00 94.25 290 ARG A N 1
ATOM 2314 C CA . ARG A 1 290 ? -24.874 -8.497 21.498 1.00 94.25 290 ARG A CA 1
ATOM 2315 C C . ARG A 1 290 ? -26.253 -7.837 21.522 1.00 94.25 290 ARG A C 1
ATOM 2317 O O . ARG A 1 290 ? -26.568 -7.113 20.586 1.00 94.25 290 ARG A O 1
ATOM 2324 N N . GLY A 1 291 ? -27.047 -8.041 22.577 1.00 96.81 291 GLY A N 1
ATOM 2325 C CA . GLY A 1 291 ? -28.316 -7.338 22.773 1.00 96.81 291 GLY A CA 1
ATOM 2326 C C . GLY A 1 291 ? -28.155 -5.826 22.957 1.00 96.81 291 GLY A C 1
ATOM 2327 O O . GLY A 1 291 ? -29.118 -5.095 22.765 1.00 96.81 291 GLY A O 1
ATOM 2328 N N . GLN A 1 292 ? -26.942 -5.349 23.266 1.00 97.31 292 GLN A N 1
ATOM 2329 C CA . GLN A 1 292 ? -26.625 -3.925 23.429 1.00 97.31 292 GLN A CA 1
ATOM 2330 C C . GLN A 1 292 ? -26.068 -3.271 22.152 1.00 97.31 292 GLN A C 1
ATOM 2332 O O . GLN A 1 292 ? -25.484 -2.194 22.228 1.00 97.31 292 GLN A O 1
ATOM 2337 N N . LEU A 1 293 ? -26.188 -3.914 20.982 1.00 97.62 293 LEU A N 1
ATOM 2338 C CA . LEU A 1 293 ? -25.614 -3.399 19.734 1.00 97.62 293 LEU A CA 1
ATOM 2339 C C . LEU A 1 293 ? -26.146 -2.008 19.371 1.00 97.62 293 LEU A C 1
ATOM 2341 O O . LEU A 1 293 ? -25.348 -1.111 19.117 1.00 97.62 293 LEU A O 1
ATOM 2345 N N . GLU A 1 294 ? -27.466 -1.824 19.382 1.00 97.62 294 GLU A N 1
ATOM 2346 C CA . GLU A 1 294 ? -28.101 -0.545 19.030 1.00 97.62 294 GLU A CA 1
ATOM 2347 C C . GLU A 1 294 ? -27.667 0.579 19.983 1.00 97.62 294 GLU A C 1
ATOM 2349 O O . GLU A 1 294 ? -27.234 1.638 19.536 1.00 97.62 294 GLU A O 1
ATOM 2354 N N . GLU A 1 295 ? -27.675 0.315 21.294 1.00 98.12 295 GLU A N 1
ATOM 2355 C CA . GLU A 1 295 ? -27.240 1.277 22.317 1.00 98.12 295 GLU A CA 1
ATOM 2356 C C . GLU A 1 295 ? -25.740 1.612 22.196 1.00 98.12 295 GLU A C 1
ATOM 2358 O O . GLU A 1 295 ? -25.323 2.751 22.411 1.00 98.12 295 GLU A O 1
ATOM 2363 N N . ALA A 1 296 ? -24.910 0.631 21.821 1.00 98.25 296 ALA A N 1
ATOM 2364 C CA . ALA A 1 296 ? -23.486 0.846 21.592 1.00 98.25 296 ALA A CA 1
ATOM 2365 C C . ALA A 1 296 ? -23.238 1.742 20.375 1.00 98.25 296 ALA A C 1
ATOM 2367 O O . ALA A 1 296 ? -22.384 2.625 20.441 1.00 98.25 296 ALA A O 1
ATOM 2368 N N . VAL A 1 297 ? -23.972 1.529 19.279 1.00 98.25 297 VAL A N 1
ATOM 2369 C CA . VAL A 1 297 ? -23.882 2.368 18.076 1.00 98.25 297 VAL A CA 1
ATOM 2370 C C . VAL A 1 297 ? -24.323 3.795 18.387 1.00 98.25 297 VAL A C 1
ATOM 2372 O O . VAL A 1 297 ? -23.557 4.715 18.109 1.00 98.25 297 VAL A O 1
ATOM 2375 N N . GLU A 1 298 ? -25.465 3.979 19.055 1.00 98.38 298 GLU A N 1
ATOM 2376 C CA . GLU A 1 298 ? -25.964 5.303 19.459 1.00 98.38 298 GLU A CA 1
ATOM 2377 C C . GLU A 1 298 ? -24.914 6.063 20.292 1.00 98.38 298 GLU A C 1
ATOM 2379 O O . GLU A 1 298 ? -24.577 7.211 19.995 1.00 98.38 298 GLU A O 1
ATOM 2384 N N . ALA A 1 299 ? -24.306 5.403 21.285 1.00 98.31 299 ALA A N 1
ATOM 2385 C CA . ALA A 1 299 ? -23.264 6.006 22.117 1.00 98.31 299 ALA A CA 1
ATOM 2386 C C . ALA A 1 299 ? -22.021 6.434 21.312 1.00 98.31 299 ALA A C 1
ATOM 2388 O O . ALA A 1 299 ? -21.405 7.469 21.591 1.00 98.31 299 ALA A O 1
ATOM 2389 N N . LEU A 1 300 ? -21.625 5.637 20.314 1.00 98.06 300 LEU A N 1
ATOM 2390 C CA . LEU A 1 300 ? -20.493 5.948 19.444 1.00 98.06 300 LEU A CA 1
ATOM 2391 C C . LEU A 1 300 ? -20.827 7.131 18.523 1.00 98.06 300 LEU A C 1
ATOM 2393 O O . LEU A 1 300 ? -20.025 8.065 18.432 1.00 98.06 300 LEU A O 1
ATOM 2397 N N . GLU A 1 301 ? -22.002 7.139 17.898 1.00 97.88 301 GLU A N 1
ATOM 2398 C CA . GLU A 1 301 ? -22.480 8.222 17.030 1.00 97.88 301 GLU A CA 1
ATOM 2399 C C . GLU A 1 301 ? -22.554 9.560 17.775 1.00 97.88 301 GLU A C 1
ATOM 2401 O O . GLU A 1 301 ? -21.962 10.551 17.332 1.00 97.88 301 GLU A O 1
ATOM 2406 N N . GLU A 1 302 ? -23.184 9.581 18.954 1.00 98.00 302 GLU A N 1
ATOM 2407 C CA . GLU A 1 302 ? -23.313 10.778 19.796 1.00 98.00 302 GLU A CA 1
ATOM 2408 C C . GLU A 1 302 ? -21.962 11.379 20.205 1.00 98.00 302 GLU A C 1
ATOM 2410 O O . GLU A 1 302 ? -21.838 12.594 20.383 1.00 98.00 302 GLU A O 1
ATOM 2415 N N . SER A 1 303 ? -20.918 10.551 20.324 1.00 97.19 303 SER A N 1
ATOM 2416 C CA . SER A 1 303 ? -19.574 11.021 20.660 1.00 97.19 303 SER A CA 1
ATOM 2417 C C . SER A 1 303 ? -18.966 11.929 19.579 1.00 97.19 303 SER A C 1
ATOM 2419 O O . SER A 1 303 ? -18.044 12.707 19.852 1.00 97.19 303 SER A O 1
ATOM 2421 N N . GLY A 1 304 ? -19.454 11.823 18.336 1.00 97.00 304 GLY A N 1
ATOM 2422 C CA . GLY A 1 304 ? -19.000 12.610 17.193 1.00 97.00 304 GLY A CA 1
ATOM 2423 C C . GLY A 1 304 ? -17.528 12.387 16.823 1.00 97.00 304 GLY A C 1
ATOM 2424 O O . GLY A 1 304 ? -16.875 13.312 16.327 1.00 97.00 304 GLY A O 1
ATOM 2425 N N . MET A 1 305 ? -16.963 11.206 17.091 1.00 97.62 305 MET A N 1
ATOM 2426 C CA . MET A 1 305 ? -15.545 10.888 16.834 1.00 97.62 305 MET A CA 1
ATOM 2427 C C . MET A 1 305 ? -15.296 10.104 15.541 1.00 97.62 305 MET A C 1
ATOM 2429 O O . MET A 1 305 ? -14.143 9.962 15.132 1.00 97.62 305 MET A O 1
ATOM 2433 N N . PHE A 1 306 ? -16.349 9.617 14.895 1.00 97.94 306 PHE A N 1
ATOM 2434 C CA . PHE A 1 306 ? -16.262 8.667 13.790 1.00 97.94 306 PHE A CA 1
ATOM 2435 C C . PHE A 1 306 ? -16.657 9.323 12.466 1.00 97.94 306 PHE A C 1
ATOM 2437 O O . PHE A 1 306 ? -17.517 10.204 12.438 1.00 97.94 306 PHE A O 1
ATOM 2444 N N . ASP A 1 307 ? -15.996 8.928 11.381 1.00 97.31 307 ASP A N 1
ATOM 2445 C CA . ASP A 1 307 ? -16.406 9.208 9.995 1.00 97.31 307 ASP A CA 1
ATOM 2446 C C . ASP A 1 307 ? -16.982 7.965 9.298 1.00 97.31 307 ASP A C 1
ATOM 2448 O O . ASP A 1 307 ? -17.462 8.067 8.171 1.00 97.31 307 ASP A O 1
ATOM 2452 N N . GLY A 1 308 ? -16.994 6.818 9.984 1.00 97.69 308 GLY A N 1
ATOM 2453 C CA . GLY A 1 308 ? -17.735 5.632 9.578 1.00 97.69 308 GLY A CA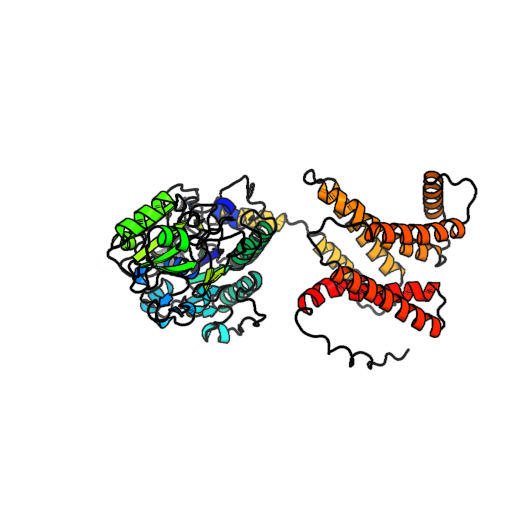 1
ATOM 2454 C C . GLY A 1 308 ? -17.905 4.639 10.728 1.00 97.69 308 GLY A C 1
ATOM 2455 O O . GLY A 1 308 ? -16.994 4.449 11.538 1.00 97.69 308 GLY A O 1
ATOM 2456 N N . ILE A 1 309 ? -19.081 4.023 10.795 1.00 98.19 309 ILE A N 1
ATOM 2457 C CA . ILE A 1 309 ? -19.449 2.955 11.726 1.00 98.19 309 ILE A CA 1
ATOM 2458 C C . ILE A 1 309 ? -20.167 1.903 10.881 1.00 98.19 309 ILE A C 1
ATOM 2460 O O . ILE A 1 309 ? -21.063 2.258 10.124 1.00 98.19 309 ILE A O 1
ATOM 2464 N N . TRP A 1 310 ? -19.743 0.646 10.982 1.00 98.31 310 TRP A N 1
ATOM 2465 C CA . TRP A 1 310 ? -20.342 -0.478 10.263 1.00 98.31 310 TRP A CA 1
ATOM 2466 C C . TRP A 1 310 ? -20.671 -1.589 11.244 1.00 98.31 310 TRP A C 1
ATOM 2468 O O . TRP A 1 310 ? -19.821 -1.976 12.058 1.00 98.31 310 TRP A O 1
ATOM 2478 N N . VAL A 1 311 ? -21.884 -2.125 11.140 1.00 96.81 311 VAL A N 1
ATOM 2479 C CA . VAL A 1 311 ? -22.383 -3.187 12.018 1.00 96.81 311 VAL A CA 1
ATOM 2480 C C . VAL A 1 311 ? -23.023 -4.329 11.246 1.00 96.81 311 VAL A C 1
ATOM 2482 O O . VAL A 1 311 ? -23.600 -4.147 10.177 1.00 96.81 311 VAL A O 1
ATOM 2485 N N . GLY A 1 312 ? -22.938 -5.537 11.805 1.00 85.50 312 GLY A N 1
ATOM 2486 C CA . GLY A 1 312 ? -23.618 -6.708 11.247 1.00 85.50 312 GLY A CA 1
ATOM 2487 C C . GLY A 1 312 ? -23.300 -6.937 9.765 1.00 85.50 312 GLY A C 1
ATOM 2488 O O . GLY A 1 312 ? -22.137 -7.098 9.390 1.00 85.50 312 GLY A O 1
ATOM 2489 N N . ASP A 1 313 ? -24.338 -6.952 8.927 1.00 87.44 313 ASP A N 1
ATOM 2490 C CA . ASP A 1 313 ? -24.217 -7.218 7.489 1.00 87.44 313 ASP A CA 1
ATOM 2491 C C . ASP A 1 313 ? -23.549 -6.074 6.703 1.00 87.44 313 ASP A C 1
ATOM 2493 O O . ASP A 1 313 ? -22.981 -6.334 5.641 1.00 87.44 313 ASP A O 1
ATOM 2497 N N . GLU A 1 314 ? -23.515 -4.843 7.229 1.00 95.81 314 GLU A N 1
ATOM 2498 C CA . GLU A 1 314 ? -22.838 -3.696 6.594 1.00 95.81 314 GLU A CA 1
ATOM 2499 C C . GLU A 1 314 ? -21.328 -3.927 6.461 1.00 95.81 314 GLU A C 1
ATOM 2501 O O . GLU A 1 314 ? -20.682 -3.435 5.536 1.00 95.81 314 GLU A O 1
ATOM 2506 N N . LEU A 1 315 ? -20.751 -4.756 7.340 1.00 95.81 315 LEU A N 1
ATOM 2507 C CA . LEU A 1 315 ? -19.352 -5.171 7.241 1.00 95.81 315 LEU A CA 1
ATOM 2508 C C . LEU A 1 315 ? -19.052 -5.854 5.902 1.00 95.81 315 LEU A C 1
ATOM 2510 O O . LEU A 1 315 ? -17.913 -5.818 5.443 1.00 95.81 315 LEU A O 1
ATOM 2514 N N . LYS A 1 316 ? -20.048 -6.468 5.252 1.00 94.44 316 LYS A N 1
ATOM 2515 C CA . LYS A 1 316 ? -19.879 -7.090 3.935 1.00 94.44 316 LYS A CA 1
ATOM 2516 C C . LYS A 1 316 ? -19.568 -6.064 2.847 1.00 94.44 316 LYS A C 1
ATOM 2518 O O . LYS A 1 316 ? -18.798 -6.380 1.945 1.00 94.44 316 LYS A O 1
ATOM 2523 N N . GLU A 1 317 ? -20.119 -4.856 2.940 1.00 93.62 317 GLU A N 1
ATOM 2524 C CA . GLU A 1 317 ? -19.944 -3.796 1.936 1.00 93.62 317 GLU A CA 1
ATOM 2525 C C . GLU A 1 317 ? -18.498 -3.305 1.860 1.00 93.62 317 GLU A C 1
ATOM 2527 O O . GLU A 1 317 ? -17.997 -2.982 0.786 1.00 93.62 317 GLU A O 1
ATOM 2532 N N . ILE A 1 318 ? -17.810 -3.309 3.002 1.00 95.12 318 ILE A N 1
ATOM 2533 C CA . ILE A 1 318 ? -16.392 -2.953 3.114 1.00 95.12 318 ILE A CA 1
ATOM 2534 C C . ILE A 1 318 ? -15.476 -4.182 3.166 1.00 95.12 318 ILE A C 1
ATOM 2536 O O . ILE A 1 318 ? -14.281 -4.059 3.416 1.00 95.12 318 ILE A O 1
ATOM 2540 N N . GLY A 1 319 ? -16.026 -5.380 2.945 1.00 95.75 319 GLY A N 1
ATOM 2541 C CA . GLY A 1 319 ? -15.261 -6.621 2.925 1.00 95.75 319 GLY A CA 1
ATOM 2542 C C . GLY A 1 319 ? -14.707 -7.061 4.279 1.00 95.75 319 GLY A C 1
ATOM 2543 O O . GLY A 1 319 ? -13.766 -7.843 4.323 1.00 95.75 319 GLY A O 1
ATOM 2544 N N . LEU A 1 320 ? -15.277 -6.595 5.387 1.00 96.38 320 LEU A N 1
ATOM 2545 C CA . LEU A 1 320 ? -14.885 -6.959 6.748 1.00 96.38 320 LEU A CA 1
ATOM 2546 C C . LEU A 1 320 ? -15.832 -7.964 7.399 1.00 96.38 320 LEU A C 1
ATOM 2548 O O . LEU A 1 320 ? -15.777 -8.151 8.608 1.00 96.38 320 LEU A O 1
ATOM 2552 N N . ASN A 1 321 ? -16.673 -8.672 6.652 1.00 94.00 321 ASN A N 1
ATOM 2553 C CA . ASN A 1 321 ? -17.455 -9.792 7.181 1.00 94.00 321 ASN A CA 1
ATOM 2554 C C . ASN A 1 321 ? -16.586 -11.064 7.306 1.00 94.00 321 ASN A C 1
ATOM 2556 O O . ASN A 1 321 ? -16.765 -12.044 6.585 1.00 94.00 321 ASN A O 1
ATOM 2560 N N . THR A 1 322 ? -15.610 -11.043 8.217 1.00 91.81 322 THR A N 1
ATOM 2561 C CA . THR A 1 322 ? -14.703 -12.172 8.490 1.00 91.81 322 THR A CA 1
ATOM 2562 C C . THR A 1 322 ? -15.015 -12.816 9.845 1.00 91.81 322 THR A C 1
ATOM 2564 O O . THR A 1 322 ? -15.574 -12.148 10.718 1.00 91.81 322 THR A O 1
ATOM 2567 N N . PRO A 1 323 ? -14.598 -14.075 10.095 1.00 90.31 323 PRO A N 1
ATOM 2568 C CA . PRO A 1 323 ? -14.718 -14.693 11.421 1.00 90.31 323 PRO A CA 1
ATOM 2569 C C . PRO A 1 323 ? -13.981 -13.942 12.541 1.00 90.31 323 PRO A C 1
ATOM 2571 O O . PRO A 1 323 ? -14.243 -14.191 13.715 1.00 90.31 323 PRO A O 1
ATOM 2574 N N . TYR A 1 324 ? -13.055 -13.049 12.183 1.00 92.25 324 TYR A N 1
ATOM 2575 C CA . TYR A 1 324 ? -12.199 -12.304 13.105 1.00 92.25 324 TYR A CA 1
ATOM 2576 C C . TYR A 1 324 ? -12.638 -10.857 13.292 1.00 92.25 324 TYR A C 1
ATOM 2578 O O . TYR A 1 324 ? -11.914 -10.082 13.905 1.00 92.25 324 TYR A O 1
ATOM 2586 N N . SER A 1 325 ? -13.773 -10.462 12.726 1.00 94.06 325 SER A N 1
ATOM 2587 C CA . SER A 1 325 ? -14.242 -9.087 12.815 1.00 94.06 325 SER A CA 1
ATOM 2588 C C . SER A 1 325 ? -15.004 -8.842 14.114 1.00 94.06 325 SER A C 1
ATOM 2590 O O . SER A 1 325 ? -15.704 -9.719 14.626 1.00 94.06 325 SER A O 1
ATOM 2592 N N . GLY A 1 326 ? -14.863 -7.624 14.641 1.00 94.44 326 GLY A N 1
ATOM 2593 C CA . GLY A 1 326 ? -15.716 -7.106 15.711 1.00 94.44 326 GLY A CA 1
ATOM 2594 C C . GLY A 1 326 ? -17.195 -7.090 15.325 1.00 94.44 326 GLY A C 1
ATOM 2595 O O . GLY A 1 326 ? -17.535 -7.110 14.145 1.00 94.44 326 GLY A O 1
ATOM 2596 N N . ASP A 1 327 ? -18.065 -7.017 16.331 1.00 95.75 327 ASP A N 1
ATOM 2597 C CA . ASP A 1 327 ? -19.501 -6.794 16.121 1.00 95.75 327 ASP A CA 1
ATOM 2598 C C . ASP A 1 327 ? -19.760 -5.396 15.523 1.00 95.75 327 ASP A C 1
ATOM 2600 O O . ASP A 1 327 ? -20.728 -5.202 14.791 1.00 95.75 327 ASP A O 1
ATOM 2604 N N . ILE A 1 328 ? -18.857 -4.448 15.808 1.00 97.81 328 ILE A N 1
ATOM 2605 C CA . ILE A 1 328 ? -18.809 -3.102 15.230 1.00 97.81 328 ILE A CA 1
ATOM 2606 C C . ILE A 1 328 ? -17.393 -2.861 14.693 1.00 97.81 328 ILE A C 1
ATOM 2608 O O . ILE A 1 328 ? -16.404 -3.140 15.383 1.00 97.81 328 ILE A O 1
ATOM 2612 N N . PHE A 1 329 ? -17.283 -2.312 13.488 1.00 98.19 329 PHE A N 1
ATOM 2613 C CA . PHE A 1 329 ? -16.055 -1.701 12.982 1.00 98.19 329 PHE A CA 1
ATOM 2614 C C . PHE A 1 329 ? -16.244 -0.189 12.901 1.00 98.19 329 PHE A C 1
ATOM 2616 O O . PHE A 1 329 ? -17.285 0.285 12.451 1.00 98.19 329 PHE A O 1
ATOM 2623 N N . VAL A 1 330 ? -15.241 0.572 13.330 1.00 98.25 330 VAL A N 1
ATOM 2624 C CA . VAL A 1 330 ? -15.293 2.034 13.302 1.00 98.25 330 VAL A CA 1
ATOM 2625 C C . VAL A 1 330 ? -14.051 2.628 12.657 1.00 98.25 330 VAL A C 1
ATOM 2627 O O . VAL A 1 330 ? -12.927 2.190 12.909 1.00 98.25 330 VAL A O 1
ATOM 2630 N N . SER A 1 331 ? -14.271 3.683 11.879 1.00 98.19 331 SER A N 1
ATOM 2631 C CA . SER A 1 331 ? -13.250 4.603 11.393 1.00 98.19 331 SER A CA 1
ATOM 2632 C C . SER A 1 331 ? -13.347 5.905 12.183 1.00 98.19 331 SER A C 1
ATOM 2634 O O . SER A 1 331 ? -14.421 6.497 12.312 1.00 98.19 331 SER A O 1
ATOM 2636 N N . LEU A 1 332 ? -12.228 6.346 12.754 1.00 97.62 332 LEU A N 1
ATOM 2637 C CA . LEU A 1 332 ? -12.147 7.611 13.474 1.00 97.62 332 LEU A CA 1
ATOM 2638 C C . LEU A 1 332 ? -11.873 8.750 12.494 1.00 97.62 332 LEU A C 1
ATOM 2640 O O . LEU A 1 332 ? -10.978 8.648 11.651 1.00 97.62 332 LEU A O 1
ATOM 2644 N N . ARG A 1 333 ? -12.521 9.898 12.700 1.00 96.38 333 ARG A N 1
ATOM 2645 C CA . ARG A 1 333 ? -12.202 11.136 11.973 1.00 96.38 333 ARG A CA 1
ATOM 2646 C C . ARG A 1 333 ? -11.074 11.916 12.659 1.00 96.38 333 ARG A C 1
ATOM 2648 O O . ARG A 1 333 ? -10.970 11.877 13.890 1.00 96.38 333 ARG A O 1
ATOM 2655 N N . PRO A 1 334 ? -10.239 12.679 11.935 1.00 94.31 334 PRO A N 1
ATOM 2656 C CA . PRO A 1 334 ? -9.287 13.590 12.567 1.00 94.31 334 PRO A CA 1
ATOM 2657 C C . PRO A 1 334 ? -9.995 14.572 13.527 1.00 94.31 334 PRO A C 1
ATOM 2659 O O . PRO A 1 334 ? -11.095 15.037 13.225 1.00 94.31 334 PRO A O 1
ATOM 2662 N N . PRO A 1 335 ? -9.407 14.901 14.695 1.00 94.75 335 PRO A N 1
ATOM 2663 C CA . PRO A 1 335 ? -8.040 14.592 15.124 1.00 94.75 335 PRO A CA 1
ATOM 2664 C C . PRO A 1 335 ? -7.903 13.297 15.951 1.00 94.75 335 PRO A C 1
ATOM 2666 O O . PRO A 1 335 ? -6.886 13.122 16.631 1.00 94.75 335 PRO A O 1
ATOM 2669 N N . TYR A 1 336 ? -8.922 12.428 15.954 1.00 96.25 336 TYR A N 1
ATOM 2670 C CA . TYR A 1 336 ? -9.014 11.274 16.850 1.00 96.25 336 TYR A CA 1
ATOM 2671 C C . TYR A 1 336 ? -8.227 10.063 16.354 1.00 96.25 336 TYR A C 1
ATOM 2673 O O . TYR A 1 336 ? -8.384 9.665 15.211 1.00 96.25 336 TYR A O 1
ATOM 2681 N N . ARG A 1 337 ? -7.444 9.416 17.211 1.00 94.75 337 ARG A N 1
ATOM 2682 C CA . ARG A 1 337 ? -6.797 8.120 16.941 1.00 94.75 337 ARG A CA 1
ATOM 2683 C C . ARG A 1 337 ? -7.233 7.080 17.965 1.00 94.75 337 ARG A C 1
ATOM 2685 O O . ARG A 1 337 ? -7.652 7.440 19.069 1.00 94.75 337 ARG A O 1
ATOM 2692 N N . ALA A 1 338 ? -7.143 5.809 17.606 1.00 93.31 338 ALA A N 1
ATOM 2693 C CA . ALA A 1 338 ? -7.494 4.729 18.507 1.00 93.31 338 ALA A CA 1
ATOM 2694 C C . ALA A 1 338 ? -6.378 4.556 19.560 1.00 93.31 338 ALA A C 1
ATOM 2696 O O . ALA A 1 338 ? -5.194 4.566 19.208 1.00 93.31 338 ALA A O 1
ATOM 2697 N N . PRO A 1 339 ? -6.713 4.440 20.856 1.00 91.94 339 PRO A N 1
ATOM 2698 C CA . PRO A 1 339 ? -5.719 4.184 21.891 1.00 91.94 339 PRO A CA 1
ATOM 2699 C C . PRO A 1 339 ? -5.261 2.724 21.847 1.00 91.94 339 PRO A C 1
ATOM 2701 O O . PRO A 1 339 ? -5.957 1.869 21.313 1.00 91.94 339 PRO A O 1
ATOM 2704 N N . VAL A 1 340 ? -4.128 2.414 22.476 1.00 87.44 340 VAL A N 1
ATOM 2705 C CA . VAL A 1 340 ? -3.629 1.037 22.588 1.00 87.44 340 VAL A CA 1
ATOM 2706 C C . VAL A 1 340 ? -4.156 0.397 23.870 1.00 87.44 340 VAL A C 1
ATOM 2708 O O . VAL A 1 340 ? -3.927 0.908 24.969 1.00 87.44 340 VAL A O 1
ATOM 2711 N N . TYR A 1 341 ? -4.829 -0.747 23.741 1.00 85.50 341 TYR A N 1
ATOM 2712 C CA . TYR A 1 341 ? -5.354 -1.516 24.871 1.00 85.50 341 TYR A CA 1
ATOM 2713 C C . TYR A 1 341 ? -4.419 -2.667 25.264 1.00 85.50 341 TYR A C 1
ATOM 2715 O O . TYR A 1 341 ? -4.113 -3.537 24.451 1.00 85.50 341 TYR A O 1
ATOM 2723 N N . VAL A 1 342 ? -4.022 -2.719 26.541 1.00 81.00 342 VAL A N 1
ATOM 2724 C CA . VAL A 1 342 ? -3.284 -3.847 27.141 1.00 81.00 342 VAL A CA 1
ATOM 2725 C C . VAL A 1 342 ? -4.034 -4.295 28.394 1.00 81.00 342 VAL A C 1
ATOM 2727 O O . VAL A 1 342 ? -3.827 -3.785 29.497 1.00 81.00 342 VAL A O 1
ATOM 2730 N N . GLY A 1 343 ? -4.966 -5.233 28.218 1.00 77.56 343 GLY A N 1
ATOM 2731 C CA . GLY A 1 343 ? -5.891 -5.626 29.281 1.00 77.56 343 GLY A CA 1
ATOM 2732 C C . GLY A 1 343 ? -6.728 -4.425 29.761 1.00 77.56 343 GLY A C 1
ATOM 2733 O O . GLY A 1 343 ? -7.394 -3.797 28.934 1.00 77.56 343 GLY A O 1
ATOM 2734 N N . PRO A 1 344 ? -6.725 -4.089 31.067 1.00 76.69 344 PRO A N 1
ATOM 2735 C CA . PRO A 1 344 ? -7.431 -2.914 31.582 1.00 76.69 344 PRO A CA 1
ATOM 2736 C C . PRO A 1 344 ? -6.689 -1.593 31.321 1.00 76.69 344 PRO A C 1
ATOM 2738 O O . PRO A 1 344 ? -7.267 -0.525 31.509 1.00 76.69 344 PRO A O 1
ATOM 2741 N N . LEU A 1 345 ? -5.414 -1.643 30.919 1.00 82.31 345 LEU A N 1
ATOM 2742 C CA . LEU A 1 345 ? -4.599 -0.454 30.700 1.00 82.31 345 LEU A CA 1
ATOM 2743 C C . LEU A 1 345 ? -4.862 0.134 29.313 1.00 82.31 345 LEU A C 1
ATOM 2745 O O . LEU A 1 345 ? -5.008 -0.593 28.327 1.00 82.31 345 LEU A O 1
ATOM 2749 N N . VAL A 1 346 ? -4.888 1.464 29.254 1.00 85.38 346 VAL A N 1
ATOM 2750 C CA . VAL A 1 346 ? -5.069 2.243 28.028 1.00 85.38 346 VAL A CA 1
ATOM 2751 C C . VAL A 1 346 ? -3.860 3.151 27.867 1.00 85.38 346 VAL A C 1
ATOM 2753 O O . VAL A 1 346 ? -3.575 3.967 28.743 1.00 85.38 346 VAL A O 1
ATOM 2756 N N . PHE A 1 347 ? -3.150 3.005 26.753 1.00 82.75 347 PHE A N 1
ATOM 2757 C CA . PHE A 1 347 ? -1.981 3.806 26.416 1.00 82.75 347 PHE A CA 1
ATOM 2758 C C . PHE A 1 347 ? -2.275 4.701 25.216 1.00 82.75 347 PHE A C 1
ATOM 2760 O O . PHE A 1 347 ? -3.027 4.340 24.310 1.00 82.75 347 PHE A O 1
ATOM 2767 N N . SER A 1 348 ? -1.644 5.872 25.201 1.00 80.81 348 SER A N 1
ATOM 2768 C CA . SER A 1 348 ? -1.625 6.716 24.012 1.00 80.81 348 SER A CA 1
ATOM 2769 C C . SER A 1 348 ? -0.775 6.061 22.928 1.00 80.81 348 SER A C 1
ATOM 2771 O O . SER A 1 348 ? 0.303 5.548 23.229 1.00 80.81 348 SER A O 1
ATOM 2773 N N . TYR A 1 349 ? -1.212 6.134 21.668 1.00 75.75 349 TYR A N 1
ATOM 2774 C CA . TYR A 1 349 ? -0.392 5.680 20.538 1.00 75.75 349 TYR A CA 1
ATOM 2775 C C . TYR A 1 349 ? 0.910 6.498 20.415 1.00 75.75 349 TYR A C 1
ATOM 2777 O O . TYR A 1 349 ? 1.935 5.992 19.970 1.00 75.75 349 TYR A O 1
ATOM 2785 N N . GLY A 1 350 ? 0.892 7.766 20.846 1.00 73.94 350 GLY A N 1
ATOM 2786 C CA . GLY A 1 350 ? 2.091 8.600 20.997 1.00 73.94 350 GLY A CA 1
ATOM 2787 C C . GLY A 1 350 ? 2.731 9.102 19.698 1.00 73.94 350 GLY A C 1
ATOM 2788 O O . GLY A 1 350 ? 3.621 9.946 19.759 1.00 73.94 350 GLY A O 1
ATOM 2789 N N . LYS A 1 351 ? 2.266 8.642 18.533 1.00 83.69 351 LYS A N 1
ATOM 2790 C CA . LYS A 1 351 ? 2.765 9.062 17.220 1.00 83.69 351 LYS A CA 1
ATOM 2791 C C . LYS A 1 351 ? 1.825 10.070 16.536 1.00 83.69 351 LYS A C 1
ATOM 2793 O O . LYS A 1 351 ? 0.603 9.917 16.655 1.00 83.69 351 LYS A O 1
ATOM 2798 N N . PRO A 1 352 ? 2.361 11.108 15.862 1.00 87.75 352 PRO A N 1
ATOM 2799 C CA . PRO A 1 352 ? 1.551 12.099 15.160 1.00 87.75 352 PRO A CA 1
ATOM 2800 C C . PRO A 1 352 ? 0.880 11.541 13.903 1.00 87.75 352 PRO A C 1
ATOM 2802 O O . PRO A 1 352 ? -0.299 11.815 13.709 1.00 87.75 352 PRO A O 1
ATOM 2805 N N . GLY A 1 353 ? 1.585 10.778 13.064 1.00 92.44 353 GLY A N 1
ATOM 2806 C CA . GLY A 1 353 ? 1.009 10.182 11.856 1.00 92.44 353 GLY A CA 1
ATOM 2807 C C . GLY A 1 353 ? 0.361 8.834 12.146 1.00 92.44 353 GLY A C 1
ATOM 2808 O O . GLY A 1 353 ? 0.918 8.012 12.882 1.00 92.44 353 GLY A O 1
ATOM 2809 N N . THR A 1 354 ? -0.823 8.604 11.587 1.00 93.19 354 THR A N 1
ATOM 2810 C CA . THR A 1 354 ? -1.518 7.322 11.699 1.00 93.19 354 THR A CA 1
ATOM 2811 C C . THR A 1 354 ? -2.475 7.078 10.533 1.00 93.19 354 THR A C 1
ATOM 2813 O O . THR A 1 354 ? -2.857 8.016 9.827 1.00 93.19 354 THR A O 1
ATOM 2816 N N . HIS A 1 355 ? -2.861 5.816 10.366 1.00 96.25 355 HIS A N 1
ATOM 2817 C CA . HIS A 1 355 ? -3.701 5.306 9.294 1.00 96.25 355 HIS A CA 1
ATOM 2818 C C . HIS A 1 355 ? -4.576 4.145 9.789 1.00 96.25 355 HIS A C 1
ATOM 2820 O O . HIS A 1 355 ? -4.429 3.684 10.921 1.00 96.25 355 HIS A O 1
ATOM 2826 N N . GLY A 1 356 ? -5.516 3.700 8.957 1.00 96.31 356 GLY A N 1
ATOM 2827 C CA . GLY A 1 356 ? -6.415 2.575 9.233 1.00 96.31 356 GLY A CA 1
ATOM 2828 C C . GLY A 1 356 ? -7.880 2.866 8.892 1.00 96.31 356 GLY A C 1
ATOM 2829 O O . GLY A 1 356 ? -8.645 1.929 8.661 1.00 96.31 356 GLY A O 1
ATOM 2830 N N . GLY A 1 357 ? -8.263 4.141 8.833 1.00 96.56 357 GLY A N 1
ATOM 2831 C CA . GLY A 1 357 ? -9.624 4.621 8.609 1.00 96.56 357 GLY A CA 1
ATOM 2832 C C . GLY A 1 357 ? -9.843 5.261 7.235 1.00 96.56 357 GLY A C 1
ATOM 2833 O O . GLY A 1 357 ? -8.986 5.256 6.355 1.00 96.56 357 GLY A O 1
ATOM 2834 N N . LEU A 1 358 ? -11.028 5.840 7.042 1.00 97.00 358 LEU A N 1
ATOM 2835 C CA . LEU A 1 358 ? -11.495 6.388 5.765 1.00 97.00 358 LEU A CA 1
ATOM 2836 C C . LEU A 1 358 ? -10.622 7.522 5.226 1.00 97.00 358 LEU A C 1
ATOM 2838 O O . LEU A 1 358 ? -10.370 7.574 4.019 1.00 97.00 358 LEU A O 1
ATOM 2842 N N . ALA A 1 359 ? -10.165 8.425 6.097 1.00 95.38 359 ALA A N 1
ATOM 2843 C CA . ALA A 1 359 ? -9.341 9.569 5.705 1.00 95.38 359 ALA A CA 1
ATOM 2844 C C . ALA A 1 359 ? -8.034 9.143 5.015 1.00 95.38 359 ALA A C 1
ATOM 2846 O O . ALA A 1 359 ? -7.535 9.845 4.140 1.00 95.38 359 ALA A O 1
ATOM 2847 N N . GLU A 1 360 ? -7.519 7.965 5.366 1.00 96.88 360 GLU A N 1
ATOM 2848 C CA . GLU A 1 360 ? -6.274 7.415 4.839 1.00 96.88 360 GLU A CA 1
ATOM 2849 C C . GLU A 1 360 ? -6.484 6.477 3.641 1.00 96.88 360 GLU A C 1
ATOM 2851 O O . GLU A 1 360 ? -5.546 5.827 3.192 1.00 96.88 360 GLU A O 1
ATOM 2856 N N . THR A 1 361 ? -7.691 6.418 3.070 1.00 97.31 361 THR A N 1
ATOM 2857 C CA . THR A 1 361 ? -7.942 5.618 1.858 1.00 97.31 361 THR A CA 1
ATOM 2858 C C . THR A 1 361 ? -7.494 6.311 0.572 1.00 97.31 361 THR A C 1
ATOM 2860 O O . THR A 1 361 ? -7.356 5.638 -0.439 1.00 97.31 361 THR A O 1
ATOM 2863 N N . PHE A 1 362 ? -7.257 7.625 0.560 1.00 96.06 362 PHE A N 1
ATOM 2864 C CA . PHE A 1 362 ? -6.898 8.349 -0.666 1.00 96.06 362 PHE A CA 1
ATOM 2865 C C . PHE A 1 362 ? -5.433 8.138 -1.059 1.00 96.06 362 PHE A C 1
ATOM 2867 O O . PHE A 1 362 ? -4.516 8.643 -0.408 1.00 96.06 362 PHE A O 1
ATOM 2874 N N . ILE A 1 363 ? -5.233 7.462 -2.186 1.00 97.38 363 ILE A N 1
ATOM 2875 C CA . ILE A 1 363 ? -3.925 7.050 -2.701 1.00 97.38 363 ILE A CA 1
ATOM 2876 C C . ILE A 1 363 ? -3.715 7.578 -4.126 1.00 97.38 363 ILE A C 1
ATOM 2878 O O . ILE A 1 363 ? -4.685 7.777 -4.861 1.00 97.38 363 ILE A O 1
ATOM 2882 N N . PRO A 1 364 ? -2.467 7.813 -4.554 1.00 96.81 364 PRO A N 1
ATOM 2883 C CA . PRO A 1 364 ? -2.165 8.006 -5.957 1.00 96.81 364 PRO A CA 1
ATOM 2884 C C . PRO A 1 364 ? -2.243 6.661 -6.685 1.00 96.81 364 PRO A C 1
ATOM 2886 O O . PRO A 1 364 ? -1.814 5.632 -6.166 1.00 96.81 364 PRO A O 1
ATOM 2889 N N . LEU A 1 365 ? -2.734 6.684 -7.920 1.00 98.44 365 LEU A N 1
ATOM 2890 C CA . LEU A 1 365 ? -2.642 5.558 -8.844 1.00 98.44 365 LEU A CA 1
ATOM 2891 C C . LEU A 1 365 ? -2.264 6.086 -10.223 1.00 98.44 365 LEU A C 1
ATOM 2893 O O . LEU A 1 365 ? -2.947 6.951 -10.769 1.00 98.44 365 LEU A O 1
ATOM 2897 N N . VAL A 1 366 ? -1.169 5.581 -10.779 1.00 98.31 366 VAL A N 1
ATOM 2898 C CA . VAL A 1 366 ? -0.645 6.001 -12.078 1.00 98.31 366 VAL A CA 1
ATOM 2899 C C . VAL A 1 366 ? -0.246 4.772 -12.876 1.00 98.31 366 VAL A C 1
ATOM 2901 O O . VAL A 1 366 ? 0.610 4.001 -12.448 1.00 98.31 366 VAL A O 1
ATOM 2904 N N . PHE A 1 367 ? -0.824 4.620 -14.062 1.00 97.75 367 PHE A N 1
ATOM 2905 C CA . PHE A 1 367 ? -0.365 3.659 -15.058 1.00 97.75 367 PHE A CA 1
ATOM 2906 C C . PHE A 1 367 ? 0.493 4.385 -16.088 1.00 97.75 367 PHE A C 1
ATOM 2908 O O . PHE A 1 367 ? 0.102 5.425 -16.612 1.00 97.75 367 PHE A O 1
ATOM 2915 N N . PHE A 1 368 ? 1.653 3.831 -16.406 1.00 95.69 368 PHE A N 1
ATOM 2916 C CA . PHE A 1 368 ? 2.566 4.359 -17.410 1.00 95.69 368 PHE A CA 1
ATOM 2917 C C . PHE A 1 368 ? 3.140 3.201 -18.217 1.00 95.69 368 PHE A C 1
ATOM 2919 O O . PHE A 1 368 ? 3.587 2.215 -17.645 1.00 95.69 368 PHE A O 1
ATOM 2926 N N . GLY A 1 369 ? 3.176 3.305 -19.538 1.00 92.38 369 GLY A N 1
ATOM 2927 C CA . GLY A 1 369 ? 3.721 2.240 -20.371 1.00 92.38 369 GLY A CA 1
ATOM 2928 C C . GLY A 1 369 ? 3.258 2.348 -21.816 1.00 92.38 369 GLY A C 1
ATOM 2929 O O . GLY A 1 369 ? 2.592 3.320 -22.181 1.00 92.38 369 GLY A O 1
ATOM 2930 N N . PRO A 1 370 ? 3.609 1.371 -22.664 1.00 87.00 370 PRO A N 1
ATOM 2931 C CA . PRO A 1 370 ? 3.146 1.354 -24.044 1.00 87.00 370 PRO A CA 1
ATOM 2932 C C . PRO A 1 370 ? 1.610 1.281 -24.095 1.00 87.00 370 PRO A C 1
ATOM 2934 O O . PRO A 1 370 ? 1.002 0.510 -23.357 1.00 87.00 370 PRO A O 1
ATOM 2937 N N . HIS A 1 371 ? 1.001 2.084 -24.976 1.00 80.88 371 HIS A N 1
ATOM 2938 C CA . HIS A 1 371 ? -0.450 2.124 -25.236 1.00 80.88 371 HIS A CA 1
ATOM 2939 C C . HIS A 1 371 ? -1.336 2.548 -24.047 1.00 80.88 371 HIS A C 1
ATOM 2941 O O . HIS A 1 371 ? -2.557 2.384 -24.085 1.00 80.88 371 HIS A O 1
ATOM 2947 N N . VAL A 1 372 ? -0.745 3.126 -22.996 1.00 89.62 372 VAL A N 1
ATOM 2948 C CA . VAL A 1 372 ? -1.492 3.761 -21.904 1.00 89.62 372 VAL A CA 1
ATOM 2949 C C . VAL A 1 372 ? -1.804 5.209 -22.281 1.00 89.62 372 VAL A C 1
ATOM 2951 O O . VAL A 1 372 ? -0.908 5.962 -22.659 1.00 89.62 372 VAL A O 1
ATOM 2954 N N . LYS A 1 373 ? -3.071 5.617 -22.156 1.00 89.50 373 LYS A N 1
ATOM 2955 C CA . LYS A 1 373 ? -3.507 6.999 -22.404 1.00 89.50 373 LYS A CA 1
ATOM 2956 C C . LYS A 1 373 ? -2.846 7.970 -21.428 1.00 89.50 373 LYS A C 1
ATOM 2958 O O . LYS A 1 373 ? -2.935 7.794 -20.216 1.00 89.50 373 LYS A O 1
ATOM 2963 N N . GLU A 1 374 ? -2.257 9.040 -21.948 1.00 90.12 374 GLU A N 1
ATOM 2964 C CA . GLU A 1 374 ? -1.756 10.141 -21.124 1.00 90.12 374 GLU A CA 1
ATOM 2965 C C . GLU A 1 374 ? -2.929 10.985 -20.600 1.00 90.12 374 GLU A C 1
ATOM 2967 O O . GLU A 1 374 ? -3.814 11.378 -21.364 1.00 90.12 374 GLU A O 1
ATOM 2972 N N . GLY A 1 375 ? -2.946 11.291 -19.301 1.00 89.69 375 GLY A N 1
ATOM 2973 C CA . GLY A 1 375 ? -3.923 12.222 -18.743 1.00 89.69 375 GLY A CA 1
ATOM 2974 C C . GLY A 1 375 ? -4.201 12.045 -17.256 1.00 89.69 375 GLY A C 1
ATOM 2975 O O . GLY A 1 375 ? -3.890 11.023 -16.647 1.00 89.69 375 GLY A O 1
ATOM 2976 N N . VAL A 1 376 ? -4.838 13.060 -16.671 1.00 88.19 376 VAL A N 1
ATOM 2977 C CA . VAL A 1 376 ? -5.360 13.011 -15.301 1.00 88.19 376 VAL A CA 1
ATOM 2978 C C . VAL A 1 376 ? -6.858 12.726 -15.356 1.00 88.19 376 VAL A C 1
ATOM 2980 O O . VAL A 1 376 ? -7.643 13.528 -15.861 1.00 88.19 376 VAL A O 1
ATOM 2983 N N . PHE A 1 377 ? -7.253 11.576 -14.824 1.00 89.69 377 PHE A N 1
ATOM 2984 C CA . PHE A 1 377 ? -8.616 11.069 -14.813 1.00 89.69 377 PHE A CA 1
ATOM 2985 C C . PHE A 1 377 ? -9.206 11.226 -13.412 1.00 89.69 377 PHE A C 1
ATOM 2987 O O . PHE A 1 377 ? -8.862 10.496 -12.488 1.00 89.69 377 PHE A O 1
ATOM 2994 N N . HIS A 1 378 ? -10.161 12.138 -13.245 1.00 86.44 378 HIS A N 1
ATOM 2995 C CA . HIS A 1 378 ? -10.848 12.358 -11.962 1.00 86.44 378 HIS A CA 1
ATOM 2996 C C . HIS A 1 378 ? -11.961 11.332 -11.667 1.00 86.44 378 HIS A C 1
ATOM 2998 O O . HIS A 1 378 ? -12.875 11.605 -10.891 1.00 86.44 378 HIS A O 1
ATOM 3004 N N . LEU A 1 379 ? -11.896 10.159 -12.299 1.00 86.69 379 LEU A N 1
ATOM 3005 C CA . LEU A 1 379 ? -12.836 9.059 -12.106 1.00 86.69 379 LEU A CA 1
ATOM 3006 C C . LEU A 1 379 ? -12.546 8.329 -10.786 1.00 86.69 379 LEU A C 1
ATOM 3008 O O . LEU A 1 379 ? -11.406 8.295 -10.323 1.00 86.69 379 LEU A O 1
ATOM 3012 N N . ASN A 1 380 ? -13.571 7.696 -10.212 1.00 87.56 380 ASN A N 1
ATOM 3013 C CA . ASN A 1 380 ? -13.399 6.818 -9.056 1.00 87.56 380 ASN A CA 1
ATOM 3014 C C . ASN A 1 380 ? -12.676 5.533 -9.487 1.00 87.56 380 ASN A C 1
ATOM 3016 O O . ASN A 1 380 ? -13.275 4.679 -10.156 1.00 87.56 380 ASN A O 1
ATOM 3020 N N . ALA A 1 381 ? -11.414 5.425 -9.077 1.00 96.12 381 ALA A N 1
ATOM 3021 C CA . ALA A 1 381 ? -10.583 4.233 -9.184 1.00 96.12 381 ALA A CA 1
ATOM 3022 C C . ALA A 1 381 ? -10.298 3.660 -7.788 1.00 96.12 381 ALA A C 1
ATOM 3024 O O . ALA A 1 381 ? -10.359 4.370 -6.782 1.00 96.12 381 ALA A O 1
ATOM 3025 N N . SER A 1 382 ? -9.969 2.379 -7.725 1.00 97.31 382 SER A N 1
ATOM 3026 C CA . SER A 1 382 ? -9.552 1.697 -6.503 1.00 97.31 382 SER A CA 1
ATOM 3027 C C . SER A 1 382 ? -8.276 0.897 -6.740 1.00 97.31 382 SER A C 1
ATOM 3029 O O . SER A 1 382 ? -8.007 0.486 -7.866 1.00 97.31 382 SER A O 1
ATOM 3031 N N . LEU A 1 383 ? -7.512 0.604 -5.683 1.00 96.12 383 LEU A N 1
ATOM 3032 C CA . LEU A 1 383 ? -6.438 -0.393 -5.777 1.00 96.12 383 LEU A CA 1
ATOM 3033 C C . LEU A 1 383 ? -6.947 -1.770 -6.228 1.00 96.12 383 LEU A C 1
ATOM 3035 O O . LEU A 1 383 ? -6.181 -2.535 -6.805 1.00 96.12 383 LEU A O 1
ATOM 3039 N N . LEU A 1 384 ? -8.240 -2.067 -6.033 1.00 97.88 384 LEU A N 1
ATOM 3040 C CA . LEU A 1 384 ? -8.859 -3.306 -6.509 1.00 97.88 384 LEU A CA 1
ATOM 3041 C C . LEU A 1 384 ? -8.842 -3.390 -8.040 1.00 97.88 384 LEU A C 1
ATOM 3043 O O . LEU A 1 384 ? -8.790 -4.480 -8.604 1.00 97.88 384 LEU A O 1
ATOM 3047 N N . ASP A 1 385 ? -8.836 -2.239 -8.713 1.00 98.38 385 ASP A N 1
ATOM 3048 C CA . ASP A 1 385 ? -8.886 -2.124 -10.169 1.00 98.38 385 ASP A CA 1
ATOM 3049 C C . ASP A 1 385 ? -7.528 -2.429 -10.831 1.00 98.38 385 ASP A C 1
ATOM 3051 O O . ASP A 1 385 ? -7.448 -2.562 -12.053 1.00 98.38 385 ASP A O 1
ATOM 3055 N N . VAL A 1 386 ? -6.449 -2.566 -10.048 1.00 98.19 386 VAL A N 1
ATOM 3056 C CA . VAL A 1 386 ? -5.080 -2.782 -10.548 1.00 98.19 386 VAL A CA 1
ATOM 3057 C C . VAL A 1 386 ? -4.957 -4.105 -11.298 1.00 98.19 386 VAL A C 1
ATOM 3059 O O . VAL A 1 386 ? -4.581 -4.108 -12.469 1.00 98.19 386 VAL A O 1
ATOM 3062 N N . VAL A 1 387 ? -5.310 -5.223 -10.659 1.00 98.12 387 VAL A N 1
ATOM 3063 C CA . VAL A 1 387 ? -5.233 -6.566 -11.259 1.00 98.12 387 VAL A CA 1
ATOM 3064 C C . VAL A 1 387 ? -6.095 -6.720 -12.515 1.00 98.12 387 VAL A C 1
ATOM 3066 O O . VAL A 1 387 ? -5.540 -7.135 -13.537 1.00 98.12 387 VAL A O 1
ATOM 3069 N N . PRO A 1 388 ? -7.405 -6.388 -12.515 1.00 97.81 388 PRO A N 1
ATOM 3070 C CA . PRO A 1 388 ? -8.214 -6.514 -13.726 1.00 97.81 388 PRO A CA 1
ATOM 3071 C C . PRO A 1 388 ? -7.695 -5.615 -14.852 1.00 97.81 388 PRO A C 1
ATOM 3073 O O . PRO A 1 388 ? -7.692 -6.029 -16.009 1.00 97.81 388 PRO A O 1
ATOM 3076 N N . THR A 1 389 ? -7.196 -4.415 -14.534 1.00 97.19 389 THR A N 1
ATOM 3077 C CA . THR A 1 389 ? -6.626 -3.511 -15.544 1.00 97.19 389 THR A CA 1
ATOM 3078 C C . THR A 1 389 ? -5.320 -4.053 -16.125 1.00 97.19 389 THR A C 1
ATOM 3080 O O . THR A 1 389 ? -5.175 -4.066 -17.344 1.00 97.19 389 THR A O 1
ATOM 3083 N N . ILE A 1 390 ? -4.394 -4.552 -15.295 1.00 97.19 390 ILE A N 1
ATOM 3084 C CA . ILE A 1 390 ? -3.161 -5.207 -15.766 1.00 97.19 390 ILE A CA 1
ATOM 3085 C C . ILE A 1 390 ? -3.508 -6.380 -16.683 1.00 97.19 390 ILE A C 1
ATOM 3087 O O . ILE A 1 390 ? -3.024 -6.437 -17.808 1.00 97.19 390 ILE A O 1
ATOM 3091 N N . SER A 1 391 ? -4.387 -7.269 -16.227 1.00 95.50 391 SER A N 1
ATOM 3092 C CA . SER A 1 391 ? -4.764 -8.484 -16.956 1.00 95.50 391 SER A CA 1
ATOM 3093 C C . SER A 1 391 ? -5.386 -8.154 -18.314 1.00 95.50 391 SER A C 1
ATOM 3095 O O . SER A 1 391 ? -5.029 -8.751 -19.326 1.00 95.50 391 SER A O 1
ATOM 3097 N N . ASN A 1 392 ? -6.247 -7.131 -18.368 1.00 93.44 392 ASN A N 1
ATOM 3098 C CA . ASN A 1 392 ? -6.831 -6.647 -19.617 1.00 93.44 392 ASN A CA 1
ATOM 3099 C C . ASN A 1 392 ? -5.786 -6.049 -20.578 1.00 93.44 392 ASN A C 1
ATOM 3101 O O . ASN A 1 392 ? -5.935 -6.168 -21.789 1.00 93.44 392 ASN A O 1
ATOM 3105 N N . LEU A 1 393 ? -4.751 -5.383 -20.057 1.00 91.62 393 LEU A N 1
ATOM 3106 C CA . LEU A 1 393 ? -3.702 -4.745 -20.860 1.00 91.62 393 LEU A CA 1
ATOM 3107 C C . LEU A 1 393 ? -2.661 -5.737 -21.395 1.00 91.62 393 LEU A C 1
ATOM 3109 O O . LEU A 1 393 ? -2.140 -5.549 -22.492 1.00 91.62 393 LEU A O 1
ATOM 3113 N N . THR A 1 394 ? -2.311 -6.756 -20.610 1.00 92.56 394 THR A N 1
ATOM 3114 C CA . THR A 1 394 ? -1.194 -7.662 -20.921 1.00 92.56 394 THR A CA 1
ATOM 3115 C C . THR A 1 394 ? -1.640 -9.031 -21.422 1.00 92.56 394 THR A C 1
ATOM 3117 O O . THR A 1 394 ? -0.851 -9.745 -22.044 1.00 92.56 394 THR A O 1
ATOM 3120 N N . GLY A 1 395 ? -2.890 -9.409 -21.144 1.00 92.50 395 GLY A N 1
ATOM 3121 C CA . GLY A 1 395 ? -3.383 -10.773 -21.306 1.00 92.50 395 GLY A CA 1
ATOM 3122 C C . GLY A 1 395 ? -2.898 -11.734 -20.217 1.00 92.50 395 GLY A C 1
ATOM 3123 O O . GLY A 1 395 ? -3.089 -12.937 -20.363 1.00 92.50 395 GLY A O 1
ATOM 3124 N N . TYR A 1 396 ? -2.259 -11.241 -19.148 1.00 95.25 396 TYR A N 1
ATOM 3125 C CA . TYR A 1 396 ? -1.933 -12.081 -17.993 1.00 95.25 396 TYR A CA 1
ATOM 3126 C C . TYR A 1 396 ? -3.214 -12.588 -17.323 1.00 95.25 396 TYR A C 1
ATOM 3128 O O . TYR A 1 396 ? -4.214 -11.865 -17.296 1.00 95.25 396 TYR A O 1
ATOM 3136 N N . PRO A 1 397 ? -3.206 -13.817 -16.782 1.00 95.88 397 PRO A N 1
ATOM 3137 C CA . PRO A 1 397 ? -4.352 -14.352 -16.064 1.00 95.88 397 PRO A CA 1
ATOM 3138 C C . PRO A 1 397 ? -4.615 -13.545 -14.792 1.00 95.88 397 PRO A C 1
ATOM 3140 O O . PRO A 1 397 ? -3.698 -13.034 -14.147 1.00 95.88 397 PRO A O 1
ATOM 3143 N N . ALA A 1 398 ? -5.882 -13.493 -14.402 1.00 94.44 398 ALA A N 1
ATOM 3144 C CA . ALA A 1 398 ? -6.318 -12.878 -13.161 1.00 94.44 398 ALA A CA 1
ATOM 3145 C C . ALA A 1 398 ? -6.982 -13.921 -12.252 1.00 94.44 398 ALA A C 1
ATOM 3147 O O . ALA A 1 398 ? -7.543 -14.900 -12.754 1.00 94.44 398 ALA A O 1
ATOM 3148 N N . PRO A 1 399 ? -6.994 -13.698 -10.928 1.00 92.19 399 PRO A N 1
ATOM 3149 C CA . PRO A 1 399 ? -7.903 -14.407 -10.037 1.00 92.19 399 PRO A CA 1
ATOM 3150 C C . PRO A 1 399 ? -9.367 -14.285 -10.507 1.00 92.19 399 PRO A C 1
ATOM 3152 O O . PRO A 1 399 ? -9.758 -13.288 -11.116 1.00 92.19 399 PRO A O 1
ATOM 3155 N N . LEU A 1 400 ? -10.189 -15.304 -10.241 1.00 88.44 400 LEU A N 1
ATOM 3156 C CA . LEU A 1 400 ? -11.603 -15.332 -10.647 1.00 88.44 400 LEU A CA 1
ATOM 3157 C C . LEU A 1 400 ? -12.467 -14.419 -9.761 1.00 88.44 400 LEU A C 1
ATOM 3159 O O . LEU A 1 400 ? -12.121 -14.174 -8.612 1.00 88.44 400 LEU A O 1
ATOM 3163 N N . ASP A 1 401 ? -13.618 -13.953 -10.249 1.00 90.06 401 ASP A N 1
ATOM 3164 C CA . ASP A 1 401 ? -14.599 -13.191 -9.452 1.00 90.06 401 ASP A CA 1
ATOM 3165 C C . ASP A 1 401 ? -14.015 -11.957 -8.729 1.00 90.06 401 ASP A C 1
ATOM 3167 O O . ASP A 1 401 ? -14.230 -11.756 -7.530 1.00 90.06 401 ASP A O 1
ATOM 3171 N N . LEU A 1 402 ? -13.237 -11.138 -9.443 1.00 94.88 402 LEU A N 1
ATOM 3172 C CA . LEU A 1 402 ? -12.611 -9.916 -8.916 1.00 94.88 402 LEU A CA 1
ATOM 3173 C C . LEU A 1 402 ? -13.647 -8.906 -8.397 1.00 94.88 402 LEU A C 1
ATOM 3175 O O . LEU A 1 402 ? -14.730 -8.771 -8.963 1.00 94.88 402 LEU A O 1
ATOM 3179 N N . ASP A 1 403 ? -13.293 -8.168 -7.339 1.00 96.25 403 ASP A N 1
ATOM 3180 C CA . ASP A 1 403 ? -14.104 -7.044 -6.837 1.00 96.25 403 ASP A CA 1
ATOM 3181 C C . ASP A 1 403 ? -13.796 -5.736 -7.581 1.00 96.25 403 ASP A C 1
ATOM 3183 O O . ASP A 1 403 ? -14.638 -4.841 -7.658 1.00 96.25 403 ASP A O 1
ATOM 3187 N N . GLY A 1 404 ? -12.583 -5.618 -8.128 1.00 95.19 404 GLY A N 1
ATOM 3188 C CA . GLY A 1 404 ? -12.184 -4.495 -8.969 1.00 95.19 404 GLY A CA 1
ATOM 3189 C C . GLY A 1 404 ? -12.730 -4.573 -10.392 1.00 95.19 404 GLY A C 1
ATOM 3190 O O . GLY A 1 404 ? -13.165 -5.619 -10.874 1.00 95.19 404 GLY A O 1
ATOM 3191 N N . LYS A 1 405 ? -12.642 -3.454 -11.107 1.00 95.56 405 LYS A N 1
ATOM 3192 C CA . LYS A 1 405 ? -13.054 -3.324 -12.513 1.00 95.56 405 LYS A CA 1
ATOM 3193 C C . LYS A 1 405 ? -11.885 -2.907 -13.400 1.00 95.56 405 LYS A C 1
ATOM 3195 O O . LYS A 1 405 ? -10.918 -2.304 -12.948 1.00 95.56 405 LYS A O 1
ATOM 3200 N N . VAL A 1 406 ? -12.005 -3.172 -14.697 1.00 95.50 406 VAL A N 1
ATOM 3201 C CA . VAL A 1 406 ? -11.040 -2.688 -15.693 1.00 95.50 406 VAL A CA 1
ATOM 3202 C C . VAL A 1 406 ? -11.180 -1.171 -15.853 1.00 95.50 406 VAL A C 1
ATOM 3204 O O . VAL A 1 406 ? -12.270 -0.666 -16.132 1.00 95.50 406 VAL A O 1
ATOM 3207 N N . LEU A 1 407 ? -10.075 -0.437 -15.715 1.00 95.06 407 LEU A N 1
ATOM 3208 C CA . LEU A 1 407 ? -10.017 0.990 -16.027 1.00 95.06 407 LEU A CA 1
ATOM 3209 C C . LEU A 1 407 ? -9.797 1.188 -17.531 1.00 95.06 407 LEU A C 1
ATOM 3211 O O . LEU A 1 407 ? -8.892 0.607 -18.127 1.00 95.06 407 LEU A O 1
ATOM 3215 N N . SER A 1 408 ? -10.607 2.043 -18.160 1.00 90.56 408 SER A N 1
ATOM 3216 C CA . SER A 1 408 ? -10.551 2.313 -19.606 1.00 90.56 408 SER A CA 1
ATOM 3217 C C . SER A 1 408 ? -9.401 3.254 -19.992 1.00 90.56 408 SER A C 1
ATOM 3219 O O . SER A 1 408 ? -9.618 4.372 -20.461 1.00 90.56 408 SER A O 1
ATOM 3221 N N . ILE A 1 409 ? -8.169 2.792 -19.788 1.00 90.62 409 ILE A N 1
ATOM 3222 C CA . ILE A 1 409 ? -6.927 3.552 -20.016 1.00 90.62 409 ILE A CA 1
ATOM 3223 C C . ILE A 1 409 ? -6.110 3.058 -21.211 1.00 90.62 409 ILE A C 1
ATOM 3225 O O . ILE A 1 409 ? -5.085 3.655 -21.526 1.00 90.62 409 ILE A O 1
ATOM 3229 N N . TYR A 1 410 ? -6.557 1.987 -21.865 1.00 83.12 410 TYR A N 1
ATOM 3230 C CA . TYR A 1 410 ? -5.931 1.460 -23.072 1.00 83.12 410 TYR A CA 1
ATOM 3231 C C . TYR A 1 410 ? -6.426 2.185 -24.320 1.00 83.12 410 TYR A C 1
ATOM 3233 O O . TYR A 1 410 ? -7.599 2.577 -24.397 1.00 83.12 410 TYR A O 1
ATOM 3241 N N . ASP A 1 411 ? -5.541 2.339 -25.297 1.00 71.31 411 ASP A N 1
ATOM 3242 C CA . ASP A 1 411 ? -5.868 2.849 -26.622 1.00 71.31 411 ASP A CA 1
ATOM 3243 C C . ASP A 1 411 ? -5.169 2.017 -27.703 1.00 71.31 411 ASP A C 1
ATOM 3245 O O . ASP A 1 411 ? -3.941 1.955 -27.768 1.00 71.31 411 ASP A O 1
ATOM 3249 N N . GLU A 1 412 ? -5.976 1.367 -28.542 1.00 63.16 412 GLU A N 1
ATOM 3250 C CA . GLU A 1 412 ? -5.516 0.507 -29.637 1.00 63.16 412 GLU A CA 1
ATOM 3251 C C . GLU A 1 412 ? -5.003 1.299 -30.851 1.00 63.16 412 GLU A C 1
ATOM 3253 O O . GLU A 1 412 ? -4.451 0.707 -31.778 1.00 63.16 412 GLU A O 1
ATOM 3258 N N . SER A 1 413 ? -5.174 2.626 -30.885 1.00 62.28 413 SER A N 1
ATOM 3259 C CA . SER A 1 413 ? -4.707 3.431 -32.013 1.00 62.28 413 SER A CA 1
ATOM 3260 C C . SER A 1 413 ? -3.178 3.584 -32.026 1.00 62.28 413 SER A C 1
ATOM 3262 O O . SER A 1 413 ? -2.532 3.833 -31.007 1.00 62.28 413 SER A O 1
ATOM 3264 N N . GLU A 1 414 ? -2.576 3.494 -33.217 1.00 52.94 414 GLU A N 1
ATOM 3265 C CA . GLU A 1 414 ? -1.135 3.738 -33.418 1.00 52.94 414 GLU A CA 1
ATOM 3266 C C . GLU A 1 414 ? -0.727 5.210 -33.178 1.00 52.94 414 GLU A C 1
ATOM 3268 O O . GLU A 1 414 ? 0.463 5.527 -33.131 1.00 52.94 414 GLU A O 1
ATOM 3273 N N . GLU A 1 415 ? -1.701 6.115 -33.021 1.00 52.78 415 GLU A N 1
ATOM 3274 C CA . GLU A 1 415 ? -1.493 7.553 -32.800 1.00 52.78 415 GLU A CA 1
ATOM 3275 C C . GLU A 1 415 ? -1.197 7.910 -31.333 1.00 52.78 415 GLU A C 1
ATOM 3277 O O . GLU A 1 415 ? -0.796 9.039 -31.038 1.00 52.78 415 GLU A O 1
ATOM 3282 N N . VAL A 1 416 ? -1.357 6.960 -30.407 1.00 53.19 416 VAL A N 1
ATOM 3283 C CA . VAL A 1 416 ? -1.154 7.193 -28.971 1.00 53.19 416 VAL A CA 1
ATOM 3284 C C . VAL A 1 416 ? 0.331 7.372 -28.663 1.00 53.19 416 VAL A C 1
ATOM 3286 O O . VAL A 1 416 ? 1.177 6.650 -29.209 1.00 53.19 416 VAL A O 1
ATOM 3289 N N . PRO A 1 417 ? 0.698 8.312 -27.772 1.00 54.47 417 PRO A N 1
ATOM 3290 C CA . PRO A 1 417 ? 2.086 8.508 -27.401 1.00 54.47 417 PRO A CA 1
ATOM 3291 C C . PRO A 1 417 ? 2.700 7.218 -26.836 1.00 54.47 417 PRO A C 1
ATOM 3293 O O . PRO A 1 417 ? 2.436 6.788 -25.721 1.00 54.47 417 PRO A O 1
ATOM 3296 N N . SER A 1 418 ? 3.577 6.583 -27.615 1.00 67.06 418 SER A N 1
ATOM 3297 C CA . SER A 1 418 ? 4.554 5.619 -27.084 1.00 67.06 418 SER A CA 1
ATOM 3298 C C . SER A 1 418 ? 5.385 6.273 -25.971 1.00 67.06 418 SER A C 1
ATOM 3300 O O . SER A 1 418 ? 5.465 7.492 -25.938 1.00 67.06 418 SER A O 1
ATOM 3302 N N . VAL A 1 419 ? 6.159 5.526 -25.178 1.00 81.44 419 VAL A N 1
ATOM 3303 C CA . VAL A 1 419 ? 7.088 6.074 -24.151 1.00 81.44 419 VAL A CA 1
ATOM 3304 C C . VAL A 1 419 ? 8.165 7.068 -24.673 1.00 81.44 419 VAL A C 1
ATOM 3306 O O . VAL A 1 419 ? 9.046 7.508 -23.933 1.00 81.44 419 VAL A O 1
ATOM 3309 N N . LYS A 1 420 ? 8.139 7.440 -25.960 1.00 74.69 420 LYS A N 1
ATOM 3310 C CA . LYS A 1 420 ? 9.044 8.392 -26.621 1.00 74.69 420 LYS A CA 1
ATOM 3311 C C . LYS A 1 420 ? 9.088 9.793 -25.979 1.00 74.69 420 LYS A C 1
ATOM 3313 O O . LYS A 1 420 ? 10.212 10.288 -25.867 1.00 74.69 420 LYS A O 1
ATOM 3318 N N . PRO A 1 421 ? 7.981 10.452 -25.565 1.00 77.25 421 PRO A N 1
ATOM 3319 C CA . PRO A 1 421 ? 8.041 11.750 -24.887 1.00 77.25 421 PRO A CA 1
ATOM 3320 C C . PRO A 1 421 ? 8.866 11.682 -23.600 1.00 77.25 421 PRO A C 1
ATOM 3322 O O . PRO A 1 421 ? 9.805 12.466 -23.434 1.00 77.25 421 PRO A O 1
ATOM 3325 N N . TYR A 1 422 ? 8.618 10.662 -22.772 1.00 81.56 422 TYR A N 1
ATOM 3326 C CA . TYR A 1 422 ? 9.417 10.375 -21.583 1.00 81.56 422 TYR A CA 1
ATOM 3327 C C . TYR A 1 422 ? 10.904 10.187 -21.927 1.00 81.56 422 TYR A C 1
ATOM 3329 O O . TYR A 1 422 ? 11.768 10.848 -21.351 1.00 81.56 422 TYR A O 1
ATOM 3337 N N . LEU A 1 423 ? 11.228 9.342 -22.916 1.00 78.94 423 LEU A N 1
ATOM 3338 C CA . LEU A 1 423 ? 12.616 9.104 -23.338 1.00 78.94 423 LEU A CA 1
ATOM 3339 C C . LEU A 1 423 ? 13.306 10.380 -23.842 1.00 78.94 423 LEU A C 1
ATOM 3341 O O . LEU A 1 423 ? 14.501 10.575 -23.608 1.00 78.94 423 LEU A O 1
ATOM 3345 N N . ALA A 1 424 ? 12.579 11.255 -24.539 1.00 77.81 424 ALA A N 1
ATOM 3346 C CA . ALA A 1 424 ? 13.102 12.534 -24.998 1.00 77.81 424 ALA A CA 1
ATOM 3347 C C . ALA A 1 424 ? 13.407 13.471 -23.820 1.00 77.81 424 ALA A C 1
ATOM 3349 O O . ALA A 1 424 ? 14.464 14.108 -23.815 1.00 77.81 424 ALA A O 1
ATOM 3350 N N . GLU A 1 425 ? 12.531 13.542 -22.813 1.00 80.25 425 GLU A N 1
ATOM 3351 C CA . GLU A 1 425 ? 12.793 14.324 -21.603 1.00 80.25 425 GLU A CA 1
ATOM 3352 C C . GLU A 1 425 ? 13.956 13.743 -20.791 1.00 80.25 425 GLU A C 1
ATOM 3354 O O . GLU A 1 425 ? 14.858 14.486 -20.398 1.00 80.25 425 GLU A O 1
ATOM 3359 N N . TRP A 1 426 ? 14.002 12.421 -20.609 1.00 80.88 426 TRP A N 1
ATOM 3360 C CA . TRP A 1 426 ? 15.107 11.742 -19.933 1.00 80.88 426 TRP A CA 1
ATOM 3361 C C . TRP A 1 426 ? 16.450 12.027 -20.619 1.00 80.88 426 TRP A C 1
ATOM 3363 O O . TRP A 1 426 ? 17.412 12.416 -19.955 1.00 80.88 426 TRP A O 1
ATOM 3373 N N . ARG A 1 427 ? 16.519 11.937 -21.957 1.00 76.56 427 ARG A N 1
ATOM 3374 C CA . ARG A 1 427 ? 17.738 12.262 -22.722 1.00 76.56 427 ARG A CA 1
ATOM 3375 C C . ARG A 1 427 ? 18.154 13.714 -22.517 1.00 76.56 427 ARG A C 1
ATOM 3377 O O . ARG A 1 427 ? 19.328 13.963 -22.255 1.00 76.56 427 ARG A O 1
ATOM 3384 N N . LYS A 1 428 ? 17.204 14.658 -22.583 1.00 78.81 428 LYS A N 1
ATOM 3385 C CA . LYS A 1 428 ? 17.470 16.079 -22.306 1.00 78.81 428 LYS A CA 1
ATOM 3386 C C . LYS A 1 428 ? 18.066 16.252 -20.913 1.00 78.81 428 LYS A C 1
ATOM 3388 O O . LYS A 1 428 ? 19.125 16.863 -20.807 1.00 78.81 428 LYS A O 1
ATOM 3393 N N . ARG A 1 429 ? 17.461 15.649 -19.882 1.00 72.50 429 ARG A N 1
ATOM 3394 C CA . ARG A 1 429 ? 17.961 15.686 -18.498 1.00 72.50 429 ARG A CA 1
ATOM 3395 C C . ARG A 1 429 ? 19.369 15.112 -18.375 1.00 72.50 429 ARG A C 1
ATOM 3397 O O . ARG A 1 429 ? 20.236 15.762 -17.803 1.00 72.50 429 ARG A O 1
ATOM 3404 N N . LYS A 1 430 ? 19.628 13.942 -18.966 1.00 65.62 430 LYS A N 1
ATOM 3405 C CA . LYS A 1 430 ? 20.953 13.303 -18.951 1.00 65.62 430 LYS A CA 1
ATOM 3406 C C . LYS A 1 430 ? 22.021 14.163 -19.626 1.00 65.62 430 LYS A C 1
ATOM 3408 O O . LYS A 1 430 ? 23.147 14.222 -19.146 1.00 65.62 430 LYS A O 1
ATOM 3413 N N . THR A 1 431 ? 21.666 14.868 -20.701 1.00 57.69 431 THR A N 1
ATOM 3414 C CA . THR A 1 431 ? 22.570 15.823 -21.364 1.00 57.69 431 THR A CA 1
ATOM 3415 C C . THR A 1 431 ? 22.695 17.162 -20.635 1.00 57.69 431 THR A C 1
ATOM 3417 O O . THR A 1 431 ? 23.709 17.836 -20.788 1.00 57.69 431 THR A O 1
ATOM 3420 N N . SER A 1 432 ? 21.680 17.558 -19.857 1.00 50.47 432 SER A N 1
ATOM 3421 C CA . SER A 1 432 ? 21.643 18.823 -19.118 1.00 50.47 432 SER A CA 1
ATOM 3422 C C . SER A 1 432 ? 22.154 18.711 -17.691 1.00 50.47 432 SER A C 1
ATOM 3424 O O . SER A 1 432 ? 22.296 19.744 -17.042 1.00 50.47 432 SER A O 1
ATOM 3426 N N . LEU A 1 433 ? 22.416 17.501 -17.183 1.00 42.47 433 LEU A N 1
ATOM 3427 C CA . LEU A 1 433 ? 23.226 17.330 -15.987 1.00 42.47 433 LEU A CA 1
ATOM 3428 C C . LEU A 1 433 ? 24.563 18.022 -16.283 1.00 42.47 433 LEU A C 1
ATOM 3430 O O . LEU A 1 433 ? 25.322 17.540 -17.130 1.00 42.47 433 LEU A O 1
ATOM 3434 N N . PRO A 1 434 ? 24.868 19.162 -15.633 1.00 37.12 434 PRO A N 1
ATOM 3435 C CA . PRO A 1 434 ? 26.215 19.679 -15.708 1.00 37.12 434 PRO A CA 1
ATOM 3436 C C . PRO A 1 434 ? 27.095 18.554 -15.176 1.00 37.12 434 PRO A C 1
ATOM 3438 O O . PRO A 1 434 ? 26.716 17.924 -14.187 1.00 37.12 434 PRO A O 1
ATOM 3441 N N . LEU A 1 435 ? 28.234 18.287 -15.822 1.00 37.84 435 LEU A N 1
ATOM 3442 C CA . LEU A 1 435 ? 29.342 17.561 -15.198 1.00 37.84 435 LEU A CA 1
ATOM 3443 C C . LEU A 1 435 ? 29.434 18.069 -13.760 1.00 37.84 435 LEU A C 1
ATOM 3445 O O . LEU A 1 435 ? 29.845 19.210 -13.534 1.00 37.84 435 LEU A O 1
ATOM 3449 N N . GLY A 1 436 ? 28.900 17.286 -12.818 1.00 34.53 436 GLY A N 1
ATOM 3450 C CA . GLY A 1 436 ? 28.614 17.785 -11.487 1.00 34.53 436 GLY A CA 1
ATOM 3451 C C . GLY A 1 436 ? 29.908 18.320 -10.905 1.00 34.53 436 GLY A C 1
ATOM 3452 O O . GLY A 1 436 ? 30.976 17.752 -11.146 1.00 34.53 436 GLY A O 1
ATOM 3453 N N . LEU A 1 437 ? 29.846 19.392 -10.123 1.00 35.59 437 LEU A N 1
ATOM 3454 C CA . LEU A 1 437 ? 31.008 19.861 -9.365 1.00 35.59 437 LEU A CA 1
ATOM 3455 C C . LEU A 1 437 ? 31.639 18.721 -8.538 1.00 35.59 437 LEU A C 1
ATOM 3457 O O . LEU A 1 437 ? 32.839 18.769 -8.280 1.00 35.59 437 LEU A O 1
ATOM 3461 N N . SER A 1 438 ? 30.881 17.663 -8.216 1.00 35.47 438 SER A N 1
ATOM 3462 C CA . SER A 1 438 ? 31.355 16.372 -7.694 1.00 35.47 438 SER A CA 1
ATOM 3463 C C . SER A 1 438 ? 32.296 15.630 -8.654 1.00 35.47 438 SER A C 1
ATOM 3465 O O . SER A 1 438 ? 33.382 15.230 -8.260 1.00 35.47 438 SER A O 1
ATOM 3467 N N . SER A 1 439 ? 31.951 15.498 -9.934 1.00 32.50 439 SER A N 1
ATOM 3468 C CA . SER A 1 439 ? 32.815 14.877 -10.946 1.00 32.50 439 SER A CA 1
ATOM 3469 C C . SER A 1 439 ? 34.071 15.705 -11.243 1.00 32.50 439 SER A C 1
ATOM 3471 O O . SER A 1 439 ? 35.141 15.130 -11.419 1.00 32.50 439 SER A O 1
ATOM 3473 N N . LEU A 1 440 ? 34.002 17.043 -11.182 1.00 34.28 440 LEU A N 1
ATOM 3474 C CA . LEU A 1 440 ? 35.185 17.903 -11.310 1.00 34.28 440 LEU A CA 1
ATOM 3475 C C . LEU A 1 440 ? 36.078 17.843 -10.058 1.00 34.28 440 LEU A C 1
ATOM 3477 O O . LEU A 1 440 ? 37.298 17.804 -10.182 1.00 34.28 440 LEU A O 1
ATOM 3481 N N . SER A 1 441 ? 35.498 17.776 -8.856 1.00 36.41 441 SER A N 1
ATOM 3482 C CA . SER A 1 441 ? 36.257 17.623 -7.605 1.00 36.41 441 SER A CA 1
ATOM 3483 C C . SER A 1 441 ? 36.863 16.226 -7.453 1.00 36.41 441 SER A C 1
ATOM 3485 O O . SER A 1 441 ? 38.003 16.125 -7.010 1.00 36.41 441 SER A O 1
ATOM 3487 N N . VAL A 1 442 ? 36.196 15.169 -7.928 1.00 35.59 442 VAL A N 1
ATOM 3488 C CA . VAL A 1 442 ? 36.755 13.807 -8.026 1.00 35.59 442 VAL A CA 1
ATOM 3489 C C . VAL A 1 442 ? 37.845 13.725 -9.098 1.00 35.59 442 VAL A C 1
ATOM 3491 O O . VAL A 1 442 ? 38.862 13.074 -8.873 1.00 35.59 442 VAL A O 1
ATOM 3494 N N . LEU A 1 443 ? 37.716 14.434 -10.225 1.00 34.12 443 LEU A N 1
ATOM 3495 C CA . LEU A 1 443 ? 38.778 14.518 -11.235 1.00 34.12 443 LEU A CA 1
ATOM 3496 C C . LEU A 1 443 ? 39.995 15.308 -10.716 1.00 34.12 443 LEU A C 1
ATOM 3498 O O . LEU A 1 443 ? 41.134 14.909 -10.951 1.00 34.12 443 LEU A O 1
ATOM 3502 N N . ILE A 1 444 ? 39.775 16.391 -9.961 1.00 39.59 444 ILE A N 1
ATOM 3503 C CA . ILE A 1 444 ? 40.831 17.199 -9.324 1.00 39.59 444 ILE A CA 1
ATOM 3504 C C . ILE A 1 444 ? 41.515 16.417 -8.191 1.00 39.59 444 ILE A C 1
ATOM 3506 O O . ILE A 1 444 ? 42.743 16.431 -8.103 1.00 39.59 444 ILE A O 1
ATOM 3510 N N . LEU A 1 445 ? 40.763 15.675 -7.371 1.00 38.34 445 LEU A N 1
ATOM 3511 C CA . LEU A 1 445 ? 41.307 14.766 -6.355 1.00 38.34 445 LEU A CA 1
ATOM 3512 C C . LEU A 1 445 ? 42.053 13.592 -7.007 1.00 38.34 445 LEU A C 1
ATOM 3514 O O . LEU A 1 445 ? 43.172 13.285 -6.612 1.00 38.34 445 LEU A O 1
ATOM 3518 N N . GLY A 1 446 ? 41.514 12.995 -8.069 1.00 32.78 446 GLY A N 1
ATOM 3519 C CA . GLY A 1 446 ? 42.173 11.932 -8.832 1.00 32.78 446 GLY A CA 1
ATOM 3520 C C . GLY A 1 446 ? 43.470 12.384 -9.512 1.00 32.78 446 GLY A C 1
ATOM 3521 O O . GLY A 1 446 ? 44.421 11.608 -9.613 1.00 32.78 446 GLY A O 1
ATOM 3522 N N . LEU A 1 447 ? 43.560 13.654 -9.922 1.00 37.78 447 LEU A N 1
ATOM 3523 C CA . LEU A 1 447 ? 44.795 14.268 -10.422 1.00 37.78 447 LEU A CA 1
ATOM 3524 C C . LEU A 1 447 ? 45.778 14.625 -9.293 1.00 37.78 447 LEU A C 1
ATOM 3526 O O . LEU A 1 447 ? 46.987 14.514 -9.500 1.00 37.78 447 LEU A O 1
ATOM 3530 N N . ALA A 1 448 ? 45.287 14.983 -8.100 1.00 38.34 448 ALA A N 1
ATOM 3531 C CA . ALA A 1 448 ? 46.106 15.227 -6.908 1.00 38.34 448 ALA A CA 1
ATOM 3532 C C . ALA A 1 448 ? 46.667 13.934 -6.278 1.00 38.34 448 ALA A C 1
ATOM 3534 O O . ALA A 1 448 ? 47.738 13.967 -5.672 1.00 38.34 448 ALA A O 1
ATOM 3535 N N . PHE A 1 449 ? 45.983 12.798 -6.460 1.00 36.31 449 PHE A N 1
ATOM 3536 C CA . PHE A 1 449 ? 46.320 11.503 -5.858 1.00 36.31 449 PHE A CA 1
ATOM 3537 C C . PHE A 1 449 ? 46.877 10.460 -6.835 1.00 36.31 449 PHE A C 1
ATOM 3539 O O . PHE A 1 449 ? 47.000 9.294 -6.466 1.00 36.31 449 PHE A O 1
ATOM 3546 N N . ARG A 1 450 ? 47.294 10.829 -8.057 1.00 30.48 450 ARG A N 1
ATOM 3547 C CA . ARG A 1 450 ? 48.076 9.894 -8.887 1.00 30.48 450 ARG A CA 1
ATOM 3548 C C . ARG A 1 450 ? 49.381 9.537 -8.158 1.00 30.48 450 ARG A C 1
ATOM 3550 O O . ARG A 1 450 ? 50.230 10.418 -7.992 1.00 30.48 450 ARG A O 1
ATOM 3557 N N . PRO A 1 451 ? 49.616 8.265 -7.783 1.00 36.31 451 PRO A N 1
ATOM 3558 C CA . PRO A 1 451 ? 50.820 7.870 -7.074 1.00 36.31 451 PRO A CA 1
ATOM 3559 C C . PRO A 1 451 ? 51.966 7.752 -8.082 1.00 36.31 451 PRO A C 1
ATOM 3561 O O . PRO A 1 451 ? 52.362 6.671 -8.505 1.00 36.31 451 PRO A O 1
ATOM 3564 N N . ARG A 1 452 ? 52.534 8.885 -8.495 1.00 37.22 452 ARG A N 1
ATOM 3565 C CA . ARG A 1 452 ? 53.874 8.907 -9.085 1.00 37.22 452 ARG A CA 1
ATOM 3566 C C . ARG A 1 452 ? 54.847 9.357 -8.017 1.00 37.22 452 ARG A C 1
ATOM 3568 O O . ARG A 1 452 ? 55.015 10.555 -7.850 1.00 37.22 452 ARG A O 1
ATOM 3575 N N . LYS A 1 453 ? 55.456 8.384 -7.324 1.00 35.69 453 LYS A N 1
ATOM 3576 C CA . LYS A 1 453 ? 56.693 8.433 -6.505 1.00 35.69 453 LYS A CA 1
ATOM 3577 C C . LYS A 1 453 ? 57.333 9.827 -6.289 1.00 35.69 453 LYS A C 1
ATOM 3579 O O . LYS A 1 453 ? 58.503 10.030 -6.607 1.00 35.69 453 LYS A O 1
ATOM 3584 N N . ARG A 1 454 ? 56.608 10.802 -5.742 1.00 38.62 454 ARG A N 1
ATOM 3585 C CA . ARG A 1 454 ? 57.126 12.123 -5.366 1.00 38.62 454 ARG A CA 1
ATOM 3586 C C . ARG A 1 454 ? 56.406 12.576 -4.106 1.00 38.62 454 ARG A C 1
ATOM 3588 O O . ARG A 1 454 ? 55.186 12.492 -4.021 1.00 38.62 454 ARG A O 1
ATOM 3595 N N . LYS A 1 455 ? 57.199 13.022 -3.128 1.00 36.44 455 LYS A N 1
ATOM 3596 C CA . LYS A 1 455 ? 56.750 13.583 -1.849 1.00 36.44 455 LYS A CA 1
ATOM 3597 C C . LYS A 1 455 ? 55.663 14.633 -2.106 1.00 36.44 455 LYS A C 1
ATOM 3599 O O . LYS A 1 455 ? 55.920 15.609 -2.807 1.00 36.44 455 LYS A O 1
ATOM 3604 N N . VAL A 1 456 ? 54.471 14.433 -1.547 1.00 34.34 456 VAL A N 1
ATOM 3605 C CA . VAL A 1 456 ? 53.409 15.448 -1.546 1.00 34.34 456 VAL A CA 1
ATOM 3606 C C . VAL A 1 456 ? 53.896 16.608 -0.673 1.00 34.34 456 VAL A C 1
ATOM 3608 O O . VAL A 1 456 ? 54.160 16.418 0.511 1.00 34.34 456 VAL A O 1
ATOM 3611 N N . SER A 1 457 ? 54.092 17.796 -1.248 1.00 41.81 457 SER A N 1
ATOM 3612 C CA . SER A 1 457 ? 54.470 18.986 -0.481 1.00 41.81 457 SER A CA 1
ATOM 3613 C C . SER A 1 457 ? 53.243 19.603 0.199 1.00 41.81 457 SER A C 1
ATOM 3615 O O . SER A 1 457 ? 52.149 19.591 -0.363 1.00 41.81 457 SER A O 1
ATOM 3617 N N . LEU A 1 458 ? 53.420 20.205 1.384 1.00 36.59 458 LEU A N 1
ATOM 3618 C CA . LEU A 1 458 ? 52.347 20.883 2.138 1.00 36.59 458 LEU A CA 1
ATOM 3619 C C . LEU A 1 458 ? 51.569 21.934 1.314 1.00 36.59 458 LEU A C 1
ATOM 3621 O O . LEU A 1 458 ? 50.415 22.232 1.613 1.00 36.59 458 LEU A O 1
ATOM 3625 N N . SER A 1 459 ? 52.170 22.469 0.250 1.00 41.81 459 SER A N 1
ATOM 3626 C CA . SER A 1 459 ? 51.530 23.395 -0.688 1.00 41.81 459 SER A CA 1
ATOM 3627 C C . SER A 1 459 ? 50.370 22.779 -1.483 1.00 41.81 459 SER A C 1
ATOM 3629 O O . SER A 1 459 ? 49.401 23.483 -1.761 1.00 41.81 459 SER A O 1
ATOM 3631 N N . SER A 1 460 ? 50.418 21.483 -1.811 1.00 39.72 460 SER A N 1
ATOM 3632 C CA . SER A 1 460 ? 49.359 20.780 -2.555 1.00 39.72 460 SER A CA 1
ATOM 3633 C C . SER A 1 460 ? 48.118 20.561 -1.688 1.00 39.72 460 SER A C 1
ATOM 3635 O O . SER A 1 460 ? 46.991 20.740 -2.147 1.00 39.72 460 SER A O 1
ATOM 3637 N N . LEU A 1 461 ? 48.336 20.241 -0.407 1.00 40.75 461 LEU A N 1
ATOM 3638 C CA . LEU A 1 461 ? 47.278 20.098 0.596 1.00 40.75 461 LEU A CA 1
ATOM 3639 C C . LEU A 1 461 ? 46.603 21.449 0.885 1.00 40.75 461 LEU A C 1
ATOM 3641 O O . LEU A 1 461 ? 45.381 21.533 0.987 1.00 40.75 461 LEU A O 1
ATOM 3645 N N . GLY A 1 462 ? 47.401 22.521 0.954 1.00 40.66 462 GLY A N 1
ATOM 3646 C CA . GLY A 1 462 ? 46.901 23.882 1.145 1.00 40.66 462 GLY A CA 1
ATOM 3647 C C . GLY A 1 462 ? 46.039 24.385 -0.014 1.00 40.66 462 GLY A C 1
ATOM 3648 O O . GLY A 1 462 ? 45.056 25.083 0.222 1.00 40.66 462 GLY A O 1
ATOM 3649 N N . LEU A 1 463 ? 46.355 23.998 -1.255 1.00 43.41 463 LEU A N 1
ATOM 3650 C CA . LEU A 1 463 ? 45.539 24.345 -2.420 1.00 43.41 463 LEU A CA 1
ATOM 3651 C C . LEU A 1 463 ? 44.192 23.604 -2.413 1.00 43.41 463 LEU A C 1
ATOM 3653 O O . LEU A 1 463 ? 43.165 24.222 -2.679 1.00 43.41 463 LEU A O 1
ATOM 3657 N N . GLY A 1 464 ? 44.180 22.319 -2.039 1.00 42.59 464 GLY A N 1
ATOM 3658 C CA . GLY A 1 464 ? 42.947 21.535 -1.901 1.00 42.59 464 GLY A CA 1
ATOM 3659 C C . GLY A 1 464 ? 41.998 22.101 -0.838 1.00 42.59 464 GLY A C 1
ATOM 3660 O O . GLY A 1 464 ? 40.809 22.271 -1.093 1.00 42.59 464 GLY A O 1
ATOM 3661 N N . LEU A 1 465 ? 42.529 22.494 0.322 1.00 44.69 465 LEU A N 1
ATOM 3662 C CA . LEU A 1 465 ? 41.737 23.079 1.413 1.00 44.69 465 LEU A CA 1
ATOM 3663 C C . LEU A 1 465 ? 41.250 24.508 1.117 1.00 44.69 465 LEU A C 1
ATOM 3665 O O . LEU A 1 465 ? 40.151 24.884 1.535 1.00 44.69 465 LEU A O 1
ATOM 3669 N N . LEU A 1 466 ? 42.022 25.295 0.358 1.00 43.53 466 LEU A N 1
ATOM 3670 C CA . LEU A 1 466 ? 41.590 26.606 -0.132 1.00 43.53 466 LEU A CA 1
ATOM 3671 C C . LEU A 1 466 ? 40.419 26.472 -1.118 1.00 43.53 466 LEU A C 1
ATOM 3673 O O . LEU A 1 466 ? 39.462 27.239 -1.038 1.00 43.53 466 LEU A O 1
ATOM 3677 N N . ILE A 1 467 ? 40.467 25.474 -2.004 1.00 45.66 467 ILE A N 1
ATOM 3678 C CA . ILE A 1 467 ? 39.378 25.163 -2.939 1.00 45.66 467 ILE A CA 1
ATOM 3679 C C . ILE A 1 467 ? 38.131 24.699 -2.172 1.00 45.66 467 ILE A C 1
ATOM 3681 O O . ILE A 1 467 ? 37.046 25.212 -2.439 1.00 45.66 467 ILE A O 1
ATOM 3685 N N . CYS A 1 468 ? 38.272 23.832 -1.160 1.00 43.53 468 CYS A N 1
ATOM 3686 C CA . CYS A 1 468 ? 37.155 23.442 -0.290 1.00 43.53 468 CYS A CA 1
ATOM 3687 C C . CYS A 1 468 ? 36.538 24.641 0.443 1.00 43.53 468 CYS A C 1
ATOM 3689 O O . CYS A 1 468 ? 35.319 24.753 0.510 1.00 43.53 468 CYS A O 1
ATOM 3691 N N . SER A 1 469 ? 37.358 25.567 0.945 1.00 44.22 469 SER A N 1
ATOM 3692 C CA . SER A 1 469 ? 36.879 26.772 1.640 1.00 44.22 469 SER A CA 1
ATOM 3693 C C . SER A 1 469 ? 36.134 27.731 0.702 1.00 44.22 469 SER A C 1
ATOM 3695 O O . SER A 1 469 ? 35.117 28.310 1.080 1.00 44.22 469 SER A O 1
ATOM 3697 N N . LEU A 1 470 ? 36.605 27.876 -0.541 1.00 44.00 470 LEU A N 1
ATOM 3698 C CA . LEU A 1 470 ? 35.930 28.666 -1.574 1.00 44.00 470 LEU A CA 1
ATOM 3699 C C . LEU A 1 470 ? 34.606 28.022 -2.008 1.00 44.00 470 LEU A C 1
ATOM 3701 O O . LEU A 1 470 ? 33.613 28.736 -2.138 1.00 44.00 470 LEU A O 1
ATOM 3705 N N . LEU A 1 471 ? 34.557 26.694 -2.149 1.00 44.22 471 LEU A N 1
ATOM 3706 C CA . LEU A 1 471 ? 33.324 25.948 -2.425 1.00 44.22 471 LEU A CA 1
ATOM 3707 C C . LEU A 1 471 ? 32.317 26.075 -1.274 1.00 44.22 471 LEU A C 1
ATOM 3709 O O . LEU A 1 471 ? 31.162 26.416 -1.512 1.00 44.22 471 LEU A O 1
ATOM 3713 N N . LEU A 1 472 ? 32.763 25.920 -0.024 1.00 45.69 472 LEU A N 1
ATOM 3714 C CA . LEU A 1 472 ? 31.940 26.139 1.172 1.00 45.69 472 LEU A CA 1
ATOM 3715 C C . LEU A 1 472 ? 31.412 27.577 1.253 1.00 45.69 472 LEU A C 1
ATOM 3717 O O . LEU A 1 472 ? 30.263 27.781 1.632 1.00 45.69 472 LEU A O 1
ATOM 3721 N N . SER A 1 473 ? 32.200 28.577 0.840 1.00 42.03 473 SER A N 1
ATOM 3722 C CA . SER A 1 473 ? 31.741 29.972 0.782 1.00 42.03 473 SER A CA 1
ATOM 3723 C C . SER A 1 473 ? 30.684 30.225 -0.302 1.00 42.03 473 SER A C 1
ATOM 3725 O O . SER A 1 473 ? 29.809 31.070 -0.118 1.00 42.03 473 SER A O 1
ATOM 3727 N N . GLN A 1 474 ? 30.720 29.482 -1.414 1.00 42.56 474 GLN A N 1
ATOM 3728 C CA . GLN A 1 474 ? 29.691 29.572 -2.453 1.00 42.56 474 GLN A CA 1
ATOM 3729 C C . GLN A 1 474 ? 28.404 28.857 -2.037 1.00 42.56 474 GLN A C 1
ATOM 3731 O O . GLN A 1 474 ? 27.320 29.392 -2.258 1.00 42.56 474 GLN A O 1
ATOM 3736 N N . VAL A 1 475 ? 28.519 27.711 -1.359 1.00 43.53 475 VAL A N 1
ATOM 3737 C CA . VAL A 1 475 ? 27.384 27.024 -0.724 1.00 43.53 475 VAL A CA 1
ATOM 3738 C C . VAL A 1 475 ? 26.754 27.918 0.348 1.00 43.53 475 VAL A C 1
ATOM 3740 O O . VAL A 1 475 ? 25.541 28.090 0.368 1.00 43.53 475 VAL A O 1
ATOM 3743 N N . ALA A 1 476 ? 27.565 28.585 1.172 1.00 43.44 476 ALA A N 1
ATOM 3744 C CA . ALA A 1 476 ? 27.099 29.563 2.153 1.00 43.44 476 ALA A CA 1
ATOM 3745 C C . ALA A 1 476 ? 26.343 30.736 1.509 1.00 43.44 476 ALA A C 1
ATOM 3747 O O . ALA A 1 476 ? 25.321 31.173 2.030 1.00 43.44 476 ALA A O 1
ATOM 3748 N N . LYS A 1 477 ? 26.815 31.229 0.359 1.00 41.88 477 LYS A N 1
ATOM 3749 C CA . LYS A 1 477 ? 26.145 32.298 -0.388 1.00 41.88 477 LYS A CA 1
ATOM 3750 C C . LYS A 1 477 ? 24.789 31.844 -0.945 1.00 41.88 477 LYS A C 1
ATOM 3752 O O . LYS A 1 477 ? 23.808 32.555 -0.773 1.00 41.88 477 LYS A O 1
ATOM 3757 N N . LEU A 1 478 ? 24.712 30.631 -1.501 1.00 44.78 478 LEU A N 1
ATOM 3758 C CA . LEU A 1 478 ? 23.453 30.011 -1.946 1.00 44.78 478 LEU A CA 1
ATOM 3759 C C . LEU A 1 478 ? 22.454 29.814 -0.791 1.00 44.78 478 LEU A C 1
ATOM 3761 O O . LEU A 1 478 ? 21.257 30.018 -0.974 1.00 44.78 478 LEU A O 1
ATOM 3765 N N . TYR A 1 479 ? 22.940 29.484 0.409 1.00 44.16 479 TYR A N 1
ATOM 3766 C CA . TYR A 1 479 ? 22.114 29.371 1.617 1.00 44.16 479 TYR A CA 1
ATOM 3767 C C . TYR A 1 479 ? 21.634 30.729 2.163 1.00 44.16 479 TYR A C 1
ATOM 3769 O O . TYR A 1 479 ? 20.531 30.817 2.699 1.00 44.16 479 TYR A O 1
ATOM 3777 N N . LEU A 1 480 ? 22.439 31.791 2.040 1.00 42.88 480 LEU A N 1
ATOM 3778 C CA . LEU A 1 480 ? 22.116 33.140 2.533 1.00 42.88 480 LEU A CA 1
ATOM 3779 C C . LEU A 1 480 ? 21.180 33.933 1.606 1.00 42.88 480 LEU A C 1
ATOM 3781 O O . LEU A 1 480 ? 20.406 34.768 2.098 1.00 42.88 480 LEU A O 1
ATOM 3785 N N . ASP A 1 481 ? 21.253 33.656 0.302 1.00 43.75 481 ASP A N 1
ATOM 3786 C CA . ASP A 1 481 ? 20.431 34.271 -0.747 1.00 43.75 481 ASP A CA 1
ATOM 3787 C C . ASP A 1 481 ? 19.071 33.558 -0.930 1.00 43.75 481 ASP A C 1
ATOM 3789 O O . ASP A 1 481 ? 18.219 34.041 -1.676 1.00 43.75 481 ASP A O 1
ATOM 3793 N N . SER A 1 482 ? 18.825 32.445 -0.218 1.00 44.53 482 SER A N 1
ATOM 3794 C CA . SER A 1 482 ? 17.523 31.763 -0.204 1.00 44.53 482 SER A CA 1
ATOM 3795 C C . SER A 1 482 ? 16.458 32.618 0.512 1.00 44.53 482 SER A C 1
ATOM 3797 O O . SER A 1 482 ? 16.640 32.971 1.683 1.00 44.53 482 SER A O 1
ATOM 3799 N N . PRO A 1 483 ? 15.336 32.969 -0.149 1.00 39.31 483 PRO A N 1
ATOM 3800 C CA . PRO A 1 483 ? 14.330 33.885 0.395 1.00 39.31 483 PRO A CA 1
ATOM 3801 C C . PRO A 1 483 ? 13.422 33.268 1.475 1.00 39.31 483 PRO A C 1
ATOM 3803 O O . PRO A 1 483 ? 12.600 33.977 2.054 1.00 39.31 483 PRO A O 1
ATOM 3806 N N . THR A 1 484 ? 13.562 31.977 1.793 1.00 41.41 484 THR A N 1
ATOM 3807 C CA . THR A 1 484 ? 12.699 31.269 2.749 1.00 41.41 484 THR A CA 1
ATOM 3808 C C . THR A 1 484 ? 13.494 30.770 3.961 1.00 41.41 484 THR A C 1
ATOM 3810 O O . THR A 1 484 ? 14.356 29.910 3.817 1.00 41.41 484 THR A O 1
ATOM 3813 N N . MET A 1 485 ? 13.128 31.263 5.154 1.00 48.34 485 MET A N 1
ATOM 3814 C CA . MET A 1 485 ? 13.533 30.848 6.518 1.00 48.34 485 MET A CA 1
ATOM 3815 C C . MET A 1 485 ? 14.596 31.711 7.250 1.00 48.34 485 MET A C 1
ATOM 3817 O O . MET A 1 485 ? 15.802 31.545 7.057 1.00 48.34 485 MET A O 1
ATOM 3821 N N . PRO A 1 486 ? 14.175 32.548 8.227 1.00 41.69 486 PRO A N 1
ATOM 3822 C CA . PRO A 1 486 ? 15.060 33.276 9.153 1.00 41.69 486 PRO A CA 1
ATOM 3823 C C . PRO A 1 486 ? 15.958 32.382 10.034 1.00 41.69 486 PRO A C 1
ATOM 3825 O O . PRO A 1 486 ? 17.036 32.805 10.452 1.00 41.69 486 PRO A O 1
ATOM 3828 N N . GLN A 1 487 ? 15.548 31.135 10.292 1.00 45.41 487 GLN A N 1
ATOM 3829 C CA . GLN A 1 487 ? 16.278 30.172 11.131 1.00 45.41 487 GLN A CA 1
ATOM 3830 C C . GLN A 1 487 ? 17.610 29.721 10.503 1.00 45.41 487 GLN A C 1
ATOM 3832 O O . GLN A 1 487 ? 18.586 29.508 11.220 1.00 45.41 487 GLN A O 1
ATOM 3837 N N . ASN A 1 488 ? 17.706 29.690 9.169 1.00 45.22 488 ASN A N 1
ATOM 3838 C CA . ASN A 1 488 ? 18.939 29.328 8.460 1.00 45.22 488 ASN A CA 1
ATOM 3839 C C . ASN A 1 488 ? 20.017 30.411 8.581 1.00 45.22 488 ASN A C 1
ATOM 3841 O O . ASN A 1 488 ? 21.202 30.100 8.689 1.00 45.22 488 ASN A O 1
ATOM 3845 N N . ARG A 1 489 ? 19.620 31.690 8.653 1.00 44.22 489 ARG A N 1
ATOM 3846 C CA . ARG A 1 489 ? 20.547 32.794 8.947 1.00 44.22 489 ARG A CA 1
ATOM 3847 C C . ARG A 1 489 ? 21.052 32.722 10.385 1.00 44.22 489 ARG A C 1
ATOM 3849 O O . ARG A 1 489 ? 22.235 32.948 10.614 1.00 44.22 489 ARG A O 1
ATOM 3856 N N . PHE A 1 490 ? 20.190 32.359 11.335 1.00 44.69 490 PHE A N 1
ATOM 3857 C CA . PHE A 1 490 ? 20.581 32.144 12.730 1.00 44.69 490 PHE A CA 1
ATOM 3858 C C . PHE A 1 490 ? 21.575 30.981 12.868 1.00 44.69 490 PHE A C 1
ATOM 3860 O O . PHE A 1 490 ? 22.623 31.150 13.486 1.00 44.69 490 PHE A O 1
ATOM 3867 N N . LEU A 1 491 ? 21.298 29.830 12.245 1.00 44.38 491 LEU A N 1
ATOM 3868 C CA . LEU A 1 491 ? 22.204 28.677 12.251 1.00 44.38 491 LEU A CA 1
ATOM 3869 C C . LEU A 1 491 ? 23.540 28.993 11.563 1.00 44.38 491 LEU A C 1
ATOM 3871 O O . LEU A 1 491 ? 24.605 28.682 12.097 1.00 44.38 491 LEU A O 1
ATOM 3875 N N . PHE A 1 492 ? 23.506 29.685 10.423 1.00 46.94 492 PHE A N 1
ATOM 3876 C CA . PHE A 1 492 ? 24.718 30.077 9.715 1.00 46.94 492 PHE A CA 1
ATOM 3877 C C . PHE A 1 492 ? 25.584 31.042 10.537 1.00 46.94 492 PHE A C 1
ATOM 3879 O O . PHE A 1 492 ? 26.771 30.786 10.711 1.00 46.94 492 PHE A O 1
ATOM 3886 N N . TRP A 1 493 ? 25.020 32.126 11.079 1.00 45.78 493 TRP A N 1
ATOM 3887 C CA . TRP A 1 493 ? 25.799 33.128 11.818 1.00 45.78 493 TRP A CA 1
ATOM 3888 C C . TRP A 1 493 ? 26.249 32.664 13.205 1.00 45.78 493 TRP A C 1
ATOM 3890 O O . TRP A 1 493 ? 27.298 33.113 13.662 1.00 45.78 493 TRP A O 1
ATOM 3900 N N . ASN A 1 494 ? 25.509 31.758 13.852 1.00 41.28 494 ASN A N 1
ATOM 3901 C CA . ASN A 1 494 ? 25.838 31.293 15.203 1.00 41.28 494 ASN A CA 1
ATOM 3902 C C . ASN A 1 494 ? 26.612 29.971 15.238 1.00 41.28 494 ASN A C 1
ATOM 3904 O O . ASN A 1 494 ? 27.317 29.726 16.212 1.00 41.28 494 ASN A O 1
ATOM 3908 N N . PHE A 1 495 ? 26.535 29.143 14.191 1.00 42.66 495 PHE A N 1
ATOM 3909 C CA . PHE A 1 495 ? 27.220 27.848 14.155 1.00 42.66 495 PHE A CA 1
ATOM 3910 C C . PHE A 1 495 ? 28.195 27.749 12.984 1.00 42.66 495 PHE A C 1
ATOM 3912 O O . PHE A 1 495 ? 29.381 27.552 13.211 1.00 42.66 495 PHE A O 1
ATOM 3919 N N . THR A 1 496 ? 27.764 27.953 11.737 1.00 47.66 496 THR A N 1
ATOM 3920 C CA . THR A 1 496 ? 28.627 27.713 10.560 1.00 47.66 496 THR A CA 1
ATOM 3921 C C . THR A 1 496 ? 29.717 28.773 10.366 1.00 47.66 496 THR A C 1
ATOM 3923 O O . THR A 1 496 ? 30.852 28.441 10.039 1.00 47.66 496 THR A O 1
ATOM 3926 N N . PHE A 1 497 ? 29.411 30.052 10.576 1.00 47.12 497 PHE A N 1
ATOM 3927 C CA . PHE A 1 497 ? 30.332 31.172 10.380 1.00 47.12 497 PHE A CA 1
ATOM 3928 C C . PHE A 1 497 ? 31.425 31.240 11.464 1.00 47.12 497 PHE A C 1
ATOM 3930 O O . PHE A 1 497 ? 32.598 31.353 11.096 1.00 47.12 497 PHE A O 1
ATOM 3937 N N . PRO A 1 498 ? 31.119 31.079 12.770 1.00 44.19 498 PRO A N 1
ATOM 3938 C CA . PRO A 1 498 ? 32.142 30.946 13.805 1.00 44.19 498 PRO A CA 1
ATOM 3939 C C . PRO A 1 498 ? 32.998 29.694 13.600 1.00 44.19 498 PRO A C 1
ATOM 3941 O O . PRO A 1 498 ? 34.204 29.751 13.813 1.00 44.19 498 PRO A O 1
ATOM 3944 N N . PHE A 1 499 ? 32.409 28.596 13.113 1.00 45.97 499 PHE A N 1
ATOM 3945 C CA . PHE A 1 499 ? 33.122 27.361 12.773 1.00 45.97 499 PHE A CA 1
ATOM 3946 C C . PHE A 1 499 ? 34.065 27.555 11.575 1.00 45.97 499 PHE A C 1
ATOM 3948 O O . PHE A 1 499 ? 35.234 27.191 11.647 1.00 45.97 499 PHE A O 1
ATOM 3955 N N . LEU A 1 500 ? 33.632 28.234 10.507 1.00 46.22 500 LEU A N 1
ATOM 3956 C CA . LEU A 1 500 ? 34.497 28.613 9.382 1.00 46.22 500 LEU A CA 1
ATOM 3957 C C . LEU A 1 500 ? 35.648 29.523 9.829 1.00 46.22 500 LEU A C 1
ATOM 3959 O O . LEU A 1 500 ? 36.786 29.298 9.421 1.00 46.22 500 LEU A O 1
ATOM 3963 N N . LEU A 1 501 ? 35.390 30.498 10.708 1.00 46.28 501 LEU A N 1
ATOM 3964 C CA . LEU A 1 501 ? 36.439 31.307 11.337 1.00 46.28 501 LEU A CA 1
ATOM 3965 C C . LEU A 1 501 ? 37.389 30.436 12.170 1.00 46.28 501 LEU A C 1
ATOM 3967 O O . LEU A 1 501 ? 38.600 30.574 12.044 1.00 46.28 501 LEU A O 1
ATOM 3971 N N . PHE A 1 502 ? 36.869 29.494 12.954 1.00 45.41 502 PHE A N 1
ATOM 3972 C CA . PHE A 1 502 ? 37.660 28.590 13.788 1.00 45.41 502 PHE A CA 1
ATOM 3973 C C . PHE A 1 502 ? 38.582 27.666 12.973 1.00 45.41 502 PHE A C 1
ATOM 3975 O O . PHE A 1 502 ? 39.666 27.339 13.443 1.00 45.41 502 PHE A O 1
ATOM 3982 N N . PHE A 1 503 ? 38.214 27.302 11.739 1.00 44.72 503 PHE A N 1
ATOM 3983 C CA . PHE A 1 503 ? 39.055 26.500 10.836 1.00 44.72 503 PHE A CA 1
ATOM 3984 C C . PHE A 1 503 ? 40.001 27.339 9.961 1.00 44.72 503 PHE A C 1
ATOM 3986 O O . PHE A 1 503 ? 41.164 26.970 9.780 1.00 44.72 503 PHE A O 1
ATOM 3993 N N . LEU A 1 504 ? 39.551 28.484 9.435 1.00 45.41 504 LEU A N 1
ATOM 3994 C CA . LEU A 1 504 ? 40.382 29.355 8.591 1.00 45.41 504 LEU A CA 1
ATOM 3995 C C . LEU A 1 504 ? 41.462 30.096 9.392 1.00 45.41 504 LEU A C 1
ATOM 3997 O O . LEU A 1 504 ? 42.554 30.329 8.874 1.00 45.41 504 LEU A O 1
ATOM 4001 N N . PHE A 1 505 ? 41.196 30.468 10.646 1.00 43.97 505 PHE A N 1
ATOM 4002 C CA . PHE A 1 505 ? 42.078 31.351 11.416 1.00 43.97 505 PHE A CA 1
ATOM 4003 C C . PHE A 1 505 ? 43.369 30.670 11.914 1.00 43.97 505 PHE A C 1
ATOM 4005 O O . PHE A 1 505 ? 44.439 31.242 11.698 1.00 43.97 505 PHE A O 1
ATOM 4012 N N . PRO A 1 506 ? 43.351 29.440 12.471 1.00 43.62 506 PRO A N 1
ATOM 4013 C CA . PRO A 1 506 ? 44.570 28.697 12.812 1.00 43.62 506 PRO A CA 1
ATOM 4014 C C . PRO A 1 506 ? 45.384 28.299 11.573 1.00 43.62 506 PRO A C 1
ATOM 4016 O O . PRO A 1 506 ? 46.609 28.203 11.637 1.00 43.62 506 PRO A O 1
ATOM 4019 N N . PHE A 1 507 ? 44.719 28.118 10.427 1.00 47.19 507 PHE A N 1
ATOM 4020 C CA . PHE A 1 507 ? 45.357 27.792 9.150 1.00 47.19 507 PHE A CA 1
ATOM 4021 C C . PHE A 1 507 ? 46.049 29.010 8.510 1.00 47.19 507 PHE A C 1
ATOM 4023 O O . PHE A 1 507 ? 47.146 28.918 7.962 1.00 47.19 507 PHE A O 1
ATOM 4030 N N . LEU A 1 508 ? 45.458 30.200 8.634 1.00 43.72 508 LEU A N 1
ATOM 4031 C CA . LEU A 1 508 ? 46.118 31.458 8.269 1.00 43.72 508 LEU A CA 1
ATOM 4032 C C . LEU A 1 508 ? 47.269 31.792 9.235 1.00 43.72 508 LEU A C 1
ATOM 4034 O O . LEU A 1 508 ? 48.300 32.325 8.813 1.00 43.72 508 LEU A O 1
ATOM 4038 N N . LEU A 1 509 ? 47.128 31.425 10.513 1.00 41.03 509 LEU A N 1
ATOM 4039 C CA . LEU A 1 509 ? 48.168 31.549 11.533 1.00 41.03 509 LEU A CA 1
ATOM 4040 C C . LEU A 1 509 ? 49.389 30.677 11.196 1.00 41.03 509 LEU A C 1
ATOM 4042 O O . LEU A 1 509 ? 50.516 31.175 11.230 1.00 41.03 509 LEU A O 1
ATOM 4046 N N . SER A 1 510 ? 49.178 29.422 10.783 1.00 42.69 510 SER A N 1
ATOM 4047 C CA . SER A 1 510 ? 50.254 28.507 10.381 1.00 42.69 510 SER A CA 1
ATOM 4048 C C . SER A 1 510 ? 50.973 28.960 9.104 1.00 42.69 510 SER A C 1
ATOM 4050 O O . SER A 1 510 ? 52.199 28.880 9.044 1.00 42.69 510 SER A O 1
ATOM 4052 N N . PHE A 1 511 ? 50.272 29.569 8.140 1.00 42.81 511 PHE A N 1
ATOM 4053 C CA . PHE A 1 511 ? 50.898 30.216 6.974 1.00 42.81 511 PHE A CA 1
ATOM 4054 C C . PHE A 1 511 ? 51.764 31.435 7.335 1.00 42.81 511 PHE A C 1
ATOM 4056 O O . PHE A 1 511 ? 52.763 31.700 6.663 1.00 42.81 511 PHE A O 1
ATOM 4063 N N . SER A 1 512 ? 51.403 32.179 8.386 1.00 42.16 512 SER A N 1
ATOM 4064 C CA . SER A 1 512 ? 52.196 33.323 8.860 1.00 42.16 512 SER A CA 1
ATOM 4065 C C . SER A 1 512 ? 53.444 32.903 9.649 1.00 42.16 512 SER A C 1
ATOM 4067 O O . SER A 1 512 ? 54.469 33.581 9.578 1.00 42.16 512 SER A O 1
ATOM 4069 N N . LEU A 1 513 ? 53.371 31.768 10.356 1.00 39.38 513 LEU A N 1
ATOM 4070 C CA . LEU A 1 513 ? 54.429 31.251 11.228 1.00 39.38 513 LEU A CA 1
ATOM 4071 C C . LEU A 1 513 ? 55.436 30.352 10.490 1.00 39.38 513 LEU A C 1
ATOM 4073 O O . LEU A 1 513 ? 56.599 30.313 10.876 1.00 39.38 513 LEU A O 1
AT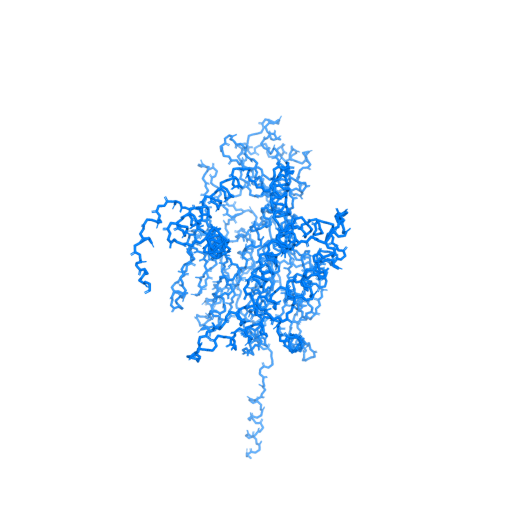OM 4077 N N . LEU A 1 514 ? 55.040 29.704 9.387 1.00 40.16 514 LEU A N 1
ATOM 4078 C CA . LEU A 1 514 ? 55.913 28.853 8.556 1.00 40.16 514 LEU A CA 1
ATOM 4079 C C . LEU A 1 514 ? 56.789 29.628 7.548 1.00 40.16 514 LEU A C 1
ATOM 4081 O O . LEU A 1 514 ? 57.359 29.044 6.629 1.00 40.16 514 LEU A O 1
ATOM 4085 N N . GLY A 1 515 ? 56.942 30.945 7.722 1.00 43.66 515 GLY A N 1
ATOM 4086 C CA . GLY A 1 515 ? 58.059 31.682 7.125 1.00 43.66 515 GLY A CA 1
ATOM 4087 C C . GLY A 1 515 ? 58.075 31.769 5.594 1.00 43.66 515 GLY A C 1
ATOM 4088 O O . GLY A 1 515 ? 59.152 31.858 5.005 1.00 43.66 515 GLY A O 1
ATOM 4089 N N . LEU A 1 516 ? 56.920 31.812 4.921 1.00 40.62 516 LEU A N 1
ATOM 4090 C CA . LEU A 1 516 ? 56.870 32.187 3.503 1.00 40.62 516 LEU A CA 1
ATOM 4091 C C . LEU A 1 516 ? 57.129 33.698 3.356 1.00 40.62 516 LEU A C 1
ATOM 4093 O O . LEU A 1 516 ? 56.210 34.523 3.310 1.00 40.62 516 LEU A O 1
ATOM 4097 N N . LYS A 1 517 ? 58.413 34.070 3.285 1.00 40.59 517 LYS A N 1
ATOM 4098 C CA . LYS A 1 517 ? 58.883 35.397 2.857 1.00 40.59 517 LYS A CA 1
ATOM 4099 C C . LYS A 1 517 ? 58.333 35.692 1.454 1.00 40.59 517 LYS A C 1
ATOM 4101 O O . LYS A 1 517 ? 58.920 35.288 0.460 1.00 40.59 517 LYS A O 1
ATOM 4106 N N . GLY A 1 518 ? 57.189 36.370 1.363 1.00 41.66 518 GLY A N 1
ATOM 4107 C CA . GLY A 1 518 ? 56.662 36.812 0.065 1.00 41.66 518 GLY A CA 1
ATOM 4108 C C . GLY A 1 518 ? 55.238 37.370 0.025 1.00 41.66 518 GLY A C 1
ATOM 4109 O O . GLY A 1 518 ? 54.901 38.054 -0.934 1.00 41.66 518 GLY A O 1
ATOM 4110 N N . ARG A 1 519 ? 54.383 37.144 1.035 1.00 46.84 519 ARG A N 1
ATOM 4111 C CA . ARG A 1 519 ? 52.986 37.650 1.022 1.00 46.84 519 ARG A CA 1
ATOM 4112 C C . ARG A 1 519 ? 52.545 38.332 2.323 1.00 46.84 519 ARG A C 1
ATOM 4114 O O . ARG A 1 519 ? 51.391 38.248 2.730 1.00 46.84 519 ARG A O 1
ATOM 4121 N N . GLY A 1 520 ? 53.450 39.076 2.960 1.00 40.31 520 GLY A N 1
ATOM 4122 C CA . GLY A 1 520 ? 53.183 39.794 4.217 1.00 40.31 520 GLY A CA 1
ATOM 4123 C C . GLY A 1 520 ? 52.193 40.971 4.130 1.00 40.31 520 GLY A C 1
ATOM 4124 O O . GLY A 1 520 ? 51.847 41.533 5.166 1.00 40.31 520 GLY A O 1
ATOM 4125 N N . GLY A 1 521 ? 51.733 41.363 2.935 1.00 45.25 521 GLY A N 1
ATOM 4126 C CA . GLY A 1 521 ? 50.877 42.543 2.738 1.00 45.25 521 GLY A CA 1
ATOM 4127 C C . GLY A 1 521 ? 49.392 42.324 3.052 1.00 45.25 521 GLY A C 1
ATOM 4128 O O . GLY A 1 521 ? 48.772 43.169 3.694 1.00 45.25 521 GLY A O 1
ATOM 4129 N N . LEU A 1 522 ? 48.822 41.184 2.645 1.00 45.53 522 LEU A N 1
ATOM 4130 C CA . LEU A 1 522 ? 47.386 40.909 2.800 1.00 45.53 522 LEU A CA 1
ATOM 4131 C C . LEU A 1 522 ? 47.014 40.643 4.265 1.00 45.53 522 LEU A C 1
ATOM 4133 O O . LEU A 1 522 ? 46.058 41.215 4.783 1.00 45.53 522 LEU A O 1
ATOM 4137 N N . VAL A 1 523 ? 47.835 39.850 4.956 1.00 44.75 523 VAL A N 1
ATOM 4138 C CA . VAL A 1 523 ? 47.645 39.505 6.373 1.00 44.75 523 VAL A CA 1
ATOM 4139 C C . VAL A 1 523 ? 47.764 40.748 7.261 1.00 44.75 523 VAL A C 1
ATOM 4141 O O . VAL A 1 523 ? 46.911 40.977 8.114 1.00 44.75 523 VAL A O 1
ATOM 4144 N N . ARG A 1 524 ? 48.743 41.632 7.007 1.00 48.56 524 ARG A N 1
ATOM 4145 C CA . ARG A 1 524 ? 48.857 42.915 7.730 1.00 48.56 524 ARG A CA 1
ATOM 4146 C C . ARG A 1 524 ? 47.661 43.837 7.479 1.00 48.56 524 ARG A C 1
ATOM 4148 O O . ARG A 1 524 ? 47.257 44.550 8.393 1.00 48.56 524 ARG A O 1
ATOM 4155 N N . ARG A 1 525 ? 47.078 43.824 6.273 1.00 50.81 525 ARG A N 1
ATOM 4156 C CA . ARG A 1 525 ? 45.866 44.601 5.952 1.00 50.81 525 ARG A CA 1
ATOM 4157 C C . ARG A 1 525 ? 44.652 44.110 6.736 1.00 50.81 525 ARG A C 1
ATOM 4159 O O . ARG A 1 525 ? 43.951 44.937 7.308 1.00 50.81 525 ARG A O 1
ATOM 4166 N N . LEU A 1 526 ? 44.442 42.796 6.795 1.00 47.41 526 LEU A N 1
ATOM 4167 C CA . LEU A 1 526 ? 43.330 42.185 7.529 1.00 47.41 526 LEU A CA 1
ATOM 4168 C C . LEU A 1 526 ? 43.457 42.400 9.045 1.00 47.41 526 LEU A C 1
ATOM 4170 O O . LEU A 1 526 ? 42.475 42.759 9.688 1.00 47.41 526 LEU A O 1
ATOM 4174 N N . ILE A 1 527 ? 44.673 42.302 9.598 1.00 46.81 527 ILE A N 1
ATOM 4175 C CA . ILE A 1 527 ? 44.940 42.591 11.018 1.00 46.81 527 ILE A CA 1
ATOM 4176 C C . ILE A 1 527 ? 44.659 44.066 11.348 1.00 46.81 527 ILE A C 1
ATOM 4178 O O . ILE A 1 527 ? 44.001 44.353 12.345 1.00 46.81 527 ILE A O 1
ATOM 4182 N N . ARG A 1 528 ? 45.084 45.015 10.496 1.00 49.12 528 ARG A N 1
ATOM 4183 C CA . ARG A 1 528 ? 44.774 46.448 10.688 1.00 49.12 528 ARG A CA 1
ATOM 4184 C C . ARG A 1 528 ? 43.279 46.749 10.578 1.00 49.12 528 ARG A C 1
ATOM 4186 O O . ARG A 1 528 ? 42.784 47.600 11.309 1.00 49.12 528 ARG A O 1
ATOM 4193 N N . LEU A 1 529 ? 42.567 46.070 9.677 1.00 48.31 529 LEU A N 1
ATOM 4194 C CA . LEU A 1 529 ? 41.113 46.193 9.529 1.00 48.31 529 LEU A CA 1
ATOM 4195 C C . LEU A 1 529 ? 40.376 45.695 10.779 1.00 48.31 529 LEU A C 1
ATOM 4197 O O . LEU A 1 529 ? 39.514 46.410 11.284 1.00 48.31 529 LEU A O 1
ATOM 4201 N N . GLY A 1 530 ? 40.772 44.540 11.323 1.00 44.59 530 GLY A N 1
ATOM 4202 C CA . GLY A 1 530 ? 40.222 44.007 12.574 1.00 44.59 530 GLY A CA 1
ATOM 4203 C C . GLY A 1 530 ? 40.511 44.903 13.783 1.00 44.59 530 GLY A C 1
ATOM 4204 O O . GLY A 1 530 ? 39.597 45.242 14.530 1.00 44.59 530 GLY A O 1
ATOM 4205 N N . ALA A 1 531 ? 41.752 45.377 13.933 1.00 47.22 531 ALA A N 1
ATOM 4206 C CA . ALA A 1 531 ? 42.138 46.271 15.030 1.00 47.22 531 ALA A CA 1
ATOM 4207 C C . ALA A 1 531 ? 41.398 47.625 14.988 1.00 47.22 531 ALA A C 1
ATOM 4209 O O . ALA A 1 531 ? 41.006 48.150 16.030 1.00 47.22 531 ALA A O 1
ATOM 4210 N N . LYS A 1 532 ? 41.142 48.162 13.783 1.00 45.59 532 LYS A N 1
ATOM 4211 C CA . LYS A 1 532 ? 40.367 49.399 13.586 1.00 45.59 532 LYS A CA 1
ATOM 4212 C C . LYS A 1 532 ? 38.889 49.224 13.949 1.00 45.59 532 LYS A C 1
ATOM 4214 O O . LYS A 1 532 ? 38.294 50.157 14.478 1.00 45.59 532 LYS A O 1
ATOM 4219 N N . HIS A 1 533 ? 38.306 48.052 13.686 1.00 44.09 533 HIS A N 1
ATOM 4220 C CA . HIS A 1 533 ? 36.913 47.750 14.034 1.00 44.09 533 HIS A CA 1
ATOM 4221 C C . HIS A 1 533 ? 36.708 47.577 15.550 1.00 44.09 533 HIS A C 1
ATOM 4223 O O . HIS A 1 533 ? 35.632 47.859 16.061 1.00 44.09 533 HIS A O 1
ATOM 4229 N N . LEU A 1 534 ? 37.765 47.191 16.272 1.00 38.88 534 LEU A N 1
ATOM 4230 C CA . LEU A 1 534 ? 37.778 47.010 17.729 1.00 38.88 534 LEU A CA 1
ATOM 4231 C C . LEU A 1 534 ? 38.255 48.255 18.508 1.00 38.88 534 LEU A C 1
ATOM 4233 O O . LEU A 1 534 ? 38.468 48.182 19.714 1.00 38.88 534 LEU A O 1
ATOM 4237 N N . GLY A 1 535 ? 38.446 49.400 17.841 1.00 38.28 535 GLY A N 1
ATOM 4238 C CA . GLY A 1 535 ? 38.781 50.675 18.493 1.00 38.28 535 GLY A CA 1
ATOM 4239 C C . GLY A 1 535 ? 40.210 50.790 19.047 1.00 38.28 535 GLY A C 1
ATOM 4240 O O . GLY A 1 535 ? 40.513 51.744 19.761 1.00 38.28 535 GLY A O 1
ATOM 4241 N N . MET A 1 536 ? 41.109 49.860 18.715 1.00 44.50 536 MET A N 1
ATOM 4242 C CA . MET A 1 536 ? 42.480 49.840 19.237 1.00 44.50 536 MET A CA 1
ATOM 4243 C C . MET A 1 536 ? 43.374 50.840 18.472 1.00 44.50 536 MET A C 1
ATOM 4245 O O . MET A 1 536 ? 43.416 50.816 17.241 1.00 44.50 536 MET A O 1
ATOM 4249 N N . ARG A 1 537 ? 44.109 51.724 19.174 1.00 43.56 537 ARG A N 1
ATOM 4250 C CA . ARG A 1 537 ? 45.076 52.670 18.567 1.00 43.56 537 ARG A CA 1
ATOM 4251 C C . ARG A 1 537 ? 46.523 52.319 18.943 1.00 43.56 537 ARG A C 1
ATOM 4253 O O . ARG A 1 537 ? 46.837 52.207 20.121 1.00 43.56 537 ARG A O 1
ATOM 4260 N N . GLY A 1 538 ? 47.388 52.202 17.930 1.00 51.88 538 GLY A N 1
ATOM 4261 C CA . GLY A 1 538 ? 48.830 51.925 18.040 1.00 51.88 538 GLY A CA 1
ATOM 4262 C C . GLY A 1 538 ? 49.310 50.891 17.009 1.00 51.88 538 GLY A C 1
ATOM 4263 O O . GLY A 1 538 ? 48.521 50.054 16.568 1.00 51.88 538 GLY A O 1
ATOM 4264 N N . ASP A 1 539 ? 50.587 50.946 16.608 1.00 48.22 539 ASP A N 1
ATOM 4265 C CA . ASP A 1 539 ? 51.213 49.945 15.724 1.00 48.22 539 ASP A CA 1
ATOM 4266 C C . ASP A 1 539 ? 51.474 48.655 16.523 1.00 48.22 539 ASP A C 1
ATOM 4268 O O . ASP A 1 539 ? 52.532 48.443 17.112 1.00 48.22 539 ASP A O 1
ATOM 4272 N N . LEU A 1 540 ? 50.450 47.807 16.611 1.00 46.81 540 LEU A N 1
ATOM 4273 C CA . LEU A 1 540 ? 50.506 46.549 17.351 1.00 46.81 540 LEU A CA 1
ATOM 4274 C C . LEU A 1 540 ? 51.170 45.453 16.507 1.00 46.81 540 LEU A C 1
ATOM 4276 O O . LEU A 1 540 ? 50.824 45.245 15.338 1.00 46.81 540 LEU A O 1
ATOM 4280 N N . SER A 1 541 ? 52.104 44.711 17.107 1.00 45.97 541 SER A N 1
ATOM 4281 C CA . SER A 1 541 ? 52.673 43.519 16.469 1.00 45.97 541 SER A CA 1
ATOM 4282 C C . SER A 1 541 ? 51.617 42.398 16.371 1.00 45.97 541 SER A C 1
ATOM 4284 O O . SER A 1 541 ? 50.759 42.294 17.253 1.00 45.97 541 SER A O 1
ATOM 4286 N N . PRO A 1 542 ? 51.645 41.533 15.331 1.00 43.00 542 PRO A N 1
ATOM 4287 C CA . PRO A 1 542 ? 50.648 40.471 15.149 1.00 43.00 542 PRO A CA 1
ATOM 4288 C C . PRO A 1 542 ? 50.446 39.597 16.396 1.00 43.00 542 PRO A C 1
ATOM 4290 O O . PRO A 1 542 ? 49.315 39.270 16.742 1.00 43.00 542 PRO A O 1
ATOM 4293 N N . SER A 1 543 ? 51.519 39.284 17.125 1.00 41.47 543 SER A N 1
ATOM 4294 C CA . SER A 1 543 ? 51.477 38.470 18.345 1.00 41.47 543 SER A CA 1
ATOM 4295 C C . SER A 1 543 ? 50.713 39.128 19.501 1.00 41.47 543 SER A C 1
ATOM 4297 O O . SER A 1 543 ? 50.057 38.423 20.264 1.00 41.47 543 SER A O 1
ATOM 4299 N N . GLN A 1 544 ? 50.739 40.460 19.613 1.00 40.94 544 GLN A N 1
ATOM 4300 C CA . GLN A 1 544 ? 50.053 41.205 20.679 1.00 40.94 544 GLN A CA 1
ATOM 4301 C C . GLN A 1 544 ? 48.538 41.323 20.453 1.00 40.94 544 GLN A C 1
ATOM 4303 O O . GLN A 1 544 ? 47.790 41.477 21.412 1.00 40.94 544 GLN A O 1
ATOM 4308 N N . VAL A 1 545 ? 48.077 41.208 19.203 1.00 42.31 545 VAL A N 1
ATOM 4309 C CA . VAL A 1 545 ? 46.646 41.205 18.847 1.00 42.31 545 VAL A CA 1
ATOM 4310 C C . VAL A 1 545 ? 46.058 39.791 18.926 1.00 42.31 545 VAL A C 1
ATOM 4312 O O . VAL A 1 545 ? 44.905 39.612 19.304 1.00 42.31 545 VAL A O 1
ATOM 4315 N N . LEU A 1 546 ? 46.851 38.766 18.599 1.00 41.12 546 LEU A N 1
ATOM 4316 C CA . LEU A 1 546 ? 46.361 37.395 18.421 1.00 41.12 546 LEU A CA 1
ATOM 4317 C C . LEU A 1 546 ? 46.134 36.633 19.738 1.00 41.12 546 LEU A C 1
ATOM 4319 O O . LEU A 1 546 ? 45.211 35.825 19.805 1.00 41.12 546 LEU A O 1
ATOM 4323 N N . PHE A 1 547 ? 46.912 36.910 20.790 1.00 36.88 547 PHE A N 1
ATOM 4324 C CA . PHE A 1 547 ? 46.802 36.196 22.072 1.00 36.88 547 PHE A CA 1
ATOM 4325 C C . PHE A 1 547 ? 45.562 36.590 22.907 1.00 36.88 547 PHE A C 1
ATOM 4327 O O . PHE A 1 547 ? 44.865 35.699 23.395 1.00 36.88 547 PHE A O 1
ATOM 4334 N N . PRO A 1 548 ? 45.198 37.885 23.035 1.00 33.19 548 PRO A N 1
ATOM 4335 C CA . PRO A 1 548 ? 43.990 38.277 23.760 1.00 33.19 548 PRO A CA 1
ATOM 4336 C C . PRO A 1 548 ? 42.719 37.916 22.989 1.00 33.19 548 PRO A C 1
ATOM 4338 O O . PRO A 1 548 ? 41.723 37.557 23.610 1.00 33.19 548 PRO A O 1
ATOM 4341 N N . ILE A 1 549 ? 42.747 37.953 21.649 1.00 37.81 549 ILE A N 1
ATOM 4342 C CA . ILE A 1 549 ? 41.586 37.620 20.815 1.00 37.81 549 ILE A CA 1
ATOM 4343 C C . ILE A 1 549 ? 41.312 36.117 20.850 1.00 37.81 549 ILE A C 1
ATOM 4345 O O . ILE A 1 549 ? 40.154 35.750 20.995 1.00 37.81 549 ILE A O 1
ATOM 4349 N N . SER A 1 550 ? 42.314 35.231 20.799 1.00 45.66 550 SER A N 1
ATOM 4350 C CA . SER A 1 550 ? 42.052 33.783 20.841 1.00 45.66 550 SER A CA 1
ATOM 4351 C C . SER A 1 550 ? 41.478 33.335 22.185 1.00 45.66 550 SER A C 1
ATOM 4353 O O . SER A 1 550 ? 40.540 32.546 22.213 1.00 45.66 550 SER A O 1
ATOM 4355 N N . VAL A 1 551 ? 41.996 33.869 23.295 1.00 37.84 551 VAL A N 1
ATOM 4356 C CA . VAL A 1 551 ? 41.525 33.514 24.642 1.00 37.84 551 VAL A CA 1
ATOM 4357 C C . VAL A 1 551 ? 40.162 34.146 24.924 1.00 37.84 551 VAL A C 1
ATOM 4359 O O . VAL A 1 551 ? 39.253 33.448 25.361 1.00 37.84 551 VAL A O 1
ATOM 4362 N N . SER A 1 552 ? 39.969 35.426 24.590 1.00 37.06 552 SER A N 1
ATOM 4363 C CA . SER A 1 552 ? 38.672 36.098 24.765 1.00 37.06 552 SER A CA 1
ATOM 4364 C C . SER A 1 552 ? 37.595 35.503 23.860 1.00 37.06 552 SER A C 1
ATOM 4366 O O . SER A 1 552 ? 36.473 35.326 24.308 1.00 37.06 552 SER A O 1
ATOM 4368 N N . THR A 1 553 ? 37.928 35.123 22.621 1.00 44.34 553 THR A N 1
ATOM 4369 C CA . THR A 1 553 ? 36.986 34.468 21.694 1.00 44.34 553 THR A CA 1
ATOM 4370 C C . THR A 1 553 ? 36.669 33.045 22.148 1.00 44.34 553 THR A C 1
ATOM 4372 O O . THR A 1 553 ? 35.515 32.641 22.082 1.00 44.34 553 THR A O 1
ATOM 4375 N N . MET A 1 554 ? 37.644 32.298 22.686 1.00 44.19 554 MET A N 1
ATOM 4376 C CA . MET A 1 554 ? 37.381 30.987 23.293 1.00 44.19 554 MET A CA 1
ATOM 4377 C C . MET A 1 554 ? 36.481 31.089 24.526 1.00 44.19 554 MET A C 1
ATOM 4379 O O . MET A 1 554 ? 35.568 30.282 24.652 1.00 44.19 554 MET A O 1
ATOM 4383 N N . ILE A 1 555 ? 36.698 32.081 25.397 1.00 43.03 555 ILE A N 1
ATOM 4384 C CA . ILE A 1 555 ? 35.856 32.330 26.578 1.00 43.03 555 ILE A CA 1
ATOM 4385 C C . ILE A 1 555 ? 34.460 32.806 26.158 1.00 43.03 555 ILE A C 1
ATOM 4387 O O . ILE A 1 555 ? 33.470 32.356 26.721 1.00 43.03 555 ILE A O 1
ATOM 4391 N N . TYR A 1 556 ? 34.356 33.660 25.138 1.00 41.81 556 TYR A N 1
ATOM 4392 C CA . TYR A 1 556 ? 33.082 34.169 24.625 1.00 41.81 556 TYR A CA 1
ATOM 4393 C C . TYR A 1 556 ? 32.250 33.073 23.943 1.00 41.81 556 TYR A C 1
ATOM 4395 O O . TYR A 1 556 ? 31.047 32.995 24.164 1.00 41.81 556 TYR A O 1
ATOM 4403 N N . ILE A 1 557 ? 32.889 32.172 23.185 1.00 47.38 557 ILE A N 1
ATOM 4404 C CA . ILE A 1 557 ? 32.251 30.976 22.610 1.00 47.38 557 ILE A CA 1
ATOM 4405 C C . ILE A 1 557 ? 31.838 29.999 23.720 1.00 47.38 557 ILE A C 1
ATOM 4407 O O . ILE A 1 557 ? 30.735 29.467 23.674 1.00 47.38 557 ILE A O 1
ATOM 4411 N N . TRP A 1 558 ? 32.665 29.809 24.753 1.00 44.97 558 TRP A N 1
ATOM 4412 C CA . TRP A 1 558 ? 32.301 29.013 25.932 1.00 44.97 558 TRP A CA 1
ATOM 4413 C C . TRP A 1 558 ? 31.089 29.587 26.677 1.00 44.97 558 TRP A C 1
ATOM 4415 O O . TRP A 1 558 ? 30.192 28.840 27.051 1.00 44.97 558 TRP A O 1
ATOM 4425 N N . LEU A 1 559 ? 31.034 30.908 26.860 1.00 41.81 559 LEU A N 1
ATOM 4426 C CA . LEU A 1 559 ? 29.908 31.594 27.498 1.00 41.81 559 LEU A CA 1
ATOM 4427 C C . LEU A 1 559 ? 28.638 31.543 26.635 1.00 41.81 559 LEU A C 1
ATOM 4429 O O . LEU A 1 559 ? 27.554 31.374 27.180 1.00 41.81 559 LEU A O 1
ATOM 4433 N N . LEU A 1 560 ? 28.761 31.617 25.305 1.00 43.78 560 LEU A N 1
ATOM 4434 C CA . LEU A 1 560 ? 27.640 31.445 24.370 1.00 43.78 560 LEU A CA 1
ATOM 4435 C C . LEU A 1 560 ? 27.099 30.009 24.345 1.00 43.78 560 LEU A C 1
ATOM 4437 O O . LEU A 1 560 ? 25.895 29.822 24.206 1.00 43.78 560 LEU A O 1
ATOM 4441 N N . LEU A 1 561 ? 27.964 29.006 24.520 1.00 45.78 561 LEU A N 1
ATOM 4442 C CA . LEU A 1 561 ? 27.583 27.590 24.607 1.00 45.78 561 LEU A CA 1
ATOM 4443 C C . LEU A 1 561 ? 27.008 27.197 25.982 1.00 45.78 561 LEU A C 1
ATOM 4445 O O . LEU A 1 561 ? 26.372 26.152 26.094 1.00 45.78 561 LEU A O 1
ATOM 4449 N N . LEU A 1 562 ? 27.218 28.023 27.015 1.00 40.53 562 LEU A N 1
ATOM 4450 C CA . LEU A 1 562 ? 26.652 27.863 28.362 1.00 40.53 562 LEU A CA 1
ATOM 4451 C C . LEU A 1 562 ? 25.341 28.638 28.577 1.00 40.53 562 LEU A C 1
ATOM 4453 O O . LEU A 1 562 ? 24.688 28.445 29.604 1.00 40.53 562 LEU A O 1
ATOM 4457 N N . LEU A 1 563 ? 24.939 29.511 27.647 1.00 37.47 563 LEU A N 1
ATOM 4458 C CA . LEU A 1 563 ? 23.635 30.171 27.711 1.00 37.47 563 LEU A CA 1
ATOM 4459 C C . LEU A 1 563 ? 22.518 29.159 27.392 1.00 37.47 563 LEU A C 1
ATOM 4461 O O . LEU A 1 563 ? 22.679 28.322 26.503 1.00 37.47 563 LEU A O 1
ATOM 4465 N N . PRO A 1 564 ? 21.386 29.203 28.118 1.00 36.75 564 PRO A N 1
ATOM 4466 C CA . PRO A 1 564 ? 20.363 28.169 28.048 1.00 36.75 564 PRO A CA 1
ATOM 4467 C C . PRO A 1 564 ? 19.738 28.115 26.650 1.00 36.75 564 PRO A C 1
ATOM 4469 O O . PRO A 1 564 ? 19.074 29.048 26.200 1.00 36.75 564 PRO A O 1
ATOM 4472 N N . ILE A 1 565 ? 19.953 26.986 25.979 1.00 42.06 565 ILE A N 1
ATOM 4473 C CA . ILE A 1 565 ? 19.240 26.566 24.772 1.00 42.06 565 ILE A CA 1
ATOM 4474 C C . ILE A 1 565 ? 17.743 26.457 25.126 1.00 42.06 565 ILE A C 1
ATOM 4476 O O . ILE A 1 565 ? 17.423 25.935 26.200 1.00 42.06 565 ILE A O 1
ATOM 4480 N N . PRO A 1 566 ? 16.804 26.883 24.260 1.00 35.62 566 PRO A N 1
ATOM 4481 C CA . PRO A 1 566 ? 15.405 26.515 24.423 1.00 35.62 566 PRO A CA 1
ATOM 4482 C C . PRO A 1 566 ? 15.297 24.986 24.381 1.00 35.62 566 PRO A C 1
ATOM 4484 O O . PRO A 1 566 ? 15.585 24.355 23.365 1.00 35.62 566 PRO A O 1
ATOM 4487 N N . TYR A 1 567 ? 14.950 24.406 25.528 1.00 39.03 567 TYR A N 1
ATOM 4488 C CA . TYR A 1 567 ? 14.674 22.992 25.762 1.00 39.03 567 TYR A CA 1
ATOM 4489 C C . TYR A 1 567 ? 13.879 22.376 24.605 1.00 39.03 567 TYR A C 1
ATOM 4491 O O . TYR A 1 567 ? 12.676 22.606 24.562 1.00 39.03 567 TYR A O 1
ATOM 4499 N N . GLN A 1 568 ? 14.506 21.602 23.705 1.00 38.62 568 GLN A N 1
ATOM 4500 C CA . GLN A 1 568 ? 13.785 20.584 22.916 1.00 38.62 568 GLN A CA 1
ATOM 4501 C C . GLN A 1 568 ? 14.622 19.622 22.050 1.00 38.62 568 GLN A C 1
ATOM 4503 O O . GLN A 1 568 ? 14.043 18.641 21.602 1.00 38.62 568 GLN A O 1
ATOM 4508 N N . LEU A 1 569 ? 15.932 19.814 21.816 1.00 42.69 569 LEU A N 1
ATOM 4509 C CA . LEU A 1 569 ? 16.624 19.017 20.773 1.00 42.69 569 LEU A CA 1
ATOM 4510 C C . LEU A 1 569 ? 17.886 18.224 21.162 1.00 42.69 569 LEU A C 1
ATOM 4512 O O . LEU A 1 569 ? 18.305 17.392 20.369 1.00 42.69 569 LEU A O 1
ATOM 4516 N N . VAL A 1 570 ? 18.480 18.381 22.350 1.00 40.00 570 VAL A N 1
ATOM 4517 C CA . VAL A 1 570 ? 19.613 17.533 22.793 1.00 40.00 570 VAL A CA 1
ATOM 4518 C C . VAL A 1 570 ? 19.596 17.423 24.320 1.00 40.00 570 VAL A C 1
ATOM 4520 O O . VAL A 1 570 ? 19.417 18.439 24.994 1.00 40.00 570 VAL A O 1
ATOM 4523 N N . SER A 1 571 ? 19.776 16.224 24.895 1.00 37.78 571 SER A N 1
ATOM 4524 C CA . SER A 1 571 ? 19.876 16.104 26.358 1.00 37.78 571 SER A CA 1
ATOM 4525 C C . SER A 1 571 ? 21.129 16.859 26.851 1.00 37.78 571 SER A C 1
ATOM 4527 O O . SER A 1 571 ? 22.207 16.700 26.268 1.00 37.78 571 SER A O 1
ATOM 4529 N N . PRO A 1 572 ? 21.044 17.661 27.930 1.00 38.03 572 PRO A N 1
ATOM 4530 C CA . PRO A 1 572 ? 22.196 18.389 28.477 1.00 38.03 572 PRO A CA 1
ATOM 4531 C C . PRO A 1 572 ? 23.378 17.471 28.817 1.00 38.03 572 PRO A C 1
ATOM 4533 O O . PRO A 1 572 ? 24.541 17.849 28.685 1.00 38.03 572 PRO A O 1
ATOM 4536 N N . THR A 1 573 ? 23.078 16.231 29.202 1.00 39.50 573 THR A N 1
ATOM 4537 C CA . THR A 1 573 ? 24.051 15.177 29.484 1.00 39.50 573 THR A CA 1
ATOM 4538 C C . THR A 1 573 ? 24.861 14.778 28.251 1.00 39.50 573 THR A C 1
ATOM 4540 O O . THR A 1 573 ? 26.075 14.639 28.362 1.00 39.50 573 THR A O 1
ATOM 4543 N N . PHE A 1 574 ? 24.243 14.656 27.072 1.00 40.31 574 PHE A N 1
ATOM 4544 C CA . PHE A 1 574 ? 24.944 14.245 25.852 1.00 40.31 574 PHE A CA 1
ATOM 4545 C C . PHE A 1 574 ? 26.008 15.271 25.433 1.00 40.31 574 PHE A C 1
ATOM 4547 O O . PHE A 1 574 ? 27.161 14.912 25.202 1.00 40.31 574 PHE A O 1
ATOM 4554 N N . SER A 1 575 ? 25.664 16.561 25.447 1.00 44.34 575 SER A N 1
ATOM 4555 C CA . SER A 1 575 ? 26.595 17.645 25.108 1.00 44.34 575 SER A CA 1
ATOM 4556 C C . SER A 1 575 ? 27.767 17.736 26.093 1.00 44.34 575 SER A C 1
ATOM 4558 O O . SER A 1 575 ? 28.919 17.851 25.678 1.00 44.34 575 SER A O 1
ATOM 4560 N N . ILE A 1 576 ? 27.508 17.630 27.401 1.00 43.03 576 ILE A N 1
ATOM 4561 C CA . ILE A 1 576 ? 28.559 17.716 28.431 1.00 43.03 576 ILE A CA 1
ATOM 4562 C C . ILE A 1 576 ? 29.555 16.553 28.309 1.00 43.03 576 ILE A C 1
ATOM 4564 O O . ILE A 1 576 ? 30.766 16.777 28.378 1.00 43.03 576 ILE A O 1
ATOM 4568 N N . PHE A 1 577 ? 29.072 15.329 28.073 1.00 42.16 577 PHE A N 1
ATOM 4569 C CA . PHE A 1 577 ? 29.942 14.164 27.889 1.00 42.16 577 PHE A CA 1
ATOM 4570 C C . PHE A 1 577 ? 30.766 14.248 26.597 1.00 42.16 577 PHE A C 1
ATOM 4572 O O . PHE A 1 577 ? 31.955 13.923 26.612 1.00 42.16 577 PHE A O 1
ATOM 4579 N N . TRP A 1 578 ? 30.176 14.731 25.501 1.00 48.34 578 TRP A N 1
ATOM 4580 C CA . TRP A 1 578 ? 30.847 14.796 24.201 1.00 48.34 578 TRP A CA 1
ATOM 4581 C C . TRP A 1 578 ? 31.937 15.877 24.164 1.00 48.34 578 TRP A C 1
ATOM 4583 O O . TRP A 1 578 ? 33.091 15.595 23.831 1.00 48.34 578 TRP A O 1
ATOM 4593 N N . TYR A 1 579 ? 31.615 17.102 24.594 1.00 50.31 579 TYR A N 1
ATOM 4594 C CA . TYR A 1 579 ? 32.584 18.203 24.630 1.00 50.31 579 TYR A CA 1
ATOM 4595 C C . TYR A 1 579 ? 33.635 18.017 25.733 1.00 50.31 579 TYR A C 1
ATOM 4597 O O . TYR A 1 579 ? 34.806 18.346 25.526 1.00 50.31 579 TYR A O 1
ATOM 4605 N N . GLY A 1 580 ? 33.254 17.426 26.872 1.00 47.38 580 GLY A N 1
ATOM 4606 C CA . GLY A 1 580 ? 34.183 17.061 27.941 1.00 47.38 580 GLY A CA 1
ATOM 4607 C C . GLY A 1 580 ? 35.185 15.990 27.504 1.00 47.38 580 GLY A C 1
ATOM 4608 O O . GLY A 1 580 ? 36.390 16.163 27.695 1.00 47.38 580 GLY A O 1
ATOM 4609 N N . GLY A 1 581 ? 34.708 14.923 26.852 1.00 48.88 581 GLY A N 1
ATOM 4610 C CA . GLY A 1 581 ? 35.553 13.853 26.316 1.00 48.88 581 GLY A CA 1
ATOM 4611 C C . GLY A 1 581 ? 36.521 14.356 25.247 1.00 48.88 581 GLY A C 1
ATOM 4612 O O . GLY A 1 581 ? 37.719 14.083 25.317 1.00 48.88 581 GLY A O 1
ATOM 4613 N N . PHE A 1 582 ? 36.033 15.185 24.322 1.00 56.69 582 PHE A N 1
ATOM 4614 C CA . PHE A 1 582 ? 36.860 15.794 23.283 1.00 56.69 582 PHE A CA 1
ATOM 4615 C C . PHE A 1 582 ? 37.992 16.654 23.867 1.00 56.69 582 PHE A C 1
ATOM 4617 O O . PHE A 1 582 ? 39.155 16.539 23.469 1.00 56.69 582 PHE A O 1
ATOM 4624 N N . PHE A 1 583 ? 37.667 17.492 24.854 1.00 50.97 583 PHE A N 1
ATOM 4625 C CA . PHE A 1 583 ? 38.634 18.363 25.516 1.00 50.97 583 PHE A CA 1
ATOM 4626 C C . PHE A 1 583 ? 39.695 17.571 26.296 1.00 50.97 583 PHE A C 1
ATOM 4628 O O . PHE A 1 583 ? 40.886 17.880 26.217 1.00 50.97 583 PHE A O 1
ATOM 4635 N N . LEU A 1 584 ? 39.288 16.503 26.989 1.00 50.38 584 LEU A N 1
ATOM 4636 C CA . LEU A 1 584 ? 40.195 15.596 27.696 1.00 50.38 584 LEU A CA 1
ATOM 4637 C C . LEU A 1 584 ? 41.137 14.861 26.733 1.00 50.38 584 LEU A C 1
ATOM 4639 O O . LEU A 1 584 ? 42.344 14.821 26.984 1.00 50.38 584 LEU A O 1
ATOM 4643 N N . SER A 1 585 ? 40.635 14.347 25.608 1.00 53.19 585 SER A N 1
ATOM 4644 C CA . SER A 1 585 ? 41.462 13.711 24.574 1.00 53.19 585 SER A CA 1
ATOM 4645 C C . SER A 1 585 ? 42.451 14.697 23.953 1.00 53.19 585 SER A C 1
ATOM 4647 O O . SER A 1 585 ? 43.637 14.386 23.835 1.00 53.19 585 SER A O 1
ATOM 4649 N N . PHE A 1 586 ? 42.003 15.915 23.639 1.00 62.28 586 PHE A N 1
ATOM 4650 C CA . PHE A 1 586 ? 42.861 16.975 23.114 1.00 62.28 586 PHE A CA 1
ATOM 4651 C C . PHE A 1 586 ? 43.999 17.329 24.078 1.00 62.28 586 PHE A C 1
ATOM 4653 O O . PHE A 1 586 ? 45.166 17.359 23.687 1.00 62.28 586 PHE A O 1
ATOM 4660 N N . LEU A 1 587 ? 43.685 17.541 25.359 1.00 53.38 587 LEU A N 1
ATOM 4661 C CA . LEU A 1 587 ? 44.686 17.826 26.389 1.00 53.38 587 LEU A CA 1
ATOM 4662 C C . LEU A 1 587 ? 45.650 16.657 26.606 1.00 53.38 587 LEU A C 1
ATOM 4664 O O . LEU A 1 587 ? 46.844 16.876 26.814 1.00 53.38 587 LEU A O 1
ATOM 4668 N N . THR A 1 588 ? 45.151 15.423 26.534 1.00 56.59 588 THR A N 1
ATOM 4669 C CA . THR A 1 588 ? 45.952 14.210 26.734 1.00 56.59 588 THR A CA 1
ATOM 4670 C C . THR A 1 588 ? 46.970 14.032 25.612 1.00 56.59 588 THR A C 1
ATOM 4672 O O . THR A 1 588 ? 48.161 13.869 25.887 1.00 56.59 588 THR A O 1
ATOM 4675 N N . VAL A 1 589 ? 46.538 14.152 24.352 1.00 54.06 589 VAL A N 1
ATOM 4676 C CA . VAL A 1 589 ? 47.427 14.078 23.180 1.00 54.06 589 VAL A CA 1
ATOM 4677 C C . VAL A 1 589 ? 48.417 15.245 23.176 1.00 54.06 589 VAL A C 1
ATOM 4679 O O . VAL A 1 589 ? 49.604 15.039 22.927 1.00 54.06 589 VAL A O 1
ATOM 4682 N N . SER A 1 590 ? 47.978 16.445 23.564 1.00 55.91 590 SER A N 1
ATOM 4683 C CA . SER A 1 590 ? 48.841 17.631 23.597 1.00 55.91 590 SER A CA 1
ATOM 4684 C C . SER A 1 590 ? 49.898 17.542 24.701 1.00 55.91 590 SER A C 1
ATOM 4686 O O . SER A 1 590 ? 51.058 17.905 24.505 1.00 55.91 590 SER A O 1
ATOM 4688 N N . ASN A 1 591 ? 49.556 16.973 25.858 1.00 54.06 591 ASN A N 1
ATOM 4689 C CA . ASN A 1 591 ? 50.530 16.699 26.913 1.00 54.06 591 ASN A CA 1
ATOM 4690 C C . ASN A 1 591 ? 51.491 15.561 26.550 1.00 54.06 591 ASN A C 1
ATOM 4692 O O . ASN A 1 591 ? 52.678 15.656 26.865 1.00 54.06 591 ASN A O 1
ATOM 4696 N N . ALA A 1 592 ? 51.018 14.511 25.875 1.00 53.75 592 ALA A N 1
ATOM 4697 C CA . ALA A 1 592 ? 51.875 13.432 25.388 1.00 53.75 592 ALA A CA 1
ATOM 4698 C C . ALA A 1 592 ? 52.874 13.937 24.333 1.00 53.75 592 ALA A C 1
ATOM 4700 O O . ALA A 1 592 ? 54.063 13.632 24.422 1.00 53.75 592 ALA A O 1
ATOM 4701 N N . ALA A 1 593 ? 52.419 14.778 23.401 1.00 53.09 593 ALA A N 1
ATOM 4702 C CA . ALA A 1 593 ? 53.259 15.447 22.412 1.00 53.09 593 ALA A CA 1
ATOM 4703 C C . ALA A 1 593 ? 54.323 16.341 23.074 1.00 53.09 593 ALA A C 1
ATOM 4705 O O . ALA A 1 593 ? 55.507 16.232 22.747 1.00 53.09 593 ALA A O 1
ATOM 4706 N N . ARG A 1 594 ? 53.948 17.130 24.092 1.00 65.88 594 ARG A N 1
ATOM 4707 C CA . ARG A 1 594 ? 54.914 17.925 24.872 1.00 65.88 594 ARG A CA 1
ATOM 4708 C C . ARG A 1 594 ? 55.964 17.067 25.569 1.00 65.88 594 ARG A C 1
ATOM 4710 O O . ARG A 1 594 ? 57.146 17.396 25.539 1.00 65.88 594 ARG A O 1
ATOM 4717 N N . ARG A 1 595 ? 55.566 15.934 26.159 1.00 60.47 595 ARG A N 1
ATOM 4718 C CA . ARG A 1 595 ? 56.505 14.979 26.784 1.00 60.47 595 ARG A CA 1
ATOM 4719 C C . ARG A 1 595 ? 57.448 14.317 25.775 1.00 60.47 595 ARG A C 1
ATOM 4721 O O . ARG A 1 595 ? 58.491 13.811 26.171 1.00 60.47 595 ARG A O 1
ATOM 4728 N N . LYS A 1 596 ? 57.099 14.333 24.488 1.00 60.69 596 LYS A N 1
ATOM 4729 C CA . LYS A 1 596 ? 57.941 13.879 23.373 1.00 60.69 596 LYS A CA 1
ATOM 4730 C C . LYS A 1 596 ? 58.787 15.004 22.759 1.00 60.69 596 LYS A C 1
ATOM 4732 O O . LYS A 1 596 ? 59.424 14.782 21.736 1.00 60.69 596 LYS A O 1
ATOM 4737 N N . GLY A 1 597 ? 58.834 16.175 23.398 1.00 61.03 597 GLY A N 1
ATOM 4738 C CA . GLY A 1 597 ? 59.725 17.278 23.038 1.00 61.03 597 GLY A CA 1
ATOM 4739 C C . GLY A 1 597 ? 59.115 18.328 22.112 1.00 61.03 597 GLY A C 1
ATOM 4740 O O . GLY A 1 597 ? 59.822 19.260 21.738 1.00 61.03 597 GLY A O 1
ATOM 4741 N N . LEU A 1 598 ? 57.827 18.222 21.757 1.00 62.22 598 LEU A N 1
ATOM 4742 C CA . LEU A 1 598 ? 57.157 19.267 20.982 1.00 62.22 598 LEU A CA 1
ATOM 4743 C C . LEU A 1 598 ? 56.943 20.507 21.858 1.00 62.22 598 LEU A C 1
ATOM 4745 O O . LEU A 1 598 ? 56.572 20.410 23.033 1.00 62.22 598 LEU A O 1
ATOM 4749 N N . SER A 1 599 ? 57.107 21.694 21.274 1.00 57.56 599 SER A N 1
ATOM 4750 C CA . SER A 1 599 ? 56.697 22.930 21.938 1.00 57.56 599 SER A CA 1
ATOM 4751 C C . SER A 1 599 ? 55.187 22.927 22.203 1.00 57.56 599 SER A C 1
ATOM 4753 O O . SER A 1 599 ? 54.419 22.167 21.602 1.00 57.56 599 SER A O 1
ATOM 4755 N N . LEU A 1 600 ? 54.725 23.799 23.104 1.00 47.28 600 LEU A N 1
ATOM 4756 C CA . LEU A 1 600 ? 53.295 23.946 23.398 1.00 47.28 600 LEU A CA 1
ATOM 4757 C C . LEU A 1 600 ? 52.477 24.197 22.123 1.00 47.28 600 LEU A C 1
ATOM 4759 O O . LEU A 1 600 ? 51.409 23.617 21.948 1.00 47.28 600 LEU A O 1
ATOM 4763 N N . LEU A 1 601 ? 53.007 25.022 21.222 1.00 44.19 601 LEU A N 1
ATOM 4764 C CA . LEU A 1 601 ? 52.325 25.393 19.990 1.00 44.19 601 LEU A CA 1
ATOM 4765 C C . LEU A 1 601 ? 52.257 24.219 19.002 1.00 44.19 601 LEU A C 1
ATOM 4767 O O . LEU A 1 601 ? 51.193 23.938 18.458 1.00 44.19 601 LEU A O 1
ATOM 4771 N N . GLU A 1 602 ? 53.359 23.490 18.818 1.00 46.97 602 GLU A N 1
ATOM 4772 C CA . GLU A 1 602 ? 53.397 22.299 17.957 1.00 46.97 602 GLU A CA 1
ATOM 4773 C C . GLU A 1 602 ? 52.504 21.181 18.498 1.00 46.97 602 GLU A C 1
ATOM 4775 O O . GLU A 1 602 ? 51.822 20.509 17.732 1.00 46.97 602 GLU A O 1
ATOM 4780 N N . SER A 1 603 ? 52.440 21.028 19.820 1.00 52.16 603 SER A N 1
ATOM 4781 C CA . SER A 1 603 ? 51.589 20.033 20.477 1.00 52.16 603 SER A CA 1
ATOM 4782 C C . SER A 1 603 ? 50.103 20.319 20.278 1.00 52.16 603 SER A C 1
ATOM 4784 O O . SER A 1 603 ? 49.325 19.403 20.022 1.00 52.16 603 SER A O 1
ATOM 4786 N N . VAL A 1 604 ? 49.703 21.592 20.332 1.00 51.81 604 VAL A N 1
ATOM 4787 C CA . VAL A 1 604 ? 48.327 22.035 20.054 1.00 51.81 604 VAL A CA 1
ATOM 4788 C C . VAL A 1 604 ? 47.957 21.775 18.593 1.00 51.81 604 VAL A C 1
ATOM 4790 O O . VAL A 1 604 ? 46.884 21.234 18.324 1.00 51.81 604 VAL A O 1
ATOM 4793 N N . VAL A 1 605 ? 48.849 22.089 17.649 1.00 49.09 605 VAL A N 1
ATOM 4794 C CA . VAL A 1 605 ? 48.622 21.837 16.215 1.00 49.09 605 VAL A CA 1
ATOM 4795 C C . VAL A 1 605 ? 48.546 20.337 15.925 1.00 49.09 605 VAL A C 1
ATOM 4797 O O . VAL A 1 605 ? 47.602 19.886 15.280 1.00 49.09 605 VAL A O 1
ATOM 4800 N N . PHE A 1 606 ? 49.484 19.550 16.455 1.00 52.84 606 PHE A N 1
ATOM 4801 C CA . PHE A 1 606 ? 49.498 18.095 16.308 1.00 52.84 606 PHE A CA 1
ATOM 4802 C C . PHE A 1 606 ? 48.226 17.457 16.879 1.00 52.84 606 PHE A C 1
ATOM 4804 O O . PHE A 1 606 ? 47.565 16.679 16.199 1.00 52.84 606 PHE A O 1
ATOM 4811 N N . SER A 1 607 ? 47.813 17.853 18.084 1.00 56.69 607 SER A N 1
ATOM 4812 C CA . SER A 1 607 ? 46.591 17.336 18.719 1.00 56.69 607 SER A CA 1
ATOM 4813 C C . SER A 1 607 ? 45.331 17.723 17.955 1.00 56.69 607 SER A C 1
ATOM 4815 O O . SER A 1 607 ? 44.399 16.931 17.874 1.00 56.69 607 SER A O 1
ATOM 4817 N N . SER A 1 608 ? 45.314 18.905 17.334 1.00 53.16 608 SER A N 1
ATOM 4818 C CA . SER A 1 608 ? 44.199 19.329 16.481 1.00 53.16 608 SER A CA 1
ATOM 4819 C C . SER A 1 608 ? 44.078 18.440 15.245 1.00 53.16 608 SER A C 1
ATOM 4821 O O . SER A 1 608 ? 42.976 18.098 14.846 1.00 53.16 608 SER A O 1
ATOM 4823 N N . ILE A 1 609 ? 45.201 18.012 14.666 1.00 50.41 609 ILE A N 1
ATOM 4824 C CA . ILE A 1 609 ? 45.221 17.128 13.493 1.00 50.41 609 ILE A CA 1
ATOM 4825 C C . ILE A 1 609 ? 44.935 15.671 13.876 1.00 50.41 609 ILE A C 1
ATOM 4827 O O . ILE A 1 609 ? 44.382 14.938 13.071 1.00 50.41 609 ILE A O 1
ATOM 4831 N N . VAL A 1 610 ? 45.295 15.228 15.079 1.00 49.81 610 VAL A N 1
ATOM 4832 C CA . VAL A 1 610 ? 45.114 13.826 15.496 1.00 49.81 610 VAL A CA 1
ATOM 4833 C C . VAL A 1 610 ? 43.724 13.570 16.081 1.00 49.81 610 VAL A C 1
ATOM 4835 O O . VAL A 1 610 ? 43.152 12.512 15.843 1.00 49.81 610 VAL A O 1
ATOM 4838 N N . VAL A 1 611 ? 43.160 14.524 16.828 1.00 55.38 611 VAL A N 1
ATOM 4839 C CA . VAL A 1 611 ? 41.900 14.328 17.568 1.00 55.38 611 VAL A CA 1
ATOM 4840 C C . VAL A 1 611 ? 40.665 14.729 16.744 1.00 55.38 611 VAL A C 1
ATOM 4842 O O . VAL A 1 611 ? 39.621 14.094 16.883 1.00 55.38 611 VAL A O 1
ATOM 4845 N N . PHE A 1 612 ? 40.753 15.721 15.844 1.00 51.84 612 PHE A N 1
ATOM 4846 C CA . PHE A 1 612 ? 39.578 16.190 15.081 1.00 51.84 612 PHE A CA 1
ATOM 4847 C C . PHE A 1 612 ? 39.161 15.327 13.875 1.00 51.84 612 PHE A C 1
ATOM 4849 O O . PHE A 1 612 ? 37.956 15.163 13.691 1.00 51.84 612 PHE A O 1
ATOM 4856 N N . PRO A 1 613 ? 40.057 14.765 13.040 1.00 40.53 613 PRO A N 1
ATOM 4857 C CA . PRO A 1 613 ? 39.629 13.965 11.890 1.00 40.53 613 PRO A CA 1
ATOM 4858 C C . PRO A 1 613 ? 38.863 12.693 12.276 1.00 40.53 613 PRO A C 1
ATOM 4860 O O . PRO A 1 613 ? 37.841 12.431 11.644 1.00 40.53 613 PRO A O 1
ATOM 4863 N N . PRO A 1 614 ? 39.243 11.948 13.338 1.00 37.59 614 PRO A N 1
ATOM 4864 C CA . PRO A 1 614 ? 38.413 10.858 13.834 1.00 37.59 614 PRO A CA 1
ATOM 4865 C C . PRO A 1 614 ? 37.058 11.366 14.327 1.00 37.59 614 PRO A C 1
ATOM 4867 O O . PRO A 1 614 ? 36.048 10.797 13.952 1.00 37.59 614 PRO A O 1
ATOM 4870 N N . ALA A 1 615 ? 36.991 12.476 15.072 1.00 39.00 615 ALA A N 1
ATOM 4871 C CA . ALA A 1 615 ? 35.719 13.020 15.564 1.00 39.00 615 ALA A CA 1
ATOM 4872 C C . ALA A 1 615 ? 34.751 13.450 14.440 1.00 39.00 615 ALA A C 1
ATOM 4874 O O . ALA A 1 615 ? 33.539 13.402 14.631 1.00 39.00 615 ALA A O 1
ATOM 4875 N N . PHE A 1 616 ? 35.271 13.825 13.264 1.00 36.72 616 PHE A N 1
ATOM 4876 C CA . PHE A 1 616 ? 34.467 14.197 12.095 1.00 36.72 616 PHE A CA 1
ATOM 4877 C C . PHE A 1 616 ? 33.986 12.976 11.288 1.00 36.72 616 PHE A C 1
ATOM 4879 O O . PHE A 1 616 ? 32.832 12.939 10.874 1.00 36.72 616 PHE A O 1
ATOM 4886 N N . PHE A 1 617 ? 34.826 11.944 11.120 1.00 35.16 617 PHE A N 1
ATOM 4887 C CA . PHE A 1 617 ? 34.423 10.671 10.490 1.00 35.16 617 PHE A CA 1
ATOM 4888 C C . PHE A 1 617 ? 33.539 9.801 11.396 1.00 35.16 617 PHE A C 1
ATOM 4890 O O . PHE A 1 617 ? 32.760 8.976 10.923 1.00 35.16 617 PHE A O 1
ATOM 4897 N N . MET A 1 618 ? 33.617 10.015 12.706 1.00 34.88 618 MET A N 1
ATOM 4898 C CA . MET A 1 618 ? 32.787 9.339 13.695 1.00 34.88 618 MET A CA 1
ATOM 4899 C C . MET A 1 618 ? 31.329 9.819 13.666 1.00 34.88 618 MET A C 1
ATOM 4901 O O . MET A 1 618 ? 30.492 9.144 14.238 1.00 34.88 618 MET A O 1
ATOM 4905 N N . ASN A 1 619 ? 30.965 10.903 12.971 1.00 39.34 619 ASN A N 1
ATOM 4906 C CA . ASN A 1 619 ? 29.557 11.322 12.908 1.00 39.34 619 ASN A CA 1
ATOM 4907 C C . ASN A 1 619 ? 28.672 10.317 12.135 1.00 39.34 619 ASN A C 1
ATOM 4909 O O . ASN A 1 619 ? 27.513 10.113 12.496 1.00 39.34 619 ASN A O 1
ATOM 4913 N N . GLU A 1 620 ? 29.239 9.621 11.141 1.00 35.25 620 GLU A N 1
ATOM 4914 C CA . GLU A 1 620 ? 28.541 8.534 10.437 1.00 35.25 620 GLU A CA 1
ATOM 4915 C C . GLU A 1 620 ? 28.731 7.170 11.116 1.00 35.25 620 GLU A C 1
ATOM 4917 O O . GLU A 1 620 ? 27.789 6.388 11.197 1.00 35.25 620 GLU A O 1
ATOM 4922 N N . LEU A 1 621 ? 29.912 6.890 11.685 1.00 30.53 621 LEU A N 1
ATOM 4923 C CA . LEU A 1 621 ? 30.186 5.580 12.291 1.00 30.53 621 LEU A CA 1
ATOM 4924 C C . LEU A 1 621 ? 29.652 5.440 13.733 1.00 30.53 621 LEU A C 1
ATOM 4926 O O . LEU A 1 621 ? 29.264 4.352 14.140 1.00 30.53 621 LEU A O 1
ATOM 4930 N N . VAL A 1 622 ? 29.607 6.517 14.523 1.00 35.09 622 VAL A N 1
ATOM 4931 C CA . VAL A 1 622 ? 29.185 6.501 15.943 1.00 35.09 622 VAL A CA 1
ATOM 4932 C C . VAL A 1 622 ? 27.679 6.641 16.093 1.00 35.09 622 VAL A C 1
ATOM 4934 O O . VAL A 1 622 ? 27.127 6.050 17.015 1.00 35.09 622 VAL A O 1
ATOM 4937 N N . SER A 1 623 ? 26.999 7.305 15.156 1.00 35.41 623 SER A N 1
ATOM 4938 C CA . SER A 1 623 ? 25.535 7.217 15.064 1.00 35.41 623 SER A CA 1
ATOM 4939 C C . SER A 1 623 ? 25.085 5.776 14.778 1.00 35.41 623 SER A C 1
ATOM 4941 O O . SER A 1 623 ? 24.048 5.355 15.279 1.00 35.41 623 SER A O 1
ATOM 4943 N N . ALA A 1 624 ? 25.906 4.991 14.066 1.00 31.70 624 ALA A N 1
ATOM 4944 C CA . ALA A 1 624 ? 25.674 3.566 13.831 1.00 31.70 624 ALA A CA 1
ATOM 4945 C C . ALA A 1 624 ? 26.159 2.646 14.978 1.00 31.70 624 ALA A C 1
ATOM 4947 O O . ALA A 1 624 ? 25.593 1.575 15.178 1.00 31.70 624 ALA A O 1
ATOM 4948 N N . LEU A 1 625 ? 27.185 3.036 15.750 1.00 30.89 625 LEU A N 1
ATOM 4949 C CA . LEU A 1 625 ? 27.814 2.174 16.770 1.00 30.89 625 LEU A CA 1
ATOM 4950 C C . LEU A 1 625 ? 27.395 2.453 18.226 1.00 30.89 625 LEU A C 1
ATOM 4952 O O . LEU A 1 625 ? 27.632 1.603 19.083 1.00 30.89 625 LEU A O 1
ATOM 4956 N N . LEU A 1 626 ? 26.760 3.586 18.554 1.00 31.84 626 LEU A N 1
ATOM 4957 C CA . LEU A 1 626 ? 26.381 3.904 19.947 1.00 31.84 626 LEU A CA 1
ATOM 4958 C C . LEU A 1 626 ? 25.068 3.292 20.443 1.00 31.84 626 LEU A C 1
ATOM 4960 O O . LEU A 1 626 ? 24.649 3.614 21.554 1.00 31.84 626 LEU A O 1
ATOM 4964 N N . PHE A 1 627 ? 24.463 2.360 19.706 1.00 29.91 627 PHE A N 1
ATOM 4965 C CA . PHE A 1 627 ? 23.354 1.579 20.255 1.00 29.91 627 PHE A CA 1
ATOM 4966 C C . PHE A 1 627 ? 23.760 0.275 20.956 1.00 29.91 627 PHE A C 1
ATOM 4968 O O . PHE A 1 627 ? 22.883 -0.351 21.534 1.00 29.91 627 PHE A O 1
ATOM 4975 N N . ASN A 1 628 ? 25.042 -0.130 21.009 1.00 27.83 628 ASN A N 1
ATOM 4976 C CA . ASN A 1 628 ? 25.441 -1.262 21.865 1.00 27.83 628 ASN A CA 1
ATOM 4977 C C . ASN A 1 628 ? 26.913 -1.244 22.332 1.00 27.83 628 ASN A C 1
ATOM 4979 O O . ASN A 1 628 ? 27.844 -1.408 21.556 1.00 27.83 628 ASN A O 1
ATOM 4983 N N . HIS A 1 629 ? 27.065 -1.105 23.652 1.00 29.44 629 HIS A N 1
ATOM 4984 C CA . HIS A 1 629 ? 28.189 -1.444 24.535 1.00 29.44 629 HIS A CA 1
ATOM 4985 C C . HIS A 1 629 ? 29.650 -1.072 24.187 1.00 29.44 629 HIS A C 1
ATOM 4987 O O . HIS A 1 629 ? 30.335 -1.605 23.318 1.00 29.44 629 HIS A O 1
ATOM 4993 N N . SER A 1 630 ? 30.178 -0.248 25.088 1.00 31.86 630 SER A N 1
ATOM 4994 C CA . SER A 1 630 ? 31.570 0.034 25.418 1.00 31.86 630 SER A CA 1
ATOM 4995 C C . SER A 1 630 ? 32.322 -1.201 25.935 1.00 31.86 630 SER A C 1
ATOM 4997 O O . SER A 1 630 ? 32.171 -1.539 27.100 1.00 31.86 630 SER A O 1
ATOM 4999 N N . LEU A 1 631 ? 33.169 -1.840 25.112 1.00 31.17 631 LEU A N 1
ATOM 5000 C CA . LEU A 1 631 ? 34.262 -2.729 25.581 1.00 31.17 631 LEU A CA 1
ATOM 5001 C C . LEU A 1 631 ? 35.365 -3.049 24.536 1.00 31.17 631 LEU A C 1
ATOM 5003 O O . LEU A 1 631 ? 36.315 -3.755 24.858 1.00 31.17 631 LEU A O 1
ATOM 5007 N N . LEU A 1 632 ? 35.323 -2.510 23.309 1.00 34.22 632 LEU A N 1
ATOM 5008 C CA . LEU A 1 632 ? 36.234 -2.924 22.219 1.00 34.22 632 LEU A CA 1
ATOM 5009 C C . LEU A 1 632 ? 37.533 -2.105 22.039 1.00 34.22 632 LEU A C 1
ATOM 5011 O O . LEU A 1 632 ? 38.291 -2.371 21.112 1.00 34.22 632 LEU A O 1
ATOM 5015 N N . PHE A 1 633 ? 37.848 -1.136 22.904 1.00 34.31 633 PHE A N 1
ATOM 5016 C CA . PHE A 1 633 ? 38.931 -0.167 22.629 1.00 34.31 633 PHE A CA 1
ATOM 5017 C C . PHE A 1 633 ? 40.303 -0.427 23.278 1.00 34.31 633 PHE A C 1
ATOM 5019 O O . PHE A 1 633 ? 41.207 0.391 23.129 1.00 34.31 633 PHE A O 1
ATOM 5026 N N . LEU A 1 634 ? 40.516 -1.562 23.945 1.00 29.91 634 LEU A N 1
ATOM 5027 C CA . LEU A 1 634 ? 41.828 -1.905 24.521 1.00 29.91 634 LEU A CA 1
ATOM 5028 C C . LEU A 1 634 ? 42.846 -2.585 23.569 1.00 29.91 634 LEU A C 1
ATOM 5030 O O . LEU A 1 634 ? 44.036 -2.375 23.791 1.00 29.91 634 LEU A O 1
ATOM 5034 N N . PRO A 1 635 ? 42.479 -3.297 22.479 1.00 31.16 635 PRO A N 1
ATOM 5035 C CA . PRO A 1 635 ? 43.486 -3.953 21.624 1.00 31.16 635 PRO A CA 1
ATOM 5036 C C . PRO A 1 635 ? 44.145 -3.060 20.551 1.00 31.16 635 PRO A C 1
ATOM 5038 O O . PRO A 1 635 ? 45.185 -3.419 20.007 1.00 31.16 635 PRO A O 1
ATOM 5041 N N . LEU A 1 636 ? 43.579 -1.891 20.220 1.00 31.59 636 LEU A N 1
ATOM 5042 C CA . LEU A 1 636 ? 44.074 -1.034 19.121 1.00 31.59 636 LEU A CA 1
ATOM 5043 C C . LEU A 1 636 ? 45.287 -0.156 19.489 1.00 31.59 636 LEU A C 1
ATOM 5045 O O . LEU A 1 636 ? 45.881 0.474 18.617 1.00 31.59 636 LEU A O 1
ATOM 5049 N N . LEU A 1 637 ? 45.689 -0.138 20.763 1.00 31.22 637 LEU A N 1
ATOM 5050 C CA . LEU A 1 637 ? 46.850 0.616 21.250 1.00 31.22 637 LEU A CA 1
ATOM 5051 C C . LEU A 1 637 ? 48.188 -0.145 21.137 1.00 31.22 637 LEU A C 1
ATOM 5053 O O . LEU A 1 637 ? 49.230 0.441 21.427 1.00 31.22 637 LEU A O 1
ATOM 5057 N N . GLU A 1 638 ? 48.198 -1.400 20.668 1.00 29.27 638 GLU A N 1
ATOM 5058 C CA . GLU A 1 638 ? 49.430 -2.200 20.505 1.00 29.27 638 GLU A CA 1
ATOM 5059 C C . GLU A 1 638 ? 50.019 -2.229 19.080 1.00 29.27 638 GLU A C 1
ATOM 5061 O O . GLU A 1 638 ? 51.085 -2.814 18.862 1.00 29.27 638 GLU A O 1
ATOM 5066 N N . MET A 1 639 ? 49.420 -1.550 18.094 1.00 28.33 639 MET A N 1
ATOM 5067 C CA . MET A 1 639 ? 50.042 -1.433 16.767 1.00 28.33 639 MET A CA 1
ATOM 5068 C C . MET A 1 639 ? 51.208 -0.431 16.786 1.00 28.33 639 MET A C 1
ATOM 5070 O O . MET A 1 639 ? 51.043 0.778 16.630 1.00 28.33 639 MET A O 1
ATOM 5074 N N . LYS A 1 640 ? 52.416 -0.978 16.976 1.00 29.25 640 LYS A N 1
ATOM 5075 C CA . LYS A 1 640 ? 53.723 -0.317 16.854 1.00 29.25 640 LYS A CA 1
ATOM 5076 C C . LYS A 1 640 ? 53.836 0.500 15.559 1.00 29.25 640 LYS A C 1
ATOM 5078 O O . LYS A 1 640 ? 54.043 -0.060 14.486 1.00 29.25 640 LYS A O 1
ATOM 5083 N N . PHE A 1 641 ? 53.837 1.824 15.679 1.00 28.56 641 PHE A N 1
ATOM 5084 C CA . PHE A 1 641 ? 54.480 2.701 14.703 1.00 28.56 641 PHE A CA 1
ATOM 5085 C C . PHE A 1 641 ? 55.942 2.892 15.125 1.00 28.56 641 PHE A C 1
ATOM 5087 O O . PHE A 1 641 ? 56.222 3.561 16.119 1.00 28.56 641 PHE A O 1
ATOM 5094 N N . ASN A 1 642 ? 56.872 2.271 14.393 1.00 27.70 642 ASN A N 1
ATOM 5095 C CA . ASN A 1 642 ? 58.282 2.657 14.442 1.00 27.70 642 ASN A CA 1
ATOM 5096 C C . ASN A 1 642 ? 58.473 3.931 13.605 1.00 27.70 642 ASN A C 1
ATOM 5098 O O . ASN A 1 642 ? 57.917 4.036 12.512 1.00 27.70 642 ASN A O 1
ATOM 5102 N N . LEU A 1 643 ? 59.220 4.873 14.190 1.00 30.72 643 LEU A N 1
ATOM 5103 C CA . LEU A 1 643 ? 59.564 6.208 13.686 1.00 30.72 643 LEU A CA 1
ATOM 5104 C C . LEU A 1 643 ? 60.287 6.203 12.337 1.00 30.72 643 LEU A C 1
ATOM 5106 O O . LEU A 1 643 ? 61.163 5.327 12.148 1.00 30.72 643 LEU A O 1
#